Protein AF-A0AA38USA3-F1 (afdb_monomer)

Organism: NCBI:txid2804962

Solvent-accessible surface area (backbone atoms only — not comparable to full-atom values): 35906 Å² total; per-residue (Å²): 127,77,67,58,63,55,52,52,53,52,50,51,53,50,50,52,53,52,52,44,25,42,48,67,13,46,46,48,56,42,76,81,70,84,75,53,67,66,38,73,37,40,39,38,39,36,44,82,50,25,73,51,71,50,48,32,44,34,35,31,35,47,26,35,32,88,86,76,46,81,42,80,70,41,80,75,48,81,39,82,42,55,96,85,62,48,69,48,78,47,80,47,65,40,66,81,49,77,89,76,53,78,57,55,59,46,53,33,39,39,37,30,29,69,55,99,91,40,83,46,76,48,73,42,60,51,70,84,86,78,87,90,77,92,77,84,88,78,90,81,88,86,82,89,86,90,83,92,74,85,83,76,83,84,89,84,87,85,89,84,87,86,88,88,86,88,83,89,88,86,87,88,85,88,85,89,80,90,87,90,89,85,94,82,89,79,80,91,76,91,71,91,75,89,70,79,80,68,84,73,79,71,78,81,68,94,61,83,82,44,76,66,54,51,50,52,53,58,70,70,44,79,86,81,75,71,91,76,49,67,77,80,75,46,84,74,56,49,71,64,59,45,51,55,53,55,68,66,55,67,83,71,94,74,73,33,61,65,80,73,35,68,65,58,35,50,54,49,49,54,51,54,52,51,45,39,72,76,43,33,18,39,36,38,34,44,54,41,44,50,63,66,65,52,49,50,43,43,64,76,52,44,44,81,69,27,52,60,45,77,41,69,40,56,44,89,86,49,47,68,65,56,56,52,55,57,57,37,71,37,95,73,54,65,76,60,85,81,93,65,89,48,70,65,59,48,43,49,51,52,41,56,54,57,68,35,88,84,51,86,65,34,39,38,37,38,32,40,33,55,70,17,81,58,44,64,37,68,73,40,45,53,43,49,18,46,41,38,31,36,81,44,36,33,41,39,31,31,44,78,59,90,69,49,75,74,77,55,53,73,63,29,43,64,33,65,46,68,92,79,71,96,49,99,73,74,67,56,10,41,23,64,43,84,41,86,47,56,42,68,39,75,57,59,78,67,44,63,85,35,46,82,59,36,80,64,30,72,56,27,85,68,49,47,57,58,20,61,75,66,60,57,58,75,67,51,72,67,57,52,52,56,52,54,68,76,48,55,74,55,49,52,52,52,52,51,54,53,51,51,54,33,49,52,45,46,63,71,50,74,83,75,75,78,87,79,59,58,72,80,41,38,45,46,50,70,62,51,50,52,53,32,44,76,69,68,59,30,95,47,71,69,56,44,50,53,53,50,46,60,31,42,79,68,52,56,40,37,74,50,75,51,80,93,76,50,45,31,38,32,60,64,59,58,70,71,58,51,52,50,51,51,55,53,53,68,71,72,110

Secondary structure (DSSP, 8-state):
--HHHHHHHHHHHHHHHHHHHHHH-EEEEES-SSPPTT-EEEEEEE-TT-SS-EEEEEEEEEEEETTSPBPPPEEEEEEE--TT--EEEEEEE----GGG-SEEEEEEEEEEEEETTEEEEEEEE-PPP----------------------------------------------------------------------------SS---HHHHHHHHHHS-----S--HHHHSPPPPHHHHHHHHHHSPSPSS--HHHH-HHHHHHHHHHHHHHHHTT-EEEEE-SS--HHHHHHHIIIIIHHHEEEEEEETTSTT--HHHHHHHHHTSTTGGGS--S---HHHHHHHHHHHHHSTT---EEEEEEE-TTSTTTSSHHHHHHHHHHHTSTTEEEEEE---GGGGGGS-HHHHH----SS---SS------EEEEE-------TTTTTTS-TT-HHHHTHHHHHHHHHHTT-----HHHHHHHHHHS-HHHHHHHHHHHHHHHHHHHHTTTSS-TT-GGGG-EEHHHHHHHHHHTTS-SSHHHHHHHHHHHHHTTSSEEEE-TTS-EEEE--S-HHHHHHHHHHHHHH-

Nearest PDB structures (foldseek):
  7jk4-assembly1_B  TM=8.354E-01  e=7.414E-22  Drosophila melanogaster
  5zr1-assembly1_B  TM=5.193E-01  e=2.712E-22  Saccharomyces cerevisiae S288C
  9bcx-assembly1_C  TM=7.236E-01  e=1.480E-18  Saccharomyces cerevisiae
  7jpq-assembly1_B  TM=5.956E-01  e=1.655E-18  Homo sapiens
  7tjh-assembly1_B  TM=7.400E-01  e=3.654E-14  Saccharomyces cerevisiae

Foldseek 3Di:
DVVVVVVVVVVVVVVVLVVLCLAANAKAKPPQDFDDAFDKIKIKTFCPNHPFAFQKKWKWKWKADPVRDTDDIGTFDIDGGDPPDGMDIDITTHHGPPVVPDIGIWMKIWTWGDDPNDIDIDMHTHDRDDDDDDDDDDDDDDDDDDDFDDDDDDDDDDDDDDDDDDDDDDDDDDDDDDDDDDDDDDDDDDDDDPPPPPPPPDDDPPDDCDPVNVVVVVVVDDPPDDPPDVCVPDPQDAPVRVVVVVVVPDDDPDFDCCVVPPVNLVVVLVVQVVCLLVLAAEEEEAPADCPVSLVCSCPVPVSVQAAEDEAELLDLPDALLVVLVVLCPPPQNVPDDDPDSDSQVSLVSSLVSLLDPPDPGAYEYEEEACVHPRNLDPVNLQSVQLQSLRSRYYYYYYHYDPCPVVSDDPQQCCDGNDPPDPDPPRGGHRVYDYDYDHGNYHPCPSCVQFDPSDPCSVVCVVVVVVCVVQLQDADRLVLVLVLLVVDDPLLVVLLLVQLVQLLVQVVVPVPDDDQQPSQSSWDFPVRSVVVCVVVVSDDDPVRVVVSVVSCSVSSQKDWDADPPRHITIGGSYDSVSSVVSSVVSVVVD

Structure (mmCIF, N/CA/C/O backbone):
data_AF-A0AA38USA3-F1
#
_entry.id   AF-A0AA38USA3-F1
#
loop_
_atom_site.group_PDB
_atom_site.id
_atom_site.type_symbol
_atom_site.label_atom_id
_atom_site.label_alt_id
_atom_site.label_comp_id
_atom_site.label_asym_id
_atom_site.label_entity_id
_atom_site.label_seq_id
_atom_site.pdbx_PDB_ins_code
_atom_site.Cartn_x
_atom_site.Cartn_y
_atom_site.Cartn_z
_atom_site.occupancy
_atom_site.B_iso_or_equiv
_atom_site.auth_seq_id
_atom_site.auth_comp_id
_atom_site.auth_asym_id
_atom_site.auth_atom_id
_atom_site.pdbx_PDB_model_num
ATOM 1 N N . MET A 1 1 ? -36.330 -7.623 32.285 1.00 37.25 1 MET A N 1
ATOM 2 C CA . MET A 1 1 ? -35.172 -7.153 31.488 1.00 37.25 1 MET A CA 1
ATOM 3 C C . MET A 1 1 ? -35.130 -5.636 31.229 1.00 37.25 1 MET A C 1
ATOM 5 O O . MET A 1 1 ? -34.219 -5.208 30.547 1.00 37.25 1 MET A O 1
ATOM 9 N N . ARG A 1 2 ? -36.018 -4.792 31.789 1.00 26.89 2 ARG A N 1
ATOM 10 C CA . ARG A 1 2 ? -35.890 -3.315 31.686 1.00 26.89 2 ARG A CA 1
ATOM 11 C C . ARG A 1 2 ? -35.077 -2.659 32.817 1.00 26.89 2 ARG A C 1
ATOM 13 O O . ARG A 1 2 ? -34.734 -1.494 32.717 1.00 26.89 2 ARG A O 1
ATOM 20 N N . PHE A 1 3 ? -34.742 -3.418 33.863 1.00 26.33 3 PHE A N 1
ATOM 21 C CA . PHE A 1 3 ? -33.947 -2.932 34.997 1.00 26.33 3 PHE A CA 1
ATOM 22 C C . PHE A 1 3 ? -32.425 -3.023 34.781 1.00 26.33 3 PHE A C 1
ATOM 24 O O . PHE A 1 3 ? -31.695 -2.273 35.412 1.00 26.33 3 PHE A O 1
ATOM 31 N N . LEU A 1 4 ? -31.932 -3.892 33.882 1.00 30.45 4 LEU A N 1
ATOM 32 C CA . LEU A 1 4 ? -30.484 -4.035 33.653 1.00 30.45 4 LEU A CA 1
ATOM 33 C C . LEU A 1 4 ? -29.905 -2.945 32.737 1.00 30.45 4 LEU A C 1
ATOM 35 O O . LEU A 1 4 ? -28.793 -2.497 32.979 1.00 30.45 4 LEU A O 1
ATOM 39 N N . SER A 1 5 ? -30.656 -2.489 31.728 1.00 29.86 5 SER A N 1
ATOM 40 C CA . SER A 1 5 ? -30.188 -1.474 30.770 1.00 29.86 5 SER A CA 1
ATOM 41 C C . SER A 1 5 ? -30.068 -0.076 31.385 1.00 29.86 5 SER A C 1
ATOM 43 O O . SER A 1 5 ? -29.176 0.684 31.022 1.00 29.86 5 SER A O 1
ATOM 45 N N . ALA A 1 6 ? -30.935 0.255 32.349 1.00 29.64 6 ALA A N 1
ATOM 46 C CA . ALA A 1 6 ? -30.838 1.499 33.110 1.00 29.64 6 ALA A CA 1
ATOM 47 C C . ALA A 1 6 ? -29.632 1.484 34.067 1.00 29.64 6 ALA A C 1
ATOM 49 O O . ALA A 1 6 ? -28.950 2.494 34.211 1.00 29.64 6 ALA A O 1
ATOM 50 N N . LEU A 1 7 ? -29.324 0.322 34.659 1.00 30.36 7 LEU A N 1
ATOM 51 C CA . LEU A 1 7 ? -28.201 0.164 35.585 1.00 30.36 7 LEU A CA 1
ATOM 52 C C . LEU A 1 7 ? -26.843 0.307 34.877 1.00 30.36 7 LEU A C 1
ATOM 54 O O . LEU A 1 7 ? -25.927 0.911 35.426 1.00 30.36 7 LEU A O 1
ATOM 58 N N . THR A 1 8 ? -26.711 -0.208 33.649 1.00 37.59 8 THR A N 1
ATOM 59 C CA . THR A 1 8 ? -25.470 -0.109 32.863 1.00 37.59 8 THR A CA 1
ATOM 60 C C . THR A 1 8 ? -25.225 1.294 32.312 1.00 37.59 8 THR A C 1
ATOM 62 O O . THR A 1 8 ? -24.084 1.743 32.327 1.00 37.59 8 THR A O 1
ATOM 65 N N . ALA A 1 9 ? -26.276 2.005 31.884 1.00 32.53 9 ALA A N 1
ATOM 66 C CA . ALA A 1 9 ? -26.160 3.390 31.417 1.00 32.53 9 ALA A CA 1
ATOM 67 C C . ALA A 1 9 ? -25.840 4.360 32.570 1.00 32.53 9 ALA A C 1
ATOM 69 O O . ALA A 1 9 ? -24.989 5.237 32.428 1.00 32.53 9 ALA A O 1
ATOM 70 N N . ALA A 1 10 ? -26.460 4.161 33.738 1.00 32.69 10 ALA A N 1
ATOM 71 C CA . ALA A 1 10 ? -26.140 4.931 34.938 1.00 32.69 10 ALA A CA 1
ATOM 72 C C . ALA A 1 10 ? -24.701 4.665 35.418 1.00 32.69 10 ALA A C 1
ATOM 74 O O . ALA A 1 10 ? -23.983 5.602 35.757 1.00 32.69 10 ALA A O 1
ATOM 75 N N . ALA A 1 11 ? -24.242 3.407 35.375 1.00 41.47 11 ALA A N 1
ATOM 76 C CA . ALA A 1 11 ? -22.880 3.043 35.764 1.00 41.47 11 ALA A CA 1
ATOM 77 C C . ALA A 1 11 ? -21.807 3.621 34.823 1.00 41.47 11 ALA A C 1
ATOM 79 O O . ALA A 1 11 ? -20.755 4.044 35.301 1.00 41.47 11 ALA A O 1
ATOM 80 N N . SER A 1 12 ? -22.054 3.685 33.508 1.00 44.81 12 SER A N 1
ATOM 81 C CA . SER A 1 12 ? -21.110 4.294 32.559 1.00 44.81 12 SER A CA 1
ATOM 82 C C . SER A 1 12 ? -21.007 5.810 32.729 1.00 44.81 12 SER A C 1
ATOM 84 O O . SER A 1 12 ? -19.901 6.341 32.714 1.00 44.81 12 SER A O 1
ATOM 86 N N . VAL A 1 13 ? -22.129 6.504 32.959 1.00 51.72 13 VAL A N 1
ATOM 87 C CA . VAL A 1 13 ? -22.128 7.955 33.228 1.00 51.72 13 VAL A CA 1
ATOM 88 C C . VAL A 1 13 ? -21.445 8.251 34.567 1.00 51.72 13 VAL A C 1
ATOM 90 O O . VAL A 1 13 ? -20.627 9.165 34.653 1.00 51.72 13 VAL A O 1
ATOM 93 N N . ALA A 1 14 ? -21.689 7.426 35.590 1.00 56.66 14 ALA A N 1
ATOM 94 C CA . ALA A 1 14 ? -21.020 7.544 36.882 1.00 56.66 14 ALA A CA 1
ATOM 95 C C . ALA A 1 14 ? -19.500 7.327 36.773 1.00 56.66 14 ALA A C 1
ATOM 97 O O . ALA A 1 14 ? -18.738 8.095 37.353 1.00 56.66 14 ALA A O 1
ATOM 98 N N . LEU A 1 15 ? -19.040 6.341 35.992 1.00 57.53 15 LEU A N 1
ATOM 99 C CA . LEU A 1 15 ? -17.609 6.088 35.782 1.00 57.53 15 LEU A CA 1
ATOM 100 C C . LEU A 1 15 ? -16.911 7.209 35.004 1.00 57.53 15 LEU A C 1
ATOM 102 O O . LEU A 1 15 ? -15.819 7.613 35.401 1.00 57.53 15 LEU A O 1
ATOM 106 N N . VAL A 1 16 ? -17.534 7.733 33.944 1.00 60.22 16 VAL A N 1
ATOM 107 C CA . VAL A 1 16 ? -16.989 8.866 33.174 1.00 60.22 16 VAL A CA 1
ATOM 108 C C . VAL A 1 16 ? -16.919 10.115 34.053 1.00 60.22 16 VAL A C 1
ATOM 110 O O . VAL A 1 16 ? -15.860 10.727 34.154 1.00 60.22 16 VAL A O 1
ATOM 113 N N . SER A 1 17 ? -17.989 10.421 34.794 1.00 65.69 17 SER A N 1
ATOM 114 C CA . SER A 1 17 ? -17.998 11.554 35.729 1.00 65.69 17 SER A CA 1
ATOM 115 C C . SER A 1 17 ? -16.962 11.408 36.852 1.00 65.69 17 SER A C 1
ATOM 117 O O . SER A 1 17 ? -16.356 12.395 37.256 1.00 65.69 17 SER A O 1
ATOM 119 N N . ALA A 1 18 ? -16.688 10.185 37.325 1.00 66.88 18 ALA A N 1
ATOM 120 C CA . ALA A 1 18 ? -15.660 9.925 38.333 1.00 66.88 18 ALA A CA 1
ATOM 121 C C . ALA A 1 18 ? -14.235 10.074 37.775 1.00 66.88 18 ALA A C 1
ATOM 123 O O . ALA A 1 18 ? -13.351 10.565 38.478 1.00 66.88 18 ALA A O 1
ATOM 124 N N . GLN A 1 19 ? -14.003 9.676 36.520 1.00 76.06 19 GLN A N 1
ATOM 125 C CA . GLN A 1 19 ? -12.724 9.883 35.835 1.00 76.06 19 GLN A CA 1
ATOM 126 C C . GLN A 1 19 ? -12.465 11.367 35.564 1.00 76.06 19 GLN A C 1
ATOM 128 O O . GLN A 1 19 ? -11.367 11.854 35.834 1.00 76.06 19 GLN A O 1
ATOM 133 N N . GLU A 1 20 ? -13.471 12.100 35.089 1.00 76.19 20 GLU A N 1
ATOM 134 C CA . GLU A 1 20 ? -13.375 13.549 34.889 1.00 76.19 20 GLU A CA 1
ATOM 135 C C . GLU A 1 20 ? -13.194 14.280 36.223 1.00 76.19 20 GLU A C 1
ATOM 137 O O . GLU A 1 20 ? -12.353 15.173 36.316 1.00 76.19 20 GLU A O 1
ATOM 142 N N . ALA A 1 21 ? -13.872 13.838 37.287 1.00 77.12 21 ALA A N 1
ATOM 143 C CA . ALA A 1 21 ? -13.695 14.387 38.628 1.00 77.12 21 ALA A CA 1
ATOM 144 C C . ALA A 1 21 ? -12.286 14.158 39.197 1.00 77.12 21 ALA A C 1
ATOM 146 O O . ALA A 1 21 ? -11.751 15.025 39.889 1.00 77.12 21 ALA A O 1
ATOM 147 N N . ALA A 1 22 ? -11.660 13.018 38.893 1.00 79.81 22 ALA A N 1
ATOM 148 C CA . ALA A 1 22 ? -10.271 12.737 39.264 1.00 79.81 22 ALA A CA 1
ATOM 149 C C . ALA A 1 22 ? -9.253 13.532 38.426 1.00 79.81 22 ALA A C 1
ATOM 151 O O . ALA A 1 22 ? -8.108 13.713 38.832 1.00 79.81 22 ALA A O 1
ATOM 152 N N . ARG A 1 23 ? -9.643 14.014 37.243 1.00 81.94 23 ARG A N 1
ATOM 153 C CA . ARG A 1 23 ? -8.762 14.823 36.396 1.00 81.94 23 ARG A CA 1
ATOM 154 C C . ARG A 1 23 ? -8.889 16.313 36.704 1.00 81.94 23 ARG A C 1
ATOM 156 O O . ARG A 1 23 ? -7.869 16.983 36.854 1.00 81.94 23 ARG A O 1
ATOM 163 N N . PHE A 1 24 ? -10.117 16.808 36.851 1.00 85.25 24 PHE A N 1
ATOM 164 C CA . PHE A 1 24 ? -10.440 18.237 36.904 1.00 85.25 24 PHE A CA 1
ATOM 165 C C . PHE A 1 24 ? -11.158 18.683 38.186 1.00 85.25 24 PHE A C 1
ATOM 167 O O . PHE A 1 24 ? -11.487 19.854 38.296 1.00 85.25 24 PHE A O 1
ATOM 174 N N . GLY A 1 25 ? -11.396 17.810 39.170 1.00 86.94 25 GLY A N 1
ATOM 175 C CA . GLY A 1 25 ? -12.123 18.161 40.397 1.00 86.94 25 GLY A CA 1
ATOM 176 C C . GLY A 1 25 ? -13.649 18.110 40.246 1.00 86.94 25 GLY A C 1
ATOM 177 O O . GLY A 1 25 ? -14.178 17.616 39.259 1.00 86.94 25 GLY A O 1
ATOM 178 N N . ILE A 1 26 ? -14.382 18.589 41.255 1.00 87.12 26 ILE A N 1
ATOM 179 C CA . ILE A 1 26 ? -15.851 18.461 41.337 1.00 87.12 26 ILE A CA 1
ATOM 180 C C . ILE A 1 26 ? -16.506 19.842 41.403 1.00 87.12 26 ILE A C 1
ATOM 182 O O . ILE A 1 26 ? -16.080 20.691 42.188 1.00 87.12 26 ILE A O 1
ATOM 186 N N . VAL A 1 27 ? -17.585 20.042 40.641 1.00 87.44 27 VAL A N 1
ATOM 187 C CA . VAL A 1 27 ? -18.440 21.239 40.695 1.00 87.44 27 VAL A CA 1
ATOM 188 C C . VAL A 1 27 ? -19.814 20.867 41.232 1.00 87.44 27 VAL A C 1
ATOM 190 O O . VAL A 1 27 ? -20.512 20.048 40.645 1.00 87.44 27 VAL A O 1
ATOM 193 N N . ASN A 1 28 ? -20.227 21.530 42.309 1.00 86.62 28 ASN A N 1
ATOM 194 C CA . ASN A 1 28 ? -21.562 21.403 42.881 1.00 86.62 28 ASN A CA 1
ATOM 195 C C . ASN A 1 28 ? -22.303 22.738 42.789 1.00 86.62 28 ASN A C 1
ATOM 197 O O . ASN A 1 28 ? -21.722 23.792 43.055 1.00 86.62 28 ASN A O 1
ATOM 201 N N . VAL A 1 29 ? -23.596 22.680 42.475 1.00 84.50 29 VAL A N 1
ATOM 202 C CA . VAL A 1 29 ? -24.477 23.851 42.397 1.00 84.50 29 VAL A CA 1
ATOM 203 C C . VAL A 1 29 ? -25.577 23.727 43.436 1.00 84.50 29 VAL A C 1
ATOM 205 O O . VAL A 1 29 ? -26.170 22.662 43.602 1.00 84.50 29 VAL A O 1
ATOM 208 N N . THR A 1 30 ? -25.845 24.819 44.141 1.00 82.25 30 THR A N 1
ATOM 209 C CA . THR A 1 30 ? -26.977 24.934 45.062 1.00 82.25 30 THR A CA 1
ATOM 210 C C . THR A 1 30 ? -27.820 26.153 44.684 1.00 82.25 30 THR A C 1
ATOM 212 O O . THR A 1 30 ? -27.238 27.239 44.590 1.00 82.25 30 THR A O 1
ATOM 215 N N . PRO A 1 31 ? -29.150 26.021 44.510 1.00 75.88 31 PRO A N 1
ATOM 216 C CA . PRO A 1 31 ? -29.974 24.814 44.692 1.00 75.88 31 PRO A CA 1
ATOM 217 C C . PRO A 1 31 ? -29.760 23.742 43.605 1.00 75.88 31 PRO A C 1
ATOM 219 O O . PRO A 1 31 ? -29.367 24.037 42.482 1.00 75.88 31 PRO A O 1
ATOM 222 N N . THR A 1 32 ? -29.978 22.474 43.964 1.00 67.19 32 THR A N 1
ATOM 223 C CA . THR A 1 32 ? -29.825 21.322 43.061 1.00 67.19 32 THR A CA 1
ATOM 224 C C . THR A 1 32 ? -31.088 21.145 42.215 1.00 67.19 32 THR A C 1
ATOM 226 O O . THR A 1 32 ? -32.147 20.851 42.771 1.00 67.19 32 THR A O 1
ATOM 229 N N . GLY A 1 33 ? -30.995 21.297 40.894 1.00 65.06 33 GLY A N 1
ATOM 230 C CA . GLY A 1 33 ? -32.129 21.150 39.978 1.00 65.06 33 GLY A CA 1
ATOM 231 C C . GLY A 1 33 ? -31.854 21.723 38.586 1.00 65.06 33 GLY A C 1
ATOM 232 O O . GLY A 1 33 ? -30.735 22.139 38.291 1.00 65.06 33 GLY A O 1
ATOM 233 N N . LEU A 1 34 ? -32.884 21.736 37.735 1.00 64.06 34 LEU A N 1
ATOM 234 C CA . LEU A 1 34 ? -32.852 22.458 36.460 1.00 64.06 34 LEU A CA 1
ATOM 235 C C . LEU A 1 34 ? -32.747 23.960 36.742 1.00 64.06 34 LEU A C 1
ATOM 237 O O . LEU A 1 34 ? -33.585 24.510 37.454 1.00 64.06 34 LEU A O 1
ATOM 241 N N . LEU A 1 35 ? -31.720 24.600 36.185 1.00 69.88 35 LEU A N 1
ATOM 242 C CA . LEU A 1 35 ? -31.447 26.021 36.382 1.00 69.88 35 LEU A CA 1
ATOM 243 C C . LEU A 1 35 ? -32.555 26.867 35.745 1.00 69.88 35 LEU A C 1
ATOM 245 O O . LEU A 1 35 ? -32.799 26.757 34.542 1.00 69.88 35 LEU A O 1
ATOM 249 N N . SER A 1 36 ? -33.213 27.715 36.539 1.00 67.44 36 SER A N 1
ATOM 250 C CA . SER A 1 36 ? -34.241 28.637 36.050 1.00 67.44 36 SER A CA 1
ATOM 251 C C . SER A 1 36 ? -33.688 30.051 35.821 1.00 67.44 36 SER A C 1
ATOM 253 O O . SER A 1 36 ? -32.699 30.470 36.427 1.00 67.44 36 SER A O 1
ATOM 255 N N . ALA A 1 37 ? -34.296 30.797 34.894 1.00 68.88 37 ALA A N 1
ATOM 256 C CA . ALA A 1 37 ? -33.871 32.160 34.578 1.00 68.88 37 ALA A CA 1
ATOM 257 C C . ALA A 1 37 ? -34.033 33.092 35.798 1.00 68.88 37 ALA A C 1
ATOM 259 O O . ALA A 1 37 ? -35.048 33.048 36.491 1.00 68.88 37 ALA A O 1
ATOM 260 N N . ASN A 1 38 ? -33.054 33.976 36.027 1.00 73.69 38 ASN A N 1
ATOM 261 C CA . ASN A 1 38 ? -32.983 34.912 37.163 1.00 73.69 38 ASN A CA 1
ATOM 262 C C . ASN A 1 38 ? -32.858 34.263 38.557 1.00 73.69 38 ASN A C 1
ATOM 264 O O . ASN A 1 38 ? -33.040 34.941 39.571 1.00 73.69 38 ASN A O 1
ATOM 268 N N . GLU A 1 39 ? -32.514 32.978 38.634 1.00 81.75 39 GLU A N 1
ATOM 269 C CA . GLU A 1 39 ? -32.245 32.291 39.896 1.00 81.75 39 GLU A CA 1
ATOM 270 C C . GLU A 1 39 ? -30.839 32.619 40.424 1.00 81.75 39 GLU A C 1
ATOM 272 O O . GLU A 1 39 ? -29.863 32.682 39.670 1.00 81.75 39 GLU A O 1
ATOM 277 N N . SER A 1 40 ? -30.716 32.844 41.734 1.00 83.44 40 SER A N 1
ATOM 278 C CA . SER A 1 40 ? -29.418 32.996 42.395 1.00 83.44 40 SER A CA 1
ATOM 279 C C . SER A 1 40 ? -28.839 31.623 42.726 1.00 83.44 40 SER A C 1
ATOM 281 O O . SER A 1 40 ? -29.406 30.898 43.545 1.00 83.44 40 SER A O 1
ATOM 283 N N . ILE A 1 41 ? -27.695 31.298 42.132 1.00 86.62 41 ILE A N 1
ATOM 284 C CA . ILE A 1 41 ? -26.982 30.038 42.329 1.00 86.62 41 ILE A CA 1
ATOM 285 C C . ILE A 1 41 ? -25.668 30.257 43.077 1.00 86.62 41 ILE A C 1
ATOM 287 O O . ILE A 1 41 ? -24.938 31.224 42.846 1.00 86.62 41 ILE A O 1
ATOM 291 N N . THR A 1 42 ? -25.339 29.317 43.954 1.00 88.75 42 THR A N 1
ATOM 292 C CA . THR A 1 42 ? -24.011 29.204 44.558 1.00 88.75 42 THR A CA 1
ATOM 293 C C . THR A 1 42 ? -23.295 28.021 43.924 1.00 88.75 42 THR A C 1
ATOM 295 O O . THR A 1 42 ? -23.752 26.881 44.009 1.00 88.75 42 THR A O 1
ATOM 298 N N . ILE A 1 43 ? -22.165 28.306 43.285 1.00 90.25 43 ILE A N 1
ATOM 299 C CA . ILE A 1 43 ? -21.307 27.339 42.610 1.00 90.25 43 ILE A CA 1
ATOM 300 C C . ILE A 1 43 ? -20.120 27.057 43.527 1.00 90.25 43 ILE A C 1
ATOM 302 O O . ILE A 1 43 ? -19.382 27.969 43.899 1.00 90.25 43 ILE A O 1
ATOM 306 N N . LYS A 1 44 ? -19.926 25.791 43.894 1.00 90.44 44 LYS A N 1
ATOM 307 C CA . LYS A 1 44 ? -18.783 25.324 44.679 1.00 90.44 44 LYS A CA 1
ATOM 308 C C . LYS A 1 44 ? -17.935 24.387 43.833 1.00 90.44 44 LYS A C 1
ATOM 310 O O . LYS A 1 44 ? -18.353 23.271 43.542 1.00 90.44 44 LYS A O 1
ATOM 315 N N . TYR A 1 45 ? -16.725 24.820 43.511 1.00 90.81 45 TYR A N 1
ATOM 316 C CA . TYR A 1 45 ? -15.708 24.007 42.857 1.00 90.81 45 TYR A CA 1
ATOM 317 C C . TYR A 1 45 ? -14.681 23.510 43.878 1.00 90.81 45 TYR A C 1
ATOM 319 O O . TYR A 1 45 ? -14.169 24.285 44.689 1.00 90.81 45 TYR A O 1
ATOM 327 N N . ASN A 1 46 ? -14.391 22.212 43.847 1.00 89.75 46 ASN A N 1
ATOM 328 C CA . ASN A 1 46 ? -13.438 21.547 44.723 1.00 89.75 46 ASN A CA 1
ATOM 329 C C . ASN A 1 46 ? -12.359 20.836 43.893 1.00 89.75 46 ASN A C 1
ATOM 331 O O . ASN A 1 46 ? -12.658 19.868 43.195 1.00 89.75 46 ASN A O 1
ATOM 335 N N . SER A 1 47 ? -11.108 21.284 44.009 1.00 88.44 47 SER A N 1
ATOM 336 C CA . SER A 1 47 ? -9.964 20.736 43.273 1.00 88.44 47 SER A CA 1
ATOM 337 C C . SER A 1 47 ? -9.204 19.647 44.035 1.00 88.44 47 SER A C 1
ATOM 339 O O . SER A 1 47 ? -8.199 19.161 43.530 1.00 88.44 47 SER A O 1
ATOM 341 N N . THR A 1 48 ? -9.656 19.210 45.222 1.00 86.19 48 THR A N 1
ATOM 342 C CA . THR A 1 48 ? -8.909 18.233 46.048 1.00 86.19 48 THR A CA 1
ATOM 343 C C . THR A 1 48 ? -8.580 16.919 45.341 1.00 86.19 48 THR A C 1
ATOM 345 O O . THR A 1 48 ? -7.652 16.230 45.750 1.00 86.19 48 THR A O 1
ATOM 348 N N . LEU A 1 49 ? -9.370 16.543 44.333 1.00 80.69 49 LEU A N 1
ATOM 349 C CA . LEU A 1 49 ? -9.175 15.324 43.548 1.00 80.69 49 LEU A CA 1
ATOM 350 C C . LEU A 1 49 ? -8.534 15.579 42.180 1.00 80.69 49 LEU A C 1
ATOM 352 O O . LEU A 1 49 ? -8.281 14.612 41.478 1.00 80.69 49 LEU A O 1
ATOM 356 N N . ALA A 1 50 ? -8.296 16.836 41.791 1.00 84.06 50 ALA A N 1
ATOM 357 C CA . ALA A 1 50 ? -7.753 17.171 40.481 1.00 84.06 50 ALA A CA 1
ATOM 358 C C . ALA A 1 50 ? -6.277 16.756 40.372 1.00 84.06 50 ALA A C 1
ATOM 360 O O . ALA A 1 50 ? -5.489 16.954 41.296 1.00 84.06 50 ALA A O 1
ATOM 361 N N . GLN A 1 51 ? -5.894 16.211 39.217 1.00 86.94 51 GLN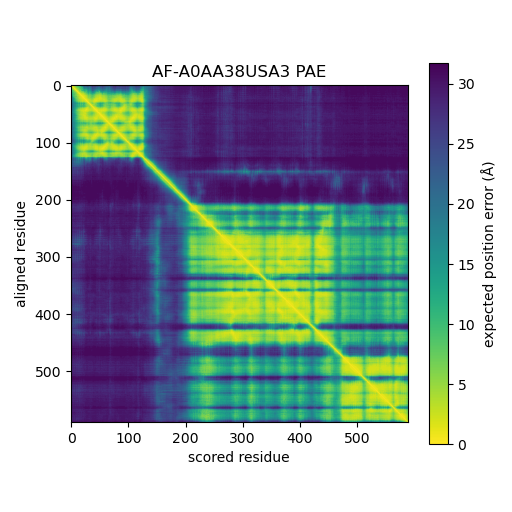 A N 1
ATOM 362 C CA . GLN A 1 51 ? -4.527 15.753 38.954 1.00 86.94 51 GLN A CA 1
ATOM 363 C C . GLN A 1 51 ? -3.523 16.915 38.859 1.00 86.94 51 GLN A C 1
ATOM 365 O O . GLN A 1 51 ? -2.358 16.763 39.228 1.00 86.94 51 GLN A O 1
ATOM 370 N N . TYR A 1 52 ? -3.978 18.068 38.366 1.00 87.31 52 TYR A N 1
ATOM 371 C CA . TYR A 1 52 ? -3.173 19.271 38.176 1.00 87.31 52 TYR A CA 1
ATOM 372 C C . TYR A 1 52 ? -3.802 20.453 38.912 1.00 87.31 52 TYR A C 1
ATOM 374 O O . TYR A 1 52 ? -5.025 20.584 38.961 1.00 87.31 52 TYR A O 1
ATOM 382 N N . GLN A 1 53 ? -2.960 21.335 39.456 1.00 87.62 53 GLN A N 1
ATOM 383 C CA . GLN A 1 53 ? -3.427 22.548 40.123 1.00 87.62 53 GLN A CA 1
ATOM 384 C C . GLN A 1 53 ? -4.021 23.524 39.085 1.00 87.62 53 GLN A C 1
ATOM 386 O O . GLN A 1 53 ? -3.320 23.894 38.136 1.00 87.62 53 GLN A O 1
ATOM 391 N N . PRO A 1 54 ? -5.278 23.973 39.257 1.00 90.69 54 PRO A N 1
ATOM 392 C CA . PRO A 1 54 ? -5.879 24.988 38.396 1.00 90.69 54 PRO A CA 1
ATOM 393 C C . PRO A 1 54 ? -5.166 26.340 38.493 1.00 90.69 54 PRO A C 1
ATOM 395 O O . PRO A 1 54 ? -4.746 26.746 39.573 1.00 90.69 54 PRO A O 1
ATOM 398 N N . LEU A 1 55 ? -5.107 27.061 37.374 1.00 90.06 55 LEU A N 1
ATOM 399 C CA . LEU A 1 55 ? -4.708 28.472 37.290 1.00 90.06 55 LEU A CA 1
ATOM 400 C C . LEU A 1 55 ? -5.929 29.388 37.154 1.00 90.06 55 LEU A C 1
ATOM 402 O O . LEU A 1 55 ? -6.015 30.433 37.800 1.00 90.06 55 LEU A O 1
ATOM 406 N N . TYR A 1 56 ? -6.882 28.977 36.315 1.00 91.50 56 TYR A N 1
ATOM 407 C CA . TYR A 1 56 ? -8.138 29.684 36.082 1.00 91.50 56 TYR A CA 1
ATOM 408 C C . TYR A 1 56 ? -9.295 28.690 36.068 1.00 91.50 56 TYR A C 1
ATOM 410 O O . TYR A 1 56 ? -9.149 27.575 35.564 1.00 91.50 56 TYR A O 1
ATOM 418 N N . VAL A 1 57 ? -10.433 29.107 36.618 1.00 91.56 57 VAL A N 1
ATOM 419 C CA . VAL A 1 57 ? -11.686 28.351 36.593 1.00 91.56 57 VAL A CA 1
ATOM 420 C C . VAL A 1 57 ? -12.794 29.267 36.084 1.00 91.56 57 VAL A C 1
ATOM 422 O O . VAL A 1 57 ? -13.244 30.177 36.788 1.00 91.56 57 VAL A O 1
ATOM 425 N N . ASP A 1 58 ? -13.229 29.022 34.854 1.00 93.00 58 ASP A N 1
ATOM 426 C CA . ASP A 1 58 ? -14.313 29.758 34.213 1.00 93.00 58 ASP A CA 1
ATOM 427 C C . ASP A 1 58 ? -15.608 28.936 34.299 1.00 93.00 58 ASP A C 1
ATOM 429 O O . ASP A 1 58 ? -15.648 27.782 33.876 1.00 93.00 58 ASP A O 1
ATOM 433 N N . PHE A 1 59 ? -16.681 29.526 34.828 1.00 90.94 59 PHE A N 1
ATOM 434 C CA . PHE A 1 59 ? -18.001 28.890 34.877 1.00 90.94 59 PHE A CA 1
ATOM 435 C C . PHE A 1 59 ? -18.842 29.328 33.674 1.00 90.94 59 PHE A C 1
ATOM 437 O O . PHE A 1 59 ? -19.048 30.529 33.476 1.00 90.94 59 PHE A O 1
ATOM 444 N N . TYR A 1 60 ? -19.354 28.366 32.904 1.00 89.44 60 TYR A N 1
ATOM 445 C CA . TYR A 1 60 ? -20.204 28.584 31.731 1.00 89.44 60 TYR A CA 1
ATOM 446 C C . TYR A 1 60 ? -21.520 27.813 31.844 1.00 89.44 60 TYR A C 1
ATOM 448 O O . TYR A 1 60 ? -21.587 26.764 32.480 1.00 89.44 60 TYR A O 1
ATOM 456 N N . LEU A 1 61 ? -22.556 28.318 31.181 1.00 86.06 61 LEU A N 1
ATOM 457 C CA . LEU A 1 61 ? -23.774 27.573 30.882 1.00 86.06 61 LEU A CA 1
ATOM 458 C C . LEU A 1 61 ? -23.701 27.096 29.437 1.00 86.06 61 LEU A C 1
ATOM 460 O O . LEU A 1 61 ? -23.599 27.919 28.526 1.00 86.06 61 LEU A O 1
ATOM 464 N N . GLU A 1 62 ? -23.777 25.788 29.239 1.00 85.06 62 GLU A N 1
ATOM 465 C CA . GLU A 1 62 ? -23.959 25.173 27.926 1.00 85.06 62 GLU A CA 1
ATOM 466 C C . GLU A 1 62 ? -25.426 24.782 27.791 1.00 85.06 62 GLU A C 1
ATOM 468 O O . GLU A 1 62 ? -25.997 24.186 28.707 1.00 85.06 62 GLU A O 1
ATOM 473 N N . GLY A 1 63 ? -26.059 25.188 26.693 1.00 79.75 63 GLY A N 1
ATOM 474 C CA . GLY A 1 63 ? -27.479 24.952 26.469 1.00 79.75 63 GLY A CA 1
ATOM 475 C C . GLY A 1 63 ? -27.732 24.084 25.250 1.00 79.75 63 GLY A C 1
ATOM 476 O O . GLY A 1 63 ? -26.987 24.139 24.275 1.00 79.75 63 GLY A O 1
ATOM 477 N N . GLU A 1 64 ? -28.828 23.338 25.272 1.00 80.31 64 GLU A N 1
ATOM 478 C CA . GLU A 1 64 ? -29.316 22.571 24.128 1.00 80.31 64 GLU A CA 1
ATOM 479 C C . GLU A 1 64 ? -30.770 22.959 23.835 1.00 80.31 64 GLU A C 1
ATOM 481 O O . GLU A 1 64 ? -31.626 23.020 24.729 1.00 80.31 64 GLU A O 1
ATOM 486 N N . PHE A 1 65 ? -31.052 23.279 22.574 1.00 79.69 65 PHE A N 1
ATOM 487 C CA . PHE A 1 65 ? -32.411 23.516 22.103 1.00 79.69 65 PHE A CA 1
ATOM 488 C C . PHE A 1 65 ? -33.195 22.197 22.078 1.00 79.69 65 PHE A C 1
ATOM 490 O O . PHE A 1 65 ? -32.642 21.127 21.844 1.00 79.69 65 PHE A O 1
ATOM 497 N N . SER A 1 66 ? -34.523 22.270 22.195 1.00 76.44 66 SER A N 1
ATOM 498 C CA . SER A 1 66 ? -35.413 21.090 22.102 1.00 76.44 66 SER A CA 1
ATOM 499 C C . SER A 1 66 ? -35.291 20.248 20.813 1.00 76.44 66 SER A C 1
ATOM 501 O O . SER A 1 66 ? -35.803 19.132 20.763 1.00 76.44 66 SER A O 1
ATOM 503 N N . ASN A 1 67 ? -34.627 20.759 19.773 1.00 75.19 67 ASN A N 1
ATOM 504 C CA . ASN A 1 67 ? -34.346 20.066 18.512 1.00 75.19 67 ASN A CA 1
ATOM 505 C C . ASN A 1 67 ? -32.966 19.372 18.474 1.00 75.19 67 ASN A C 1
ATOM 507 O O . ASN A 1 67 ? -32.593 18.859 17.420 1.00 75.19 67 ASN A O 1
ATOM 511 N N . GLY A 1 68 ? -32.220 19.366 19.583 1.00 74.44 68 GLY A N 1
ATOM 512 C CA . GLY A 1 68 ? -30.890 18.759 19.694 1.00 74.44 68 GLY A CA 1
ATOM 513 C C . GLY A 1 68 ? -29.738 19.625 19.167 1.00 74.44 68 GLY A C 1
ATOM 514 O O . GLY A 1 68 ? -28.613 19.152 19.041 1.00 74.44 68 GLY A O 1
ATOM 515 N N . ASN A 1 69 ? -30.001 20.887 18.803 1.00 80.25 69 ASN A N 1
ATOM 516 C CA . ASN A 1 69 ? -28.952 21.820 18.389 1.00 80.25 69 ASN A CA 1
ATOM 517 C C . ASN A 1 69 ? -28.341 22.530 19.605 1.00 80.25 69 ASN A C 1
ATOM 519 O O . ASN A 1 69 ? -29.055 22.903 20.537 1.00 80.25 69 ASN A O 1
ATOM 523 N N . ALA A 1 70 ? -27.034 22.796 19.555 1.00 80.00 70 ALA A N 1
ATOM 524 C CA . ALA A 1 70 ? -26.334 23.554 20.590 1.00 80.00 70 ALA A CA 1
ATOM 525 C C . ALA A 1 70 ? -26.811 25.019 20.639 1.00 80.00 70 ALA A C 1
ATOM 527 O O . ALA A 1 70 ? -26.886 25.706 19.614 1.00 80.00 70 ALA A O 1
ATOM 528 N N . ALA A 1 71 ? -27.129 25.496 21.839 1.00 80.94 71 ALA A N 1
ATOM 529 C CA . ALA A 1 71 ? -27.428 26.890 22.140 1.00 80.94 71 ALA A CA 1
ATOM 530 C C . ALA A 1 71 ? -26.126 27.663 22.437 1.00 80.94 71 ALA A C 1
ATOM 532 O O . ALA A 1 71 ? -25.088 27.051 22.692 1.00 80.94 71 ALA A O 1
ATOM 533 N N . PRO A 1 72 ? -26.123 29.009 22.390 1.00 82.06 72 PRO A N 1
ATOM 534 C CA . PRO A 1 72 ? -24.920 29.778 22.698 1.00 82.06 72 PRO A CA 1
ATOM 535 C C . PRO A 1 72 ? -24.467 29.564 24.149 1.00 82.06 72 PRO A C 1
ATOM 537 O O . PRO A 1 72 ? -25.269 29.678 25.079 1.00 82.06 72 PRO A O 1
ATOM 540 N N . ASN A 1 73 ? -23.164 29.324 24.330 1.00 84.31 73 ASN A N 1
ATOM 541 C CA . ASN A 1 73 ? -22.543 29.187 25.647 1.00 84.31 73 ASN A CA 1
ATOM 542 C C . ASN A 1 73 ? -22.479 30.545 26.355 1.00 84.31 73 ASN A C 1
ATOM 544 O O . ASN A 1 73 ? -21.981 31.525 25.794 1.00 84.31 73 ASN A O 1
ATOM 548 N N . LEU A 1 74 ? -22.952 30.605 27.599 1.00 84.75 74 LEU A N 1
ATOM 549 C CA . LEU A 1 74 ? -23.005 31.838 28.387 1.00 84.75 74 LEU A CA 1
ATOM 550 C C . LEU A 1 74 ? -21.953 31.801 29.493 1.00 84.75 74 LEU A C 1
ATOM 552 O O . LEU A 1 74 ? -22.008 30.951 30.378 1.00 84.75 74 LEU A O 1
ATOM 556 N N . LEU A 1 75 ? -21.004 32.736 29.464 1.00 87.31 75 LEU A N 1
ATOM 557 C CA . LEU A 1 75 ? -20.028 32.900 30.542 1.00 87.31 75 LEU A CA 1
ATOM 558 C C . LEU A 1 75 ? -20.710 33.504 31.773 1.00 87.31 75 LEU A C 1
ATOM 560 O O . LEU A 1 75 ? -21.268 34.597 31.693 1.00 87.31 75 LEU A O 1
ATOM 564 N N . ILE A 1 76 ? -20.608 32.828 32.915 1.00 86.44 76 ILE A N 1
ATOM 565 C CA . ILE A 1 76 ? -21.091 33.339 34.202 1.00 86.44 76 ILE A CA 1
ATOM 566 C C . ILE A 1 76 ? -20.001 34.163 34.883 1.00 86.44 76 ILE A C 1
ATOM 568 O O . ILE A 1 76 ? -20.220 35.306 35.279 1.00 86.44 76 ILE A O 1
ATOM 572 N N . SER A 1 77 ? -18.819 33.573 35.057 1.00 88.06 77 SER A N 1
ATOM 573 C CA . SER A 1 77 ? -17.721 34.215 35.780 1.00 88.06 77 SER A CA 1
ATOM 574 C C . SER A 1 77 ? -16.383 33.595 35.416 1.00 88.06 77 SER A C 1
ATOM 576 O O . SER A 1 77 ? -16.292 32.376 35.274 1.00 88.06 77 SER A O 1
ATOM 578 N N . ARG A 1 78 ? -15.350 34.433 35.361 1.00 90.19 78 ARG A N 1
ATOM 579 C CA . ARG A 1 78 ? -13.949 34.031 35.234 1.00 90.19 78 ARG A CA 1
ATOM 580 C C . ARG A 1 78 ? -13.256 34.197 36.575 1.00 90.19 78 ARG A C 1
ATOM 582 O O . ARG A 1 78 ? -13.231 35.309 37.100 1.00 90.19 78 ARG A O 1
ATOM 589 N N . ASN A 1 79 ? -12.687 33.119 37.103 1.00 90.38 79 ASN A N 1
ATOM 590 C CA . ASN A 1 79 ? -12.047 33.122 38.415 1.00 90.38 79 ASN A CA 1
ATOM 591 C C . ASN A 1 79 ? -10.568 32.752 38.297 1.00 90.38 79 ASN A C 1
ATOM 593 O O . ASN A 1 79 ? -10.202 31.801 37.608 1.00 90.38 79 ASN A O 1
ATOM 597 N N . THR A 1 80 ? -9.716 33.500 38.990 1.00 90.31 80 THR A N 1
ATOM 598 C CA . THR A 1 80 ? -8.309 33.145 39.215 1.00 90.31 80 THR A CA 1
ATOM 599 C C . THR A 1 80 ? -8.216 32.180 40.385 1.00 90.31 80 THR A C 1
ATOM 601 O O . THR A 1 80 ? -8.929 32.352 41.374 1.00 90.31 80 THR A O 1
ATOM 604 N N . TYR A 1 81 ? -7.344 31.184 40.282 1.00 88.44 81 TYR A N 1
ATOM 605 C CA . TYR A 1 81 ? -7.185 30.151 41.296 1.00 88.44 81 TYR A CA 1
ATOM 606 C C . TYR A 1 81 ? -5.790 30.231 41.916 1.00 88.44 81 TYR A C 1
ATOM 608 O O . TYR A 1 81 ? -4.785 30.144 41.208 1.00 88.44 81 TYR A O 1
ATOM 616 N N . ASP A 1 82 ? -5.717 30.434 43.233 1.00 85.06 82 ASP A N 1
ATOM 617 C CA . ASP A 1 82 ? -4.428 30.577 43.911 1.00 85.06 82 ASP A CA 1
ATOM 618 C C . ASP A 1 82 ? -3.693 29.231 44.021 1.00 85.06 82 ASP A C 1
ATOM 620 O O . ASP A 1 82 ? -4.297 28.158 44.100 1.00 85.06 82 ASP A O 1
ATOM 624 N N . ALA A 1 83 ? -2.361 29.282 44.115 1.00 78.88 83 ALA A N 1
ATOM 625 C CA . ALA A 1 83 ? -1.507 28.089 44.145 1.00 78.88 83 ALA A CA 1
ATOM 626 C C . ALA A 1 83 ? -1.798 27.122 45.313 1.00 78.88 83 ALA A C 1
ATOM 628 O O . ALA A 1 83 ? -1.534 25.930 45.191 1.00 78.88 83 ALA A O 1
ATOM 629 N N . ASN A 1 84 ? -2.356 27.622 46.423 1.00 82.56 84 ASN A N 1
ATOM 630 C CA . ASN A 1 84 ? -2.684 26.831 47.618 1.00 82.56 84 ASN A CA 1
ATOM 631 C C . ASN A 1 84 ? -4.198 26.671 47.844 1.00 82.56 84 ASN A C 1
ATOM 633 O O . ASN A 1 84 ? -4.617 26.111 48.860 1.00 82.56 84 ASN A O 1
ATOM 637 N N . GLN A 1 85 ? -5.029 27.211 46.952 1.00 84.69 85 GLN A N 1
ATOM 638 C CA . GLN A 1 85 ? -6.476 27.117 47.077 1.00 84.69 85 GLN A CA 1
ATOM 639 C C . GLN A 1 85 ? -6.938 25.720 46.651 1.00 84.69 85 GLN A C 1
ATOM 641 O O . GLN A 1 85 ? -6.411 25.144 45.705 1.00 84.69 85 GLN A O 1
ATOM 646 N N . THR A 1 86 ? -7.909 25.162 47.374 1.00 86.56 86 THR A N 1
ATOM 647 C CA . THR A 1 86 ? -8.515 23.852 47.063 1.00 86.56 86 THR A CA 1
ATOM 648 C C . THR A 1 86 ? -10.024 23.926 46.861 1.00 86.56 86 THR A C 1
ATOM 650 O O . THR A 1 86 ? -10.630 23.038 46.262 1.00 86.56 86 THR A O 1
ATOM 653 N N . ILE A 1 87 ? -10.654 25.016 47.307 1.00 89.69 87 ILE A N 1
ATOM 654 C CA . ILE A 1 87 ? -12.091 25.242 47.179 1.00 89.69 87 ILE A CA 1
ATOM 655 C C . ILE A 1 87 ? -12.327 26.665 46.670 1.00 89.69 87 ILE A C 1
ATOM 657 O O . ILE A 1 87 ? -11.801 27.627 47.229 1.00 89.69 87 ILE A O 1
ATOM 661 N N . LEU A 1 88 ? -13.153 26.796 45.634 1.00 89.06 88 LEU A N 1
ATOM 662 C CA . LEU A 1 88 ? -13.659 28.064 45.111 1.00 89.06 88 LEU A CA 1
ATOM 663 C C . LEU A 1 88 ? -15.181 28.080 45.257 1.00 89.06 88 LEU A C 1
ATOM 665 O O . LEU A 1 88 ? -15.857 27.138 44.846 1.00 89.06 88 LEU A O 1
ATOM 669 N N . ILE A 1 89 ? -15.715 29.140 45.861 1.00 91.06 89 ILE A N 1
ATOM 670 C CA . ILE A 1 89 ? -17.156 29.346 46.024 1.00 91.06 89 ILE A CA 1
ATOM 671 C C . ILE A 1 89 ? -17.508 30.662 45.345 1.00 91.06 89 ILE A C 1
ATOM 673 O O . ILE A 1 89 ? -16.953 31.697 45.705 1.00 91.06 89 ILE A O 1
ATOM 677 N N . GLN A 1 90 ? -18.438 30.614 44.396 1.00 90.19 90 GLN A N 1
ATOM 678 C CA . GLN A 1 90 ? -18.900 31.775 43.650 1.00 90.19 90 GLN A CA 1
ATOM 679 C C . GLN A 1 90 ? -20.423 31.862 43.704 1.00 90.19 90 GLN A C 1
ATOM 681 O O . GLN A 1 90 ? -21.123 30.913 43.357 1.00 90.19 90 GLN A O 1
ATOM 686 N N . ASN A 1 91 ? -20.937 33.024 44.103 1.00 88.62 91 ASN A N 1
ATOM 687 C CA . ASN A 1 91 ? -22.359 33.334 43.995 1.00 88.62 91 ASN A CA 1
ATOM 688 C C . ASN A 1 91 ? -22.604 34.047 42.664 1.00 88.62 91 ASN A C 1
ATOM 690 O O . ASN A 1 91 ? -21.920 35.024 42.348 1.00 88.62 91 ASN A O 1
ATOM 694 N N . ALA A 1 92 ? -23.566 33.559 41.890 1.00 85.00 92 ALA A N 1
ATOM 695 C CA . ALA A 1 92 ? -23.932 34.111 40.595 1.00 85.00 92 ALA A CA 1
ATOM 696 C C . ALA A 1 92 ? -25.452 34.136 40.422 1.00 85.00 92 ALA A C 1
ATOM 698 O O . ALA A 1 92 ? -26.184 33.409 41.086 1.00 85.00 92 ALA A O 1
ATOM 699 N N . THR A 1 93 ? -25.929 34.991 39.524 1.00 83.00 93 THR A N 1
ATOM 700 C CA . THR A 1 93 ? -27.335 35.005 39.105 1.00 83.00 93 THR A CA 1
ATOM 701 C C . THR A 1 93 ? -27.399 34.523 37.668 1.00 83.00 93 THR A C 1
ATOM 703 O O . THR A 1 93 ? -26.603 34.961 36.835 1.00 83.00 93 THR A O 1
ATOM 706 N N . VAL A 1 94 ? -28.293 33.577 37.388 1.00 79.69 94 VAL A N 1
ATOM 707 C CA . VAL A 1 94 ? -28.489 33.065 36.031 1.00 79.69 94 VAL A CA 1
ATOM 708 C C . VAL A 1 94 ? -29.090 34.198 35.191 1.00 79.69 94 VAL A C 1
ATOM 710 O O . VAL A 1 94 ? -30.121 34.748 35.590 1.00 79.69 94 VAL A O 1
ATOM 713 N N . PRO A 1 95 ? -28.467 34.592 34.064 1.00 76.88 95 PRO A N 1
ATOM 714 C CA . PRO A 1 95 ? -28.993 35.659 33.214 1.00 76.88 95 PRO A CA 1
ATOM 715 C C . PRO A 1 95 ? -30.390 35.304 32.689 1.00 76.88 95 PRO A C 1
ATOM 717 O O . PRO A 1 95 ? -30.783 34.142 32.691 1.00 76.88 95 PRO A O 1
ATOM 720 N N . ASN A 1 96 ? -31.164 36.290 32.234 1.00 72.69 96 ASN A N 1
ATOM 721 C CA . ASN A 1 96 ? -32.483 36.012 31.669 1.00 72.69 96 ASN A CA 1
ATOM 722 C C . ASN A 1 96 ? -32.345 35.235 30.341 1.00 72.69 96 ASN A C 1
ATOM 724 O O . ASN A 1 96 ? -31.803 35.761 29.367 1.00 72.69 96 ASN A O 1
ATOM 728 N N . LEU A 1 97 ? -32.834 33.992 30.324 1.00 68.25 97 LEU A N 1
ATOM 729 C CA . LEU A 1 97 ? -32.727 33.050 29.204 1.00 68.25 97 LEU A CA 1
ATOM 730 C C . LEU A 1 97 ? -33.959 33.067 28.277 1.00 68.25 97 LEU A C 1
ATOM 732 O O . LEU A 1 97 ? -33.920 32.457 27.210 1.00 68.25 97 LEU A O 1
ATOM 736 N N . ASP A 1 98 ? -35.022 33.806 28.624 1.00 64.25 98 ASP A N 1
ATOM 737 C CA . ASP A 1 98 ? -36.310 33.803 27.904 1.00 64.25 98 ASP A CA 1
ATOM 738 C C . ASP A 1 98 ? -36.201 34.338 26.463 1.00 64.25 98 ASP A C 1
ATOM 740 O O . ASP A 1 98 ? -37.040 34.047 25.610 1.00 64.25 98 ASP A O 1
ATOM 744 N N . LEU A 1 99 ? -35.142 35.098 26.162 1.00 62.56 99 LEU A N 1
ATOM 745 C CA . LEU A 1 99 ? -34.845 35.627 24.824 1.00 62.56 99 LEU A CA 1
ATOM 746 C C . LEU A 1 99 ? -34.428 34.543 23.817 1.00 62.56 99 LEU A C 1
ATOM 748 O O . LEU A 1 99 ? -34.499 34.783 22.612 1.00 62.56 99 LEU A O 1
ATOM 752 N N . LEU A 1 100 ? -33.983 33.374 24.289 1.00 65.19 100 LEU A N 1
ATOM 753 C CA . LEU A 1 100 ? -33.425 32.305 23.454 1.00 65.19 100 LEU A CA 1
ATOM 754 C C . LEU A 1 100 ? -34.424 31.163 23.195 1.00 65.19 100 LEU A C 1
ATOM 756 O O . LEU A 1 100 ? -34.111 30.238 22.454 1.00 65.19 100 LEU A O 1
ATOM 760 N N . GLY A 1 101 ? -35.650 31.242 23.721 1.00 68.94 101 GLY A N 1
ATOM 761 C CA . GLY A 1 101 ? -36.670 30.202 23.562 1.00 68.94 101 GLY A CA 1
ATOM 762 C C . GLY A 1 101 ? -36.497 29.032 24.539 1.00 68.94 101 GLY A C 1
ATOM 763 O O . GLY A 1 101 ? -35.861 29.163 25.579 1.00 68.94 101 GLY A O 1
ATOM 764 N N . ASN A 1 102 ? -37.103 27.881 24.233 1.00 70.00 102 ASN A N 1
ATOM 765 C CA . ASN A 1 102 ? -37.094 26.717 25.127 1.00 70.00 102 ASN A CA 1
ATOM 766 C C . ASN A 1 102 ? -35.758 25.950 25.020 1.00 70.00 102 ASN A C 1
ATOM 768 O O . ASN A 1 102 ? -35.600 25.084 24.150 1.00 70.00 102 ASN A O 1
ATOM 772 N N . VAL A 1 103 ? -34.803 26.318 25.877 1.00 72.31 103 VAL A N 1
ATOM 773 C CA . VAL A 1 103 ? -33.436 25.775 25.955 1.00 72.31 103 VAL A CA 1
ATOM 774 C C . VAL A 1 103 ? -33.196 25.198 27.347 1.00 72.31 103 VAL A C 1
ATOM 776 O O . VAL A 1 103 ? -33.533 25.828 28.348 1.00 72.31 103 VAL A O 1
ATOM 779 N N . THR A 1 104 ? -32.587 24.014 27.413 1.00 75.69 104 THR A N 1
ATOM 780 C CA . THR A 1 104 ? -32.143 23.416 28.682 1.00 75.69 104 THR A CA 1
ATOM 781 C C . THR A 1 104 ? -30.667 23.728 28.882 1.00 75.69 104 THR A C 1
ATOM 783 O O . THR A 1 104 ? -29.875 23.410 28.002 1.00 75.69 104 THR A O 1
ATOM 786 N N . TYR A 1 105 ? -30.298 24.337 30.012 1.00 76.69 105 TYR A N 1
ATOM 787 C CA . TYR A 1 105 ? -28.911 24.699 30.320 1.00 76.69 105 TYR A CA 1
ATOM 788 C C . TYR A 1 105 ? -28.305 23.815 31.415 1.00 76.69 105 TYR A C 1
ATOM 790 O O . TYR A 1 105 ? -28.935 23.574 32.446 1.00 76.69 105 TYR A O 1
ATOM 798 N N . GLY A 1 106 ? -27.059 23.388 31.206 1.00 81.62 106 GLY A N 1
ATOM 799 C CA . GLY A 1 106 ? -26.197 22.740 32.194 1.00 81.62 106 GLY A CA 1
ATOM 800 C C . GLY A 1 106 ? -25.003 23.624 32.565 1.00 81.62 106 GLY A C 1
ATOM 801 O O . GLY A 1 106 ? -24.476 24.354 31.724 1.00 81.62 106 GLY A O 1
ATOM 802 N N . LEU A 1 107 ? -24.570 23.570 33.829 1.00 86.12 107 LEU A N 1
ATOM 803 C CA . LEU A 1 107 ? -23.388 24.300 34.290 1.00 86.12 107 LEU A CA 1
ATOM 804 C C . LEU A 1 107 ? -22.113 23.489 34.039 1.00 86.12 107 LEU A C 1
ATOM 806 O O . LEU A 1 107 ? -22.000 22.338 34.462 1.00 86.12 107 LEU A O 1
ATOM 810 N N . TRP A 1 108 ? -21.122 24.151 33.453 1.00 87.00 108 TRP A N 1
ATOM 811 C CA . TRP A 1 108 ? -19.768 23.653 33.256 1.00 87.00 108 TRP A CA 1
ATOM 812 C C . TRP A 1 108 ? -18.741 24.533 33.960 1.00 87.00 108 TRP A C 1
ATOM 814 O O . TRP A 1 108 ? -18.879 25.756 34.017 1.00 87.00 108 TRP A O 1
ATOM 824 N N . ALA A 1 109 ? -17.673 23.913 34.451 1.00 89.50 109 ALA A N 1
ATOM 825 C CA . ALA A 1 109 ? -16.443 24.599 34.815 1.00 89.50 109 ALA A CA 1
ATOM 826 C C . ALA A 1 109 ? -15.333 24.213 33.841 1.00 89.50 109 ALA A C 1
ATOM 828 O O . ALA A 1 109 ? -14.983 23.037 33.733 1.00 89.50 109 ALA A O 1
ATOM 829 N N . TRP A 1 110 ? -14.761 25.207 33.167 1.00 90.69 110 TRP A N 1
ATOM 830 C CA . TRP A 1 110 ? -13.518 25.060 32.424 1.00 90.69 110 TRP A CA 1
ATOM 831 C C . TRP A 1 110 ? -12.332 25.400 33.309 1.00 90.69 110 TRP A C 1
ATOM 833 O O . TRP A 1 110 ? -12.247 26.486 33.878 1.00 90.69 110 TRP A O 1
ATOM 843 N N . VAL A 1 111 ? -11.420 24.444 33.411 1.00 90.81 111 VAL A N 1
ATOM 844 C CA . VAL A 1 111 ? -10.243 24.473 34.265 1.00 90.81 111 VAL A CA 1
ATOM 845 C C . VAL A 1 111 ? -9.020 24.606 33.372 1.00 90.81 111 VAL A C 1
ATOM 847 O O . VAL A 1 111 ? -8.696 23.697 32.609 1.00 90.81 111 VAL A O 1
ATOM 850 N N . THR A 1 112 ? -8.327 25.732 33.485 1.00 91.38 112 THR A N 1
ATOM 851 C CA . THR A 1 112 ? -7.046 25.964 32.814 1.00 91.38 112 THR A CA 1
ATOM 852 C C . THR A 1 112 ? -5.923 25.550 33.754 1.00 91.38 112 THR A C 1
ATOM 854 O O . THR A 1 112 ? -5.843 26.066 34.871 1.00 91.38 112 THR A O 1
ATOM 857 N N . TYR A 1 113 ? -5.049 24.644 33.326 1.00 90.69 113 TYR A N 1
ATOM 858 C CA . TYR A 1 113 ? -3.940 24.114 34.127 1.00 90.69 113 TYR A CA 1
ATOM 859 C C . TYR A 1 113 ? -2.680 23.953 33.266 1.00 90.69 113 TYR A C 1
ATOM 861 O O . TYR A 1 113 ? -2.744 23.968 32.039 1.00 90.69 113 TYR A O 1
ATOM 869 N N . ASN A 1 114 ? -1.517 23.816 33.905 1.00 87.81 114 ASN A N 1
ATOM 870 C CA . ASN A 1 114 ? -0.263 23.565 33.194 1.00 87.81 114 ASN A CA 1
ATOM 871 C C . ASN A 1 114 ? 0.092 22.076 33.235 1.00 87.81 114 ASN A C 1
ATOM 873 O O . ASN A 1 114 ? 0.177 21.493 34.316 1.00 87.81 114 ASN A O 1
ATOM 877 N N . GLN A 1 115 ? 0.377 21.501 32.068 1.00 85.69 115 GLN A N 1
ATOM 878 C CA . GLN A 1 115 ? 0.897 20.147 31.899 1.00 85.69 115 GLN A CA 1
ATOM 879 C C . GLN A 1 115 ? 2.155 20.203 31.023 1.00 85.69 115 GLN A C 1
ATOM 881 O O . GLN A 1 115 ? 2.132 20.758 29.930 1.00 85.69 115 GLN A O 1
ATOM 886 N N . ASP A 1 116 ? 3.277 19.682 31.530 1.00 82.31 116 ASP A N 1
ATOM 887 C CA . ASP A 1 116 ? 4.551 19.564 30.798 1.00 82.31 116 ASP A CA 1
ATOM 888 C C . ASP A 1 116 ? 5.043 20.865 30.117 1.00 82.31 116 ASP A C 1
ATOM 890 O O . ASP A 1 116 ? 5.695 20.845 29.075 1.00 82.31 116 ASP A O 1
ATOM 894 N N . GLY A 1 117 ? 4.747 22.023 30.723 1.00 79.69 117 GLY A N 1
ATOM 895 C CA . GLY A 1 117 ? 5.131 23.346 30.210 1.00 79.69 117 GLY A CA 1
ATOM 896 C C . GLY A 1 117 ? 4.160 23.961 29.192 1.00 79.69 117 GLY A C 1
ATOM 897 O O . GLY A 1 117 ? 4.420 25.065 28.713 1.00 79.69 117 GLY A O 1
ATOM 898 N N . LEU A 1 118 ? 3.042 23.293 28.893 1.00 79.88 118 LEU A N 1
ATOM 899 C CA . LEU A 1 118 ? 1.940 23.795 28.073 1.00 79.88 118 LEU A CA 1
ATOM 900 C C . LEU A 1 118 ? 0.721 24.115 28.948 1.00 79.88 118 LEU A C 1
ATOM 902 O O . LEU A 1 118 ? 0.428 23.409 29.911 1.00 79.88 118 LEU A O 1
ATOM 906 N N . THR A 1 119 ? 0.008 25.190 28.611 1.00 88.19 119 THR A N 1
ATOM 907 C CA . THR A 1 119 ? -1.255 25.554 29.264 1.00 88.19 119 THR A CA 1
ATOM 908 C C . THR A 1 119 ? -2.407 24.866 28.538 1.00 88.19 119 THR A C 1
ATOM 910 O O . THR A 1 119 ? -2.717 25.209 27.397 1.00 88.19 119 THR A O 1
ATOM 913 N N . GLU A 1 120 ? -3.025 23.892 29.199 1.00 87.38 120 GLU A N 1
ATOM 914 C CA . GLU A 1 120 ? -4.170 23.130 28.702 1.00 87.38 120 GLU A CA 1
ATOM 915 C C . GLU A 1 120 ? -5.476 23.590 29.363 1.00 87.38 120 GLU A C 1
ATOM 917 O O . GLU A 1 120 ? -5.475 24.226 30.420 1.00 87.38 120 GLU A O 1
ATOM 922 N N . ILE A 1 121 ? -6.605 23.261 28.729 1.00 87.94 121 ILE A N 1
ATOM 923 C CA . ILE A 1 121 ? -7.953 23.566 29.218 1.00 87.94 121 ILE A CA 1
ATOM 924 C C . ILE A 1 121 ? -8.757 22.265 29.241 1.00 87.94 121 ILE A C 1
ATOM 926 O O . ILE A 1 121 ? -8.852 21.572 28.229 1.00 87.94 121 ILE A O 1
ATOM 930 N N . GLY A 1 122 ? -9.336 21.945 30.395 1.00 86.38 122 GLY A N 1
ATOM 931 C CA . GLY A 1 122 ? -10.253 20.823 30.596 1.00 86.38 122 GLY A CA 1
ATOM 932 C C . GLY A 1 122 ? -11.609 21.290 31.113 1.00 86.38 122 GLY A C 1
ATOM 933 O O . GLY A 1 122 ? -11.753 22.441 31.516 1.00 86.38 122 GLY A O 1
ATOM 934 N N . GLY A 1 123 ? -12.613 20.415 31.106 1.00 82.88 123 GLY A N 1
ATOM 935 C CA . GLY A 1 123 ? -13.967 20.748 31.545 1.00 82.88 123 GLY A CA 1
ATOM 936 C C . GLY A 1 123 ? -14.582 19.683 32.438 1.00 82.88 123 GLY A C 1
ATOM 937 O O . GLY A 1 123 ? -14.313 18.500 32.262 1.00 82.88 123 GLY A O 1
ATOM 938 N N . ILE A 1 124 ? -15.417 20.119 33.378 1.00 84.88 124 ILE A N 1
ATOM 939 C CA . ILE A 1 124 ? -16.257 19.262 34.218 1.00 84.88 124 ILE A CA 1
ATOM 940 C C . ILE A 1 124 ? -17.659 19.877 34.299 1.00 84.88 124 ILE A C 1
ATOM 942 O O . ILE A 1 124 ? -17.799 21.089 34.487 1.00 84.88 124 ILE A O 1
ATOM 946 N N . SER A 1 125 ? -18.701 19.061 34.149 1.00 83.75 125 SER A N 1
ATOM 947 C CA . SER A 1 125 ? -20.093 19.496 34.321 1.00 83.75 125 SER A CA 1
ATOM 948 C C . SER A 1 125 ? -20.572 19.264 35.756 1.00 83.75 125 SER A C 1
ATOM 950 O O . SER A 1 125 ? -20.075 18.386 36.465 1.00 83.75 125 SER A O 1
ATOM 952 N N . SER A 1 126 ? -21.543 20.054 36.219 1.00 74.62 126 SER A N 1
ATOM 953 C CA . SER A 1 126 ? -22.200 19.785 37.499 1.00 74.62 126 SER A CA 1
ATOM 954 C C . SER A 1 126 ? -23.065 18.527 37.378 1.00 74.62 126 SER A C 1
ATOM 956 O O . SER A 1 126 ? -24.075 18.535 36.670 1.00 74.62 126 SER A O 1
ATOM 958 N N . SER A 1 127 ? -22.692 17.446 38.062 1.00 56.53 127 SER A N 1
ATOM 959 C CA . SER A 1 127 ? -23.479 16.214 38.072 1.00 56.53 127 SER A CA 1
ATOM 960 C C . SER A 1 127 ? -24.785 16.398 38.854 1.00 56.53 127 SER A C 1
ATOM 962 O O . SER A 1 127 ? -24.823 16.988 39.936 1.00 56.53 127 SER A O 1
ATOM 964 N N . SER A 1 128 ? -25.883 15.860 38.318 1.00 33.94 128 SER A N 1
ATOM 965 C CA . SER A 1 128 ? -27.077 15.591 39.123 1.00 33.94 128 SER A CA 1
ATOM 966 C C . SER A 1 128 ? -26.732 14.460 40.101 1.00 33.94 128 SER A C 1
ATOM 968 O O . SER A 1 128 ? -26.328 13.380 39.682 1.00 33.94 128 SER A O 1
ATOM 970 N N . ILE A 1 129 ? -26.813 14.741 41.401 1.00 26.91 129 ILE A N 1
ATOM 971 C CA . ILE A 1 129 ? -26.369 13.873 42.502 1.00 26.91 129 ILE A CA 1
ATOM 972 C C . ILE A 1 129 ? -27.161 12.550 42.542 1.00 26.91 129 ILE A C 1
ATOM 974 O O . ILE A 1 129 ? -28.373 12.578 42.725 1.00 26.91 129 ILE A O 1
ATOM 978 N N . GLU A 1 130 ? -26.462 11.409 42.545 1.00 22.67 130 GLU A N 1
ATOM 979 C CA . GLU A 1 130 ? -26.845 10.215 43.320 1.00 22.67 130 GLU A CA 1
ATOM 980 C C . GLU A 1 130 ? -25.616 9.666 44.090 1.00 22.67 130 GLU A C 1
ATOM 982 O O . GLU A 1 130 ? -24.485 9.788 43.611 1.00 22.67 130 GLU A O 1
ATOM 987 N N . PRO A 1 131 ? -25.791 9.128 45.315 1.00 27.61 131 PRO A N 1
ATOM 988 C CA . PRO A 1 131 ? -24.700 8.869 46.257 1.00 27.61 131 PRO A CA 1
ATOM 989 C C . PRO A 1 131 ? -23.906 7.575 45.985 1.00 27.61 131 PRO A C 1
ATOM 991 O O . PRO A 1 131 ? -24.450 6.533 45.631 1.00 27.61 131 PRO A O 1
ATOM 994 N N . LEU A 1 132 ? -22.597 7.661 46.243 1.00 24.33 132 LEU A N 1
ATOM 995 C CA . LEU A 1 132 ? -21.574 6.610 46.165 1.00 24.33 132 LEU A CA 1
ATOM 996 C C . LEU A 1 132 ? -21.898 5.345 46.991 1.00 24.33 132 LEU A C 1
ATOM 998 O O . LEU A 1 132 ? -22.084 5.418 48.205 1.00 24.33 132 LEU A O 1
ATOM 1002 N N . LEU A 1 133 ? -21.813 4.174 46.351 1.00 25.92 133 LEU A N 1
ATOM 1003 C CA . LEU A 1 133 ? -21.595 2.869 46.990 1.00 25.92 133 LEU A CA 1
ATOM 1004 C C . LEU A 1 133 ? -20.224 2.330 46.551 1.00 25.92 133 LEU A C 1
ATOM 1006 O O . LEU A 1 133 ? -20.019 1.975 45.391 1.00 25.92 133 LEU A O 1
ATOM 1010 N N . GLU A 1 134 ? -19.279 2.282 47.492 1.00 27.72 134 GLU A N 1
ATOM 1011 C CA . GLU A 1 134 ? -17.954 1.673 47.331 1.00 27.72 134 GLU A CA 1
ATOM 1012 C C . GLU A 1 134 ? -18.062 0.189 46.947 1.00 27.72 134 GLU A C 1
ATOM 1014 O O . GLU A 1 134 ? -18.641 -0.614 47.680 1.00 27.72 134 GLU A O 1
ATOM 1019 N N . THR A 1 135 ? -17.418 -0.220 45.849 1.00 25.39 135 THR A N 1
ATOM 1020 C CA . THR A 1 135 ? -17.124 -1.637 45.591 1.00 25.39 135 THR A CA 1
ATOM 1021 C C . THR A 1 135 ? -15.635 -1.842 45.326 1.00 25.39 135 THR A C 1
ATOM 1023 O O . THR A 1 135 ? -15.030 -1.258 44.432 1.00 25.39 135 THR A O 1
ATOM 1026 N N . LYS A 1 136 ? -15.035 -2.669 46.188 1.00 25.11 136 LYS A N 1
ATOM 1027 C CA . LYS A 1 136 ? -13.623 -3.057 46.201 1.00 25.11 136 LYS A CA 1
ATOM 1028 C C . LYS A 1 136 ? -13.244 -3.830 44.936 1.00 25.11 136 LYS A C 1
ATOM 1030 O O . LYS A 1 136 ? -13.892 -4.813 44.583 1.00 25.11 136 LYS A O 1
ATOM 1035 N N . THR A 1 137 ? -12.127 -3.442 44.334 1.00 22.50 137 THR A N 1
ATOM 1036 C CA . THR A 1 137 ? -11.436 -4.160 43.261 1.00 22.50 137 THR A CA 1
ATOM 1037 C C . THR A 1 137 ? -10.862 -5.493 43.762 1.00 22.50 137 THR A C 1
ATOM 1039 O O . THR A 1 137 ? -10.238 -5.571 44.822 1.00 22.50 137 THR A O 1
ATOM 1042 N N . LYS A 1 138 ? -11.060 -6.567 42.988 1.00 23.67 138 LYS A N 1
ATOM 1043 C CA . LYS A 1 138 ? -10.330 -7.837 43.121 1.00 23.67 138 LYS A CA 1
ATOM 1044 C C . LYS A 1 138 ? -9.609 -8.132 41.811 1.00 23.67 138 LYS A C 1
ATOM 1046 O O . LYS A 1 138 ? -10.238 -8.407 40.796 1.00 23.67 138 LYS A O 1
ATOM 1051 N N . THR A 1 139 ? -8.286 -8.092 41.872 1.00 21.58 139 THR A N 1
ATOM 1052 C CA . THR A 1 139 ? -7.362 -8.525 40.823 1.00 21.58 139 THR A CA 1
ATOM 1053 C C . THR A 1 139 ? -7.380 -10.051 40.730 1.00 21.58 139 THR A C 1
ATOM 1055 O O . THR A 1 139 ? -7.173 -10.725 41.739 1.00 21.58 139 THR A O 1
ATOM 1058 N N . ILE A 1 140 ? -7.594 -10.608 39.537 1.00 23.94 140 ILE A N 1
ATOM 1059 C CA . ILE A 1 140 ? -7.361 -12.031 39.260 1.00 23.94 140 ILE A CA 1
ATOM 1060 C C . ILE A 1 140 ? -6.257 -12.120 38.211 1.00 23.94 140 ILE A C 1
ATOM 1062 O O . ILE A 1 140 ? -6.402 -11.655 37.086 1.00 23.94 140 ILE A O 1
ATOM 1066 N N . SER A 1 141 ? -5.136 -12.697 38.634 1.00 23.62 141 SER A N 1
ATOM 1067 C CA . SER A 1 141 ? -4.025 -13.133 37.794 1.00 23.62 141 SER A CA 1
ATOM 1068 C C . SER A 1 141 ? -4.314 -14.548 37.294 1.00 23.62 141 SER A C 1
ATOM 1070 O O . SER A 1 141 ? -4.698 -15.406 38.092 1.00 23.62 141 SER A O 1
ATOM 1072 N N . CYS A 1 142 ? -4.098 -14.813 36.004 1.00 24.72 142 CYS A N 1
ATOM 1073 C CA . CYS A 1 142 ? -4.046 -16.173 35.475 1.00 24.72 142 CYS A CA 1
ATOM 1074 C C . CYS A 1 142 ? -2.808 -16.355 34.593 1.00 24.72 142 CYS A C 1
ATOM 1076 O O . CYS A 1 142 ? -2.600 -15.647 33.611 1.00 24.72 142 CYS A O 1
ATOM 1078 N N . LYS A 1 143 ? -1.998 -17.326 35.015 1.00 23.55 143 LYS A N 1
ATOM 1079 C CA . LYS A 1 143 ? -0.793 -17.860 34.388 1.00 23.55 143 LYS A CA 1
ATOM 1080 C C . LYS A 1 143 ? -1.159 -19.119 33.586 1.00 23.55 143 LYS A C 1
ATOM 1082 O O . LYS A 1 143 ? -2.029 -19.871 34.015 1.00 23.55 143 LYS A O 1
ATOM 1087 N N . ASP A 1 144 ? -0.409 -19.334 32.508 1.00 24.42 144 ASP A N 1
ATOM 1088 C CA . ASP A 1 144 ? -0.101 -20.595 31.811 1.00 24.42 144 ASP A CA 1
ATOM 1089 C C . ASP A 1 144 ? -1.219 -21.399 31.111 1.00 24.42 144 ASP A C 1
ATOM 1091 O O . ASP A 1 144 ? -2.010 -22.090 31.751 1.00 24.42 144 ASP A O 1
ATOM 1095 N N . ARG A 1 145 ? -1.136 -21.476 29.767 1.00 27.44 145 ARG A N 1
ATOM 1096 C CA . ARG A 1 145 ? -1.011 -22.755 29.027 1.00 27.44 145 ARG A CA 1
ATOM 1097 C C . ARG A 1 145 ? -0.703 -22.555 27.532 1.00 27.44 145 ARG A C 1
ATOM 1099 O O . ARG A 1 145 ? -1.475 -21.936 26.811 1.00 27.44 145 ARG A O 1
ATOM 1106 N N . LEU A 1 146 ? 0.428 -23.115 27.099 1.00 25.02 146 LEU A N 1
ATOM 1107 C CA . LEU A 1 146 ? 0.854 -23.297 25.707 1.00 25.02 146 LEU A CA 1
ATOM 1108 C C . LEU A 1 146 ? 0.097 -24.467 25.061 1.00 25.02 146 LEU A C 1
ATOM 1110 O O . LEU A 1 146 ? 0.041 -25.528 25.670 1.00 25.02 146 LEU A O 1
ATOM 1114 N N . ASP A 1 147 ? -0.377 -24.283 23.827 1.00 23.73 147 ASP A N 1
ATOM 1115 C CA . ASP A 1 147 ? -0.439 -25.319 22.785 1.00 23.73 147 ASP A CA 1
ATOM 1116 C C . ASP A 1 147 ? -0.478 -24.625 21.408 1.00 23.73 147 ASP A C 1
ATOM 1118 O O . ASP A 1 147 ? -1.409 -23.893 21.078 1.00 23.73 147 ASP A O 1
ATOM 1122 N N . ALA A 1 148 ? 0.583 -24.813 20.620 1.00 25.72 148 ALA A N 1
ATOM 1123 C CA . ALA A 1 148 ? 0.797 -24.180 19.319 1.00 25.72 148 ALA A CA 1
ATOM 1124 C C . ALA A 1 148 ? -0.003 -24.866 18.197 1.00 25.72 148 ALA A C 1
ATOM 1126 O O . ALA A 1 148 ? 0.010 -26.096 18.104 1.00 25.72 148 ALA A O 1
ATOM 1127 N N . ARG A 1 149 ? -0.619 -24.095 17.281 1.00 26.95 149 ARG A N 1
ATOM 1128 C CA . ARG A 1 149 ? -1.153 -24.617 16.006 1.00 26.95 149 ARG A CA 1
ATOM 1129 C C . ARG A 1 149 ? -0.988 -23.666 14.805 1.00 26.95 149 ARG A C 1
ATOM 1131 O O . ARG A 1 149 ? -1.368 -22.508 14.850 1.00 26.95 149 ARG A O 1
ATOM 1138 N N . ALA A 1 150 ? -0.423 -24.269 13.752 1.00 27.23 150 ALA A N 1
ATOM 1139 C CA . ALA A 1 150 ? -0.391 -23.999 12.306 1.00 27.23 150 ALA A CA 1
ATOM 1140 C C . ALA A 1 150 ? -0.624 -22.571 11.758 1.00 27.23 150 ALA A C 1
ATOM 1142 O O . ALA A 1 150 ? -1.752 -22.102 11.640 1.00 27.23 150 ALA A O 1
ATOM 1143 N N . VAL A 1 151 ? 0.458 -21.977 11.236 1.00 26.70 151 VAL A N 1
ATOM 1144 C CA . VAL A 1 151 ? 0.447 -20.858 10.279 1.00 26.70 151 VAL A CA 1
ATOM 1145 C C . VAL A 1 151 ? 0.521 -21.436 8.860 1.00 26.70 151 VAL A C 1
ATOM 1147 O O . VAL A 1 151 ? 1.506 -22.086 8.509 1.00 26.70 151 VAL A O 1
ATOM 1150 N N . HIS A 1 152 ? -0.504 -21.206 8.037 1.00 27.64 152 HIS A N 1
ATOM 1151 C CA . HIS A 1 152 ? -0.485 -21.560 6.615 1.00 27.64 152 HIS A CA 1
ATOM 1152 C C . HIS A 1 152 ? -0.059 -20.354 5.770 1.00 27.64 152 HIS A C 1
ATOM 1154 O O . HIS A 1 152 ? -0.814 -19.402 5.592 1.00 27.64 152 HIS A O 1
ATOM 1160 N N . VAL A 1 153 ? 1.151 -20.421 5.211 1.00 25.41 153 VAL A N 1
ATOM 1161 C CA . VAL A 1 153 ? 1.632 -19.534 4.143 1.00 25.41 153 VAL A CA 1
ATOM 1162 C C . VAL A 1 153 ? 1.567 -20.333 2.846 1.00 25.41 153 VAL A C 1
ATOM 1164 O O . VAL A 1 153 ? 2.139 -21.418 2.780 1.00 25.41 153 VAL A O 1
ATOM 1167 N N . THR A 1 154 ? 0.879 -19.839 1.814 1.00 28.12 154 THR A N 1
ATOM 1168 C CA . THR A 1 154 ? 0.924 -20.484 0.492 1.00 28.12 154 THR A CA 1
ATOM 1169 C C . THR A 1 154 ? 1.423 -19.518 -0.572 1.00 28.12 154 THR A C 1
ATOM 1171 O O . THR A 1 154 ? 0.842 -18.464 -0.811 1.00 28.12 154 THR A O 1
ATOM 1174 N N . SER A 1 155 ? 2.536 -19.908 -1.192 1.00 25.42 155 SER A N 1
ATOM 1175 C CA . SER A 1 155 ? 2.985 -19.486 -2.511 1.00 25.42 155 SER A CA 1
ATOM 1176 C C . SER A 1 155 ? 2.493 -20.532 -3.509 1.00 25.42 155 SER A C 1
ATOM 1178 O O . SER A 1 155 ? 2.773 -21.718 -3.346 1.00 25.42 155 SER A O 1
ATOM 1180 N N . SER A 1 156 ? 1.735 -20.141 -4.531 1.00 23.81 156 SER A N 1
ATOM 1181 C CA . SER A 1 156 ? 1.495 -21.005 -5.692 1.00 23.81 156 SER A CA 1
ATOM 1182 C C . SER A 1 156 ? 1.097 -20.183 -6.911 1.00 23.81 156 SER A C 1
ATOM 1184 O O . SER A 1 156 ? 0.242 -19.308 -6.852 1.00 23.81 156 SER A O 1
ATOM 1186 N N . PHE A 1 157 ? 1.790 -20.501 -7.995 1.00 26.02 157 PHE A N 1
ATOM 1187 C CA . PHE A 1 157 ? 1.778 -19.911 -9.323 1.00 26.02 157 PHE A CA 1
ATOM 1188 C C . PHE A 1 157 ? 0.842 -20.739 -10.213 1.00 26.02 157 PHE A C 1
ATOM 1190 O O . PHE A 1 157 ? 0.969 -21.963 -10.226 1.00 26.02 157 PHE A O 1
ATOM 1197 N N . SER A 1 158 ? -0.064 -20.117 -10.972 1.00 21.72 158 SER A N 1
ATOM 1198 C CA . SER A 1 158 ? -0.652 -20.769 -12.152 1.00 21.72 158 SER A CA 1
ATOM 1199 C C . SER A 1 158 ? -1.207 -19.765 -13.167 1.00 21.72 158 SER A C 1
ATOM 1201 O O . SER A 1 158 ? -1.883 -18.800 -12.823 1.00 21.72 158 SER A O 1
ATOM 1203 N N . THR A 1 159 ? -0.848 -20.033 -14.418 1.00 22.62 159 THR A N 1
ATOM 1204 C CA . THR A 1 159 ? -1.177 -19.369 -15.685 1.00 22.62 159 THR A CA 1
ATOM 1205 C C . THR A 1 159 ? -2.599 -19.721 -16.144 1.00 22.62 159 THR A C 1
ATOM 1207 O O . THR A 1 159 ? -3.000 -20.859 -15.916 1.00 22.62 159 THR A O 1
ATOM 1210 N N . ILE A 1 160 ? -3.313 -18.808 -16.838 1.00 22.83 160 ILE A N 1
ATOM 1211 C CA . ILE A 1 160 ? -4.058 -19.030 -18.114 1.00 22.83 160 ILE A CA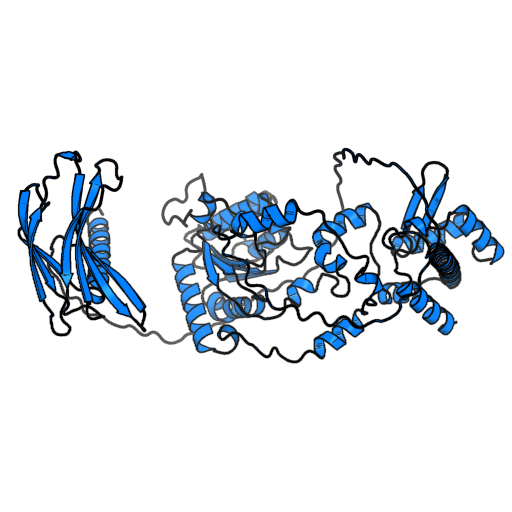 1
ATOM 1212 C C . ILE A 1 160 ? -5.048 -17.881 -18.458 1.00 22.83 160 ILE A C 1
ATOM 1214 O O . ILE A 1 160 ? -5.905 -17.522 -17.660 1.00 22.83 160 ILE A O 1
ATOM 1218 N N . MET A 1 161 ? -4.885 -17.408 -19.705 1.00 22.06 161 MET A N 1
ATOM 1219 C CA . MET A 1 161 ? -5.799 -16.879 -20.747 1.00 22.06 161 MET A CA 1
ATOM 1220 C C . MET A 1 161 ? -6.787 -15.714 -20.525 1.00 22.06 161 MET A C 1
ATOM 1222 O O . MET A 1 161 ? -7.592 -15.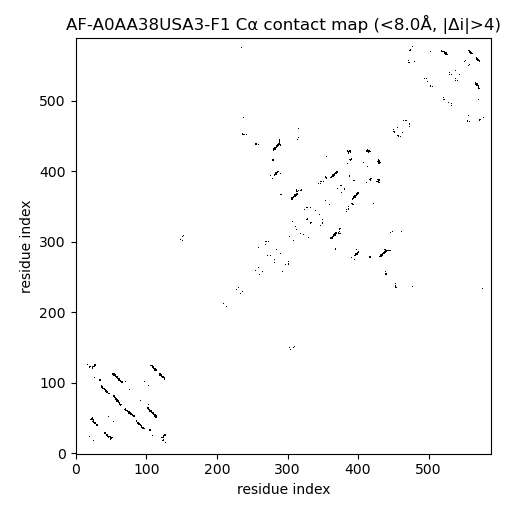658 -19.602 1.00 22.06 161 MET A O 1
ATOM 1226 N N . SER A 1 162 ? -6.690 -14.834 -21.522 1.00 22.28 162 SER A N 1
ATOM 1227 C CA . SER A 1 162 ? -7.371 -13.595 -21.890 1.00 22.28 162 SER A CA 1
ATOM 1228 C C . SER A 1 162 ? -8.872 -13.705 -22.180 1.00 22.28 162 SER A C 1
ATOM 1230 O O . SER A 1 162 ? -9.325 -14.739 -22.650 1.00 22.28 162 SER A O 1
ATOM 1232 N N . ASP A 1 163 ? -9.578 -12.577 -22.043 1.00 21.39 163 ASP A N 1
ATOM 1233 C CA . ASP A 1 163 ? -10.659 -12.171 -22.954 1.00 21.39 163 ASP A CA 1
ATOM 1234 C C . ASP A 1 163 ? -10.743 -10.633 -23.004 1.00 21.39 163 ASP A C 1
ATOM 1236 O O . ASP A 1 163 ? -10.615 -9.950 -21.983 1.00 21.39 163 ASP A O 1
ATOM 1240 N N . SER A 1 164 ? -10.883 -10.105 -24.221 1.00 24.86 164 SER A N 1
ATOM 1241 C CA . SER A 1 164 ? -10.735 -8.695 -24.595 1.00 24.86 164 SER A CA 1
ATOM 1242 C C . SER A 1 164 ? -12.088 -8.061 -24.919 1.00 24.86 164 SER A C 1
ATOM 1244 O O . SER A 1 164 ? -12.820 -8.595 -25.744 1.00 24.86 164 SER A O 1
ATOM 1246 N N . GLU A 1 165 ? -12.361 -6.865 -24.391 1.00 22.89 165 GLU A N 1
ATOM 1247 C CA . GLU A 1 165 ? -13.363 -5.946 -24.950 1.00 22.89 165 GLU A CA 1
ATOM 1248 C C . GLU A 1 165 ? -12.777 -4.529 -25.049 1.00 22.89 165 GLU A C 1
ATOM 1250 O O . GLU A 1 165 ? -12.213 -3.986 -24.099 1.00 22.89 165 GLU A O 1
ATOM 1255 N N . SER A 1 166 ? -12.873 -3.966 -26.253 1.00 23.36 166 SER A N 1
ATOM 1256 C CA . SER A 1 166 ? -12.309 -2.693 -26.704 1.00 23.36 166 SER A CA 1
ATOM 1257 C C . SER A 1 166 ? -13.326 -1.555 -26.622 1.00 23.36 166 SER A C 1
ATOM 1259 O O . SER A 1 166 ? -14.438 -1.714 -27.127 1.00 23.36 166 SER A O 1
ATOM 1261 N N . VAL A 1 167 ? -12.928 -0.377 -26.126 1.00 25.33 167 VAL A N 1
ATOM 1262 C CA . VAL A 1 167 ? -13.665 0.881 -26.350 1.00 25.33 167 VAL A CA 1
ATOM 1263 C C . VAL A 1 167 ? -12.686 2.025 -26.642 1.00 25.33 167 VAL A C 1
ATOM 1265 O O . VAL A 1 167 ? -11.598 2.091 -26.078 1.00 25.33 167 VAL A O 1
ATOM 1268 N N . ALA A 1 168 ? -13.093 2.857 -27.599 1.00 24.50 168 ALA A N 1
ATOM 1269 C CA . ALA A 1 168 ? -12.317 3.774 -28.423 1.00 24.50 168 ALA A CA 1
ATOM 1270 C C . ALA A 1 168 ? -11.775 5.044 -27.734 1.00 24.50 168 ALA A C 1
ATOM 1272 O O . ALA A 1 168 ? -12.325 5.543 -26.755 1.00 24.50 168 ALA A O 1
ATOM 1273 N N . SER A 1 169 ? -10.705 5.566 -28.338 1.00 23.34 169 SER A N 1
ATOM 1274 C CA . SER A 1 169 ? -9.987 6.817 -28.070 1.00 23.34 169 SER A CA 1
ATOM 1275 C C . SER A 1 169 ? -10.518 8.005 -28.886 1.00 23.34 169 SER A C 1
ATOM 1277 O O . SER A 1 169 ? -10.896 7.808 -30.038 1.00 23.34 169 SER A O 1
ATOM 1279 N N . ASP A 1 170 ? -10.386 9.227 -28.357 1.00 23.55 170 ASP A N 1
ATOM 1280 C CA . ASP A 1 170 ? -10.461 10.498 -29.107 1.00 23.55 170 ASP A CA 1
ATOM 1281 C C . ASP A 1 170 ? -9.348 11.429 -28.566 1.00 23.55 170 ASP A C 1
ATOM 1283 O O . ASP A 1 170 ? -9.230 11.623 -27.356 1.00 23.55 170 ASP A O 1
ATOM 1287 N N . SER A 1 171 ? -8.282 11.665 -29.338 1.00 25.92 171 SER A N 1
ATOM 1288 C CA . SER A 1 171 ? -8.030 12.789 -30.264 1.00 25.92 171 SER A CA 1
ATOM 1289 C C . SER A 1 171 ? -7.218 13.933 -29.638 1.00 25.92 171 SER A C 1
ATOM 1291 O O . SER A 1 171 ? -7.701 14.724 -28.831 1.00 25.92 171 SER A O 1
ATOM 1293 N N . THR A 1 172 ? -5.959 14.012 -30.067 1.00 24.33 172 THR A N 1
ATOM 1294 C CA . THR A 1 172 ? -5.002 15.105 -29.881 1.00 24.33 172 THR A CA 1
ATOM 1295 C C . THR A 1 172 ? -5.254 16.239 -30.879 1.00 24.33 172 THR A C 1
ATOM 1297 O O . THR A 1 172 ? -5.608 15.998 -32.031 1.00 24.33 172 THR A O 1
ATOM 1300 N N . SER A 1 173 ? -4.971 17.480 -30.478 1.00 24.75 173 SER A N 1
ATOM 1301 C CA . SER A 1 173 ? -4.824 18.615 -31.398 1.00 24.75 173 SER A CA 1
ATOM 1302 C C . SER A 1 173 ? -3.492 19.321 -31.148 1.00 24.75 173 SER A C 1
ATOM 1304 O O . SER A 1 173 ? -3.305 19.968 -30.116 1.00 24.75 173 SER A O 1
ATOM 1306 N N . GLY A 1 174 ? -2.566 19.171 -32.094 1.00 23.59 174 GLY A N 1
ATOM 1307 C CA . GLY A 1 174 ? -1.346 19.966 -32.186 1.00 23.59 174 GLY A CA 1
ATOM 1308 C C . GLY A 1 174 ? -1.584 21.289 -32.915 1.00 23.59 174 GLY A C 1
ATOM 1309 O O . GLY A 1 174 ? -2.518 21.420 -33.704 1.00 23.59 174 GLY A O 1
ATOM 1310 N N . SER A 1 175 ? -0.702 22.258 -32.684 1.00 23.95 175 SER A N 1
ATOM 1311 C CA . SER A 1 175 ? -0.577 23.438 -33.540 1.00 23.95 175 SER A CA 1
ATOM 1312 C C . SER A 1 175 ? 0.881 23.888 -33.618 1.00 23.95 175 SER A C 1
ATOM 1314 O O . SER A 1 175 ? 1.489 24.256 -32.614 1.00 23.95 175 SER A O 1
ATOM 1316 N N . SER A 1 176 ? 1.411 23.834 -34.833 1.00 22.88 176 SER A N 1
ATOM 1317 C CA . SER A 1 176 ? 2.695 24.345 -35.319 1.00 22.88 176 SER A CA 1
ATOM 1318 C C . SER A 1 176 ? 2.569 25.785 -35.835 1.00 22.88 176 SER A C 1
ATOM 1320 O O . SER A 1 176 ? 1.480 26.148 -36.273 1.00 22.88 176 SER A O 1
ATOM 1322 N N . SER A 1 177 ? 3.673 26.553 -35.826 1.00 24.44 177 SER A N 1
ATOM 1323 C CA . SER A 1 177 ? 4.131 27.591 -36.804 1.00 24.44 177 SER A CA 1
ATOM 1324 C C . SER A 1 177 ? 5.296 28.388 -36.162 1.00 24.44 177 SER A C 1
ATOM 1326 O O . SER A 1 177 ? 5.122 28.875 -35.049 1.00 24.44 177 SER A O 1
ATOM 1328 N N . GLU A 1 178 ? 6.553 28.295 -36.637 1.00 24.30 178 GLU A N 1
ATOM 1329 C CA . GLU A 1 178 ? 7.249 29.156 -37.644 1.00 24.30 178 GLU A CA 1
ATOM 1330 C C . GLU A 1 178 ? 7.404 30.634 -37.204 1.00 24.30 178 GLU A C 1
ATOM 1332 O O . GLU A 1 178 ? 6.448 31.204 -36.702 1.00 24.30 178 GLU A O 1
ATOM 1337 N N . ASN A 1 179 ? 8.503 31.389 -37.352 1.00 23.94 179 ASN A N 1
ATOM 1338 C CA . ASN A 1 179 ? 9.840 31.283 -37.956 1.00 23.94 179 ASN A CA 1
ATOM 1339 C C . ASN A 1 179 ? 10.670 32.483 -37.411 1.00 23.94 179 ASN A C 1
ATOM 1341 O O . ASN A 1 179 ? 10.075 33.500 -37.071 1.00 23.94 179 ASN A O 1
ATOM 1345 N N . GLU A 1 180 ? 12.006 32.389 -37.349 1.00 27.89 180 GLU A N 1
ATOM 1346 C CA . GLU A 1 180 ? 12.970 33.375 -37.904 1.00 27.89 180 GLU A CA 1
ATOM 1347 C C . GLU A 1 180 ? 14.396 33.224 -37.336 1.00 27.89 180 GLU A C 1
ATOM 1349 O O . GLU A 1 180 ? 14.646 33.014 -36.151 1.00 27.89 180 GLU A O 1
ATOM 1354 N N . THR A 1 181 ? 15.341 33.305 -38.267 1.00 26.39 181 THR A N 1
ATOM 1355 C CA . THR A 1 181 ? 16.765 32.977 -38.182 1.00 26.39 181 THR A CA 1
ATOM 1356 C C . THR A 1 181 ? 17.646 34.178 -37.837 1.00 26.39 181 THR A C 1
ATOM 1358 O O . THR A 1 181 ? 17.512 35.229 -38.458 1.00 26.39 181 THR A O 1
ATOM 1361 N N . SER A 1 182 ? 18.682 33.977 -37.013 1.00 26.88 182 SER A N 1
ATOM 1362 C CA . SER A 1 182 ? 19.919 34.771 -37.101 1.00 26.88 182 SER A CA 1
ATOM 1363 C C . SER A 1 182 ? 21.146 33.971 -36.641 1.00 26.88 182 SER A C 1
ATOM 1365 O O . SER A 1 182 ? 21.191 33.473 -35.517 1.00 26.88 182 SER A O 1
ATOM 1367 N N . ASN A 1 183 ? 22.131 33.865 -37.536 1.00 26.62 183 ASN A N 1
ATOM 1368 C CA . ASN A 1 183 ? 23.409 33.163 -37.396 1.00 26.62 183 ASN A CA 1
ATOM 1369 C C . ASN A 1 183 ? 24.412 33.894 -36.482 1.00 26.62 183 ASN A C 1
ATOM 1371 O O . ASN A 1 183 ? 24.676 35.071 -36.714 1.00 26.62 183 ASN A O 1
ATOM 1375 N N . ALA A 1 184 ? 25.042 33.163 -35.548 1.00 28.94 184 ALA A N 1
ATOM 1376 C CA . ALA A 1 184 ? 26.500 33.078 -35.290 1.00 28.94 184 ALA A CA 1
ATOM 1377 C C . ALA A 1 184 ? 26.801 32.660 -33.824 1.00 28.94 184 ALA A C 1
ATOM 1379 O O . ALA A 1 184 ? 26.071 33.057 -32.916 1.00 28.94 184 ALA A O 1
ATOM 1380 N N . PRO A 1 185 ? 27.864 31.868 -33.561 1.00 39.00 185 PRO A N 1
ATOM 1381 C CA . PRO A 1 185 ? 28.073 31.205 -32.272 1.00 39.00 185 PRO A CA 1
ATOM 1382 C C . PRO A 1 185 ? 28.937 32.037 -31.308 1.00 39.00 185 PRO A C 1
ATOM 1384 O O . PRO A 1 185 ? 29.882 32.694 -31.748 1.00 39.00 185 PRO A O 1
ATOM 1387 N N . PRO A 1 186 ? 28.722 31.921 -29.984 1.00 32.69 186 PRO A N 1
ATOM 1388 C CA . PRO A 1 186 ? 29.816 32.117 -29.044 1.00 32.69 186 PRO A CA 1
ATOM 1389 C C . PRO A 1 186 ? 29.999 30.913 -28.111 1.00 32.69 186 PRO A C 1
ATOM 1391 O O . PRO A 1 186 ? 29.100 30.467 -27.401 1.00 32.69 186 PRO A O 1
ATOM 1394 N N . THR A 1 187 ? 31.229 30.415 -28.119 1.00 31.16 187 THR A N 1
ATOM 1395 C CA . THR A 1 187 ? 31.841 29.519 -27.136 1.00 31.16 187 THR A CA 1
ATOM 1396 C C . THR A 1 187 ? 31.696 30.044 -25.695 1.00 31.16 187 THR A C 1
ATOM 1398 O O . THR A 1 187 ? 31.687 31.259 -25.473 1.00 31.16 187 THR A O 1
ATOM 1401 N N . PRO A 1 188 ? 31.618 29.163 -24.676 1.00 33.69 188 PRO A N 1
ATOM 1402 C CA . PRO A 1 188 ? 31.395 29.585 -23.299 1.00 33.69 188 PRO A CA 1
ATOM 1403 C C . PRO A 1 188 ? 32.706 30.091 -22.685 1.00 33.69 188 PRO A C 1
ATOM 1405 O O . PRO A 1 188 ? 33.614 29.311 -22.401 1.00 33.69 188 PRO A O 1
ATOM 1408 N N . SER A 1 189 ? 32.818 31.401 -22.449 1.00 30.92 189 SER A N 1
ATOM 1409 C CA . SER A 1 189 ? 33.880 31.941 -21.598 1.00 30.92 189 SER A CA 1
ATOM 1410 C C . SER A 1 189 ? 33.407 32.002 -20.147 1.00 30.92 189 SER A C 1
ATOM 1412 O O . SER A 1 189 ? 32.441 32.675 -19.784 1.00 30.92 189 SER A O 1
ATOM 1414 N N . ALA A 1 190 ? 34.114 31.255 -19.303 1.00 40.22 190 ALA A N 1
ATOM 1415 C CA . ALA A 1 190 ? 34.016 31.337 -17.861 1.00 40.22 190 ALA A CA 1
ATOM 1416 C C . ALA A 1 190 ? 34.398 32.752 -17.400 1.00 40.22 190 ALA A C 1
ATOM 1418 O O . ALA A 1 190 ? 35.555 33.158 -17.498 1.00 40.22 190 ALA A O 1
ATOM 1419 N N . SER A 1 191 ? 33.440 33.495 -16.847 1.00 31.28 191 SER A N 1
ATOM 1420 C CA . SER A 1 191 ? 33.734 34.704 -16.085 1.00 31.28 191 SER A CA 1
ATOM 1421 C C . SER A 1 191 ? 32.880 34.776 -14.829 1.00 31.28 191 SER A C 1
ATOM 1423 O O . SER A 1 191 ? 31.649 34.773 -14.844 1.00 31.28 191 SER A O 1
ATOM 1425 N N . LYS A 1 192 ? 33.599 34.823 -13.711 1.00 41.50 192 LYS A N 1
ATOM 1426 C CA . LYS A 1 192 ? 33.125 35.026 -12.349 1.00 41.50 192 LYS A CA 1
ATOM 1427 C C . LYS A 1 192 ? 32.183 36.233 -12.268 1.00 41.50 192 LYS A C 1
ATOM 1429 O O . LYS A 1 192 ? 32.631 37.374 -12.289 1.00 41.50 192 LYS A O 1
ATOM 1434 N N . ARG A 1 193 ? 30.909 35.994 -11.956 1.00 33.41 193 ARG A N 1
ATOM 1435 C CA . ARG A 1 193 ? 30.135 36.900 -11.091 1.00 33.41 193 ARG A CA 1
ATOM 1436 C C . ARG A 1 193 ? 29.567 36.108 -9.929 1.00 33.41 193 ARG A C 1
ATOM 1438 O O . ARG A 1 193 ? 28.427 35.663 -9.929 1.00 33.41 193 ARG A O 1
ATOM 1445 N N . ARG A 1 194 ? 30.401 35.995 -8.896 1.00 38.03 194 ARG A N 1
ATOM 1446 C CA . ARG A 1 194 ? 29.998 35.741 -7.514 1.00 38.03 194 ARG A CA 1
ATOM 1447 C C . ARG A 1 194 ? 29.128 36.919 -7.060 1.00 38.03 194 ARG A C 1
ATOM 1449 O O . ARG A 1 194 ? 29.597 37.833 -6.392 1.00 38.03 194 ARG A O 1
ATOM 1456 N N . ARG A 1 195 ? 27.863 36.930 -7.482 1.00 33.81 195 ARG A N 1
ATOM 1457 C CA . ARG A 1 195 ? 26.826 37.764 -6.882 1.00 33.81 195 ARG A CA 1
ATOM 1458 C C . ARG A 1 195 ? 26.347 36.977 -5.674 1.00 33.81 195 ARG A C 1
ATOM 1460 O O . ARG A 1 195 ? 25.634 35.994 -5.817 1.00 33.81 195 ARG A O 1
ATOM 1467 N N . GLN A 1 196 ? 26.829 37.367 -4.497 1.00 34.16 196 GLN A N 1
ATOM 1468 C CA . GLN A 1 196 ? 26.229 36.955 -3.235 1.00 34.16 196 GLN A CA 1
ATOM 1469 C C . GLN A 1 196 ? 24.722 37.215 -3.348 1.00 34.16 196 GLN A C 1
ATOM 1471 O O . GLN A 1 196 ? 24.294 38.371 -3.362 1.00 34.16 196 GLN A O 1
ATOM 1476 N N . GLN A 1 197 ? 23.924 36.154 -3.469 1.00 38.06 197 GLN A N 1
ATOM 1477 C CA . GLN A 1 197 ? 22.517 36.208 -3.104 1.00 38.06 197 GLN A CA 1
ATOM 1478 C C . GLN A 1 197 ? 22.500 36.454 -1.597 1.00 38.06 197 GLN A C 1
ATOM 1480 O O . GLN A 1 197 ? 22.516 35.535 -0.785 1.00 38.06 197 GLN A O 1
ATOM 1485 N N . ARG A 1 198 ? 22.532 37.735 -1.216 1.00 32.94 198 ARG A N 1
ATOM 1486 C CA . ARG A 1 198 ? 21.868 38.148 0.012 1.00 32.94 198 ARG A CA 1
ATOM 1487 C C . ARG A 1 198 ? 20.437 37.647 -0.122 1.00 32.94 198 ARG A C 1
ATOM 1489 O O . ARG A 1 198 ? 19.780 37.971 -1.111 1.00 32.94 198 ARG A O 1
ATOM 1496 N N . VAL A 1 199 ? 20.001 36.843 0.841 1.00 39.47 199 VAL A N 1
ATOM 1497 C CA . VAL A 1 199 ? 18.588 36.568 1.089 1.00 39.47 199 VAL A CA 1
ATOM 1498 C C . VAL A 1 199 ? 17.926 37.934 1.232 1.00 39.47 199 VAL A C 1
ATOM 1500 O O . VAL A 1 199 ? 18.062 38.600 2.255 1.00 39.47 199 VAL A O 1
ATOM 1503 N N . ALA A 1 200 ? 17.322 38.413 0.148 1.00 37.19 200 ALA A N 1
ATOM 1504 C CA . ALA A 1 200 ? 16.444 39.558 0.202 1.00 37.19 200 ALA A CA 1
ATOM 1505 C C . ALA A 1 200 ? 15.225 39.072 0.981 1.00 37.19 200 ALA A C 1
ATOM 1507 O O . ALA A 1 200 ? 14.444 38.273 0.469 1.00 37.19 200 ALA A O 1
ATOM 1508 N N . GLN A 1 201 ? 15.122 39.491 2.243 1.00 38.28 201 GLN A N 1
ATOM 1509 C CA . GLN A 1 201 ? 13.863 39.441 2.970 1.00 38.28 201 GLN A CA 1
ATOM 1510 C C . GLN A 1 201 ? 12.845 40.171 2.095 1.00 38.28 201 GLN A C 1
ATOM 1512 O O . GLN A 1 201 ? 12.979 41.372 1.850 1.00 38.28 201 GLN A O 1
ATOM 1517 N N . GLN A 1 202 ? 11.906 39.416 1.528 1.00 46.91 202 GLN A N 1
ATOM 1518 C CA . GLN A 1 202 ? 10.812 40.004 0.776 1.00 46.91 202 GLN A CA 1
ATOM 1519 C C . GLN A 1 202 ? 10.001 40.877 1.748 1.00 46.91 202 GLN A C 1
ATOM 1521 O O . GLN A 1 202 ? 9.771 40.452 2.885 1.00 46.91 202 GLN A O 1
ATOM 1526 N N . PRO A 1 203 ? 9.620 42.105 1.354 1.00 41.06 203 PRO A N 1
ATOM 1527 C CA . PRO A 1 203 ? 8.748 42.939 2.171 1.00 41.06 203 PRO A CA 1
ATOM 1528 C C . PRO A 1 203 ? 7.435 42.179 2.373 1.00 41.06 203 PRO A C 1
ATOM 1530 O O . PRO A 1 203 ? 6.922 41.611 1.414 1.00 41.06 203 PRO A O 1
ATOM 1533 N N . GLY A 1 204 ? 6.953 42.118 3.618 1.00 49.97 204 GLY A N 1
ATOM 1534 C CA . GLY A 1 204 ? 5.878 41.222 4.046 1.00 49.97 204 GLY A CA 1
ATOM 1535 C C . GLY A 1 204 ? 4.731 41.104 3.042 1.00 49.97 204 GLY A C 1
ATOM 1536 O O . GLY A 1 204 ? 3.935 42.031 2.891 1.00 49.97 204 GLY A O 1
ATOM 1537 N N . GLU A 1 205 ? 4.633 39.946 2.381 1.00 46.88 205 GLU A N 1
ATOM 1538 C CA . GLU A 1 205 ? 3.391 39.537 1.736 1.00 46.88 205 GLU A CA 1
ATOM 1539 C C . GLU A 1 205 ? 2.355 39.388 2.854 1.00 46.88 205 GLU A C 1
ATOM 1541 O O . GLU A 1 205 ? 2.438 38.501 3.698 1.00 46.88 205 GLU A O 1
ATOM 1546 N N . MET A 1 206 ? 1.368 40.280 2.862 1.00 57.00 206 MET A N 1
ATOM 1547 C CA . MET A 1 206 ? 0.204 40.264 3.759 1.00 57.00 206 MET A CA 1
ATOM 1548 C C . MET A 1 206 ? -0.691 39.020 3.552 1.00 57.00 206 MET A C 1
ATOM 1550 O O . MET A 1 206 ? -1.726 38.880 4.195 1.00 57.00 206 MET A O 1
ATOM 1554 N N . ILE A 1 207 ? -0.305 38.128 2.635 1.00 62.47 207 ILE A N 1
ATOM 1555 C CA . ILE A 1 207 ? -1.007 36.910 2.252 1.00 62.47 207 ILE A CA 1
ATOM 1556 C C . ILE A 1 207 ? -0.085 35.743 2.603 1.00 62.47 207 ILE A C 1
ATOM 1558 O O . ILE A 1 207 ? 0.931 35.519 1.947 1.00 62.47 207 ILE A O 1
ATOM 1562 N N . VAL A 1 208 ? -0.442 34.997 3.648 1.00 69.38 208 VAL A N 1
ATOM 1563 C CA . VAL A 1 208 ? 0.177 33.700 3.936 1.00 69.38 208 VAL A CA 1
ATOM 1564 C C . VAL A 1 208 ? -0.120 32.800 2.743 1.00 69.38 208 VAL A C 1
ATOM 1566 O O . VAL A 1 208 ? -1.278 32.468 2.504 1.00 69.38 208 VAL A O 1
ATOM 1569 N N . GLN A 1 209 ? 0.906 32.438 1.970 1.00 69.69 209 GLN A N 1
ATOM 1570 C CA . GLN A 1 209 ? 0.725 31.522 0.848 1.00 69.69 209 GLN A CA 1
ATOM 1571 C C . GLN A 1 209 ? 0.233 30.181 1.390 1.00 69.69 209 GLN A C 1
ATOM 1573 O O . GLN A 1 209 ? 0.952 29.483 2.106 1.00 69.69 209 GLN A O 1
ATOM 1578 N N . THR A 1 210 ? -1.008 29.837 1.076 1.00 85.44 210 THR A N 1
ATOM 1579 C CA . THR A 1 210 ? -1.582 28.555 1.475 1.00 85.44 210 THR A CA 1
ATOM 1580 C C . THR A 1 210 ? -1.070 27.434 0.560 1.00 85.44 210 THR A C 1
ATOM 1582 O O . THR A 1 210 ? -0.563 27.676 -0.539 1.00 85.44 210 THR A O 1
ATOM 1585 N N . ALA A 1 211 ? -1.239 26.175 0.975 1.00 83.25 211 ALA A N 1
ATOM 1586 C CA . ALA A 1 211 ? -0.905 25.027 0.127 1.00 83.25 211 ALA A CA 1
ATOM 1587 C C . ALA A 1 211 ? -1.704 25.014 -1.195 1.00 83.25 211 ALA A C 1
ATOM 1589 O O . ALA A 1 211 ? -1.191 24.559 -2.219 1.00 83.25 211 ALA A O 1
ATOM 1590 N N . PHE A 1 212 ? -2.933 25.552 -1.195 1.00 86.06 212 PHE A N 1
ATOM 1591 C CA . PHE A 1 212 ? -3.752 25.656 -2.405 1.00 86.06 212 PHE A CA 1
ATOM 1592 C C . PHE A 1 212 ? -3.192 26.724 -3.363 1.00 86.06 212 PHE A C 1
ATOM 1594 O O . PHE A 1 212 ? -3.106 26.479 -4.567 1.00 86.06 212 PHE A O 1
ATOM 1601 N N . ASP A 1 213 ? -2.732 27.868 -2.839 1.00 87.06 213 ASP A N 1
ATOM 1602 C CA . ASP A 1 213 ? -2.094 28.916 -3.645 1.00 87.06 213 ASP A CA 1
ATOM 1603 C C . ASP A 1 213 ? -0.815 28.403 -4.302 1.00 87.06 213 ASP A C 1
ATOM 1605 O O . ASP A 1 213 ? -0.569 28.675 -5.476 1.00 87.06 213 ASP A O 1
ATOM 1609 N N . ALA A 1 214 ? -0.005 27.638 -3.563 1.00 86.94 214 ALA A N 1
ATOM 1610 C CA . ALA A 1 214 ? 1.186 26.997 -4.108 1.00 86.94 214 ALA A CA 1
ATOM 1611 C C . ALA A 1 214 ? 0.821 26.048 -5.259 1.00 86.94 214 ALA A C 1
ATOM 1613 O O . ALA A 1 214 ? 1.426 26.134 -6.328 1.00 86.94 214 ALA A O 1
ATOM 1614 N N . TYR A 1 215 ? -0.206 25.205 -5.091 1.00 88.75 215 TYR A N 1
ATOM 1615 C CA . TYR A 1 215 ? -0.681 24.312 -6.151 1.00 88.75 215 TYR A CA 1
ATOM 1616 C C . TYR A 1 215 ? -1.077 25.081 -7.421 1.00 88.75 215 TYR A C 1
ATOM 1618 O O . TYR A 1 215 ? -0.561 24.777 -8.498 1.00 88.75 215 TYR A O 1
ATOM 1626 N N . PHE A 1 216 ? -1.921 26.115 -7.317 1.00 88.50 216 PHE A N 1
ATOM 1627 C CA . PHE A 1 216 ? -2.335 26.890 -8.493 1.00 88.50 216 PHE A CA 1
ATOM 1628 C C . PHE A 1 216 ? -1.200 27.715 -9.095 1.00 88.50 216 PHE A C 1
ATOM 1630 O O . PHE A 1 216 ? -1.131 27.825 -10.315 1.00 88.50 216 PHE A O 1
ATOM 1637 N N . LYS A 1 217 ? -0.272 28.243 -8.290 1.00 87.75 217 LYS A N 1
ATOM 1638 C CA . LYS A 1 217 ? 0.934 28.917 -8.797 1.00 87.75 217 LYS A CA 1
ATOM 1639 C C . LYS A 1 217 ? 1.815 27.955 -9.593 1.00 87.75 217 LYS A C 1
ATOM 1641 O O . LYS A 1 217 ? 2.270 28.313 -10.677 1.00 87.75 217 LYS A O 1
ATOM 1646 N N . HIS A 1 218 ? 2.017 26.734 -9.096 1.00 85.19 218 HIS A N 1
ATOM 1647 C CA . HIS A 1 218 ? 2.779 25.703 -9.799 1.00 85.19 218 HIS A CA 1
ATOM 1648 C C . HIS A 1 218 ? 2.077 25.237 -11.079 1.00 85.19 218 HIS A C 1
ATOM 1650 O O . HIS A 1 218 ? 2.736 25.119 -12.108 1.00 85.19 218 HIS A O 1
ATOM 1656 N N . MET A 1 219 ? 0.757 25.038 -11.051 1.00 85.00 219 MET A N 1
ATOM 1657 C CA . MET A 1 219 ? -0.022 24.642 -12.232 1.00 85.00 219 MET A CA 1
ATOM 1658 C C . MET A 1 219 ? -0.146 25.760 -13.280 1.00 85.00 219 MET A C 1
ATOM 1660 O O . MET A 1 219 ? -0.147 25.479 -14.474 1.00 85.00 219 MET A O 1
ATOM 1664 N N . ALA A 1 220 ? -0.235 27.026 -12.859 1.00 86.12 220 ALA A N 1
ATOM 1665 C CA . ALA A 1 220 ? -0.307 28.175 -13.763 1.00 86.12 220 ALA A CA 1
ATOM 1666 C C . ALA A 1 220 ? 1.059 28.535 -14.371 1.00 86.12 220 ALA A C 1
ATOM 1668 O O . ALA A 1 220 ? 1.126 29.164 -15.430 1.00 86.12 220 ALA A O 1
ATOM 1669 N N . SER A 1 221 ? 2.158 28.159 -13.710 1.00 81.88 221 SER A N 1
ATOM 1670 C CA . SER A 1 221 ? 3.502 28.374 -14.239 1.00 81.88 221 SER A CA 1
ATOM 1671 C C . SER A 1 221 ? 3.766 27.467 -15.444 1.00 81.88 221 SER A C 1
ATOM 1673 O O . SER A 1 221 ? 3.521 26.263 -15.405 1.00 81.88 221 SER A O 1
ATOM 1675 N N . ARG A 1 222 ? 4.291 28.033 -16.539 1.00 77.56 222 ARG A N 1
ATOM 1676 C CA . ARG A 1 222 ? 4.752 27.219 -17.672 1.00 77.56 222 ARG A CA 1
ATOM 1677 C C . ARG A 1 222 ? 5.910 26.342 -17.203 1.00 77.56 222 ARG A C 1
ATOM 1679 O O . ARG A 1 222 ? 6.897 26.866 -16.688 1.00 77.56 222 ARG A O 1
ATOM 1686 N N . ALA A 1 223 ? 5.806 25.033 -17.423 1.00 74.06 223 ALA A N 1
ATOM 1687 C CA . ALA A 1 223 ? 6.869 24.086 -17.116 1.00 74.06 223 ALA A CA 1
ATOM 1688 C C . ALA A 1 223 ? 8.112 24.391 -17.970 1.00 74.06 223 ALA A C 1
ATOM 1690 O O . ALA A 1 223 ? 8.219 23.973 -19.120 1.00 74.06 223 ALA A O 1
ATOM 1691 N N . GLN A 1 224 ? 9.056 25.152 -17.417 1.00 73.69 224 GLN A N 1
ATOM 1692 C CA . GLN A 1 224 ? 10.384 25.317 -17.997 1.00 73.69 224 GLN A CA 1
ATOM 1693 C C . GLN A 1 224 ? 11.247 24.138 -17.556 1.00 73.69 224 GLN A C 1
ATOM 1695 O O . GLN A 1 224 ? 11.901 24.175 -16.516 1.00 73.69 224 GLN A O 1
ATOM 1700 N N . THR A 1 225 ? 11.223 23.059 -18.331 1.00 74.31 225 THR A N 1
ATOM 1701 C CA . THR A 1 225 ? 12.118 21.925 -18.106 1.00 74.31 225 THR A CA 1
ATOM 1702 C C . THR A 1 225 ? 13.491 22.243 -18.686 1.00 74.31 225 THR A C 1
ATOM 1704 O O . THR A 1 225 ? 13.609 22.595 -19.859 1.00 74.31 225 THR A O 1
ATOM 1707 N N . SER A 1 226 ? 14.546 22.110 -17.884 1.00 79.69 226 SER A N 1
ATOM 1708 C CA . SER A 1 226 ? 15.913 22.117 -18.411 1.00 79.69 226 SER A CA 1
ATOM 1709 C C . SER A 1 226 ? 16.120 20.939 -19.367 1.00 79.69 226 SER A C 1
ATOM 1711 O O . SER A 1 226 ? 15.555 19.872 -19.146 1.00 79.69 226 SER A O 1
ATOM 1713 N N . THR A 1 227 ? 17.011 21.076 -20.348 1.00 77.44 227 THR A N 1
ATOM 1714 C CA . THR A 1 227 ? 17.421 19.987 -21.259 1.00 77.44 227 THR A CA 1
ATOM 1715 C C . THR A 1 227 ? 18.243 18.881 -20.577 1.00 77.44 227 THR A C 1
ATOM 1717 O O . THR A 1 227 ? 18.729 17.974 -21.245 1.00 77.44 227 THR A O 1
ATOM 1720 N N . ASN A 1 228 ? 18.419 18.944 -19.253 1.00 78.44 228 ASN A N 1
ATOM 1721 C CA . ASN A 1 228 ? 19.093 17.924 -18.456 1.00 78.44 228 ASN A CA 1
ATOM 1722 C C . ASN A 1 228 ? 18.167 16.720 -18.266 1.00 78.44 228 ASN A C 1
ATOM 1724 O O . ASN A 1 228 ? 17.426 16.634 -17.286 1.00 78.44 228 ASN A O 1
ATOM 1728 N N . ILE A 1 229 ? 18.203 15.793 -19.218 1.00 76.12 229 ILE A N 1
ATOM 1729 C CA . ILE A 1 229 ? 17.460 14.540 -19.129 1.00 76.12 229 ILE A CA 1
ATOM 1730 C C . ILE A 1 229 ? 18.236 13.594 -18.201 1.00 76.12 229 ILE A C 1
ATOM 1732 O O . ILE A 1 229 ? 19.422 13.339 -18.399 1.00 76.12 229 ILE A O 1
ATOM 1736 N N . TYR A 1 230 ? 17.574 13.052 -17.176 1.00 73.31 230 TYR A N 1
ATOM 1737 C CA . TYR A 1 230 ? 18.205 12.133 -16.217 1.00 73.31 230 TYR A CA 1
ATOM 1738 C C . TYR A 1 230 ? 18.866 10.928 -16.912 1.00 73.31 230 TYR A C 1
ATOM 1740 O O . TYR A 1 230 ? 19.978 10.543 -16.560 1.00 73.31 230 TYR A O 1
ATOM 1748 N N . SER A 1 231 ? 18.224 10.393 -17.956 1.00 69.31 231 SER A N 1
ATOM 1749 C CA . SER A 1 231 ? 18.728 9.258 -18.737 1.00 69.31 231 SER A CA 1
ATOM 1750 C C . SER A 1 231 ? 19.973 9.559 -19.573 1.00 69.31 231 SER A C 1
ATOM 1752 O O . SER A 1 231 ? 20.664 8.616 -19.936 1.00 69.31 231 SER A O 1
ATOM 1754 N N . SER A 1 232 ? 20.272 10.828 -19.884 1.00 71.56 232 SER A N 1
ATOM 1755 C CA . SER A 1 232 ? 21.508 11.205 -20.586 1.00 71.56 232 SER A CA 1
ATOM 1756 C C . SER A 1 232 ? 22.667 11.506 -19.638 1.00 71.56 232 SER A C 1
ATOM 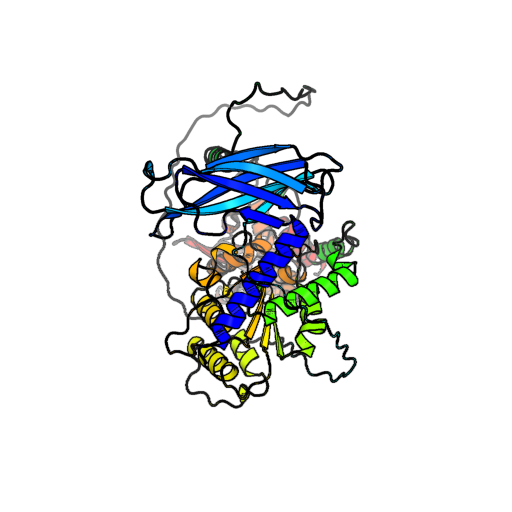1758 O O . SER A 1 232 ? 23.813 11.554 -20.068 1.00 71.56 232 SER A O 1
ATOM 1760 N N . LEU A 1 233 ? 22.371 11.785 -18.366 1.00 77.69 233 LEU A N 1
ATOM 1761 C CA . LEU A 1 233 ? 23.378 12.168 -17.376 1.00 77.69 233 LEU A CA 1
ATOM 1762 C C . LEU A 1 233 ? 23.943 10.970 -16.617 1.00 77.69 233 LEU A C 1
ATOM 1764 O O . LEU A 1 233 ? 25.102 11.008 -16.209 1.00 77.69 233 LEU A O 1
ATOM 1768 N N . ILE A 1 234 ? 23.121 9.947 -16.380 1.00 75.88 234 ILE A N 1
ATOM 1769 C CA . ILE A 1 234 ? 23.485 8.811 -15.537 1.00 75.88 234 ILE A CA 1
ATOM 1770 C C . ILE A 1 234 ? 23.178 7.513 -16.290 1.00 75.88 234 ILE A C 1
ATOM 1772 O O . ILE A 1 234 ? 22.013 7.284 -16.638 1.00 75.88 234 ILE A O 1
ATOM 1776 N N . PRO A 1 235 ? 24.187 6.649 -16.519 1.00 70.81 235 PRO A N 1
ATOM 1777 C CA . PRO A 1 235 ? 23.954 5.344 -17.113 1.00 70.81 235 PRO A CA 1
ATOM 1778 C C . PRO A 1 235 ? 23.107 4.487 -16.157 1.00 70.81 235 PRO A C 1
ATOM 1780 O O . PRO A 1 235 ? 23.317 4.528 -14.941 1.00 70.81 235 PRO A O 1
ATOM 1783 N N . PRO A 1 236 ? 22.139 3.706 -16.665 1.00 69.50 236 PRO A N 1
ATOM 1784 C CA . PRO A 1 236 ? 21.346 2.824 -15.819 1.00 69.50 236 PRO A CA 1
ATOM 1785 C C . PRO A 1 236 ? 22.232 1.728 -15.220 1.00 69.50 236 PRO A C 1
ATOM 1787 O O . PRO A 1 236 ? 22.953 1.043 -15.951 1.00 69.50 236 PRO A O 1
ATOM 1790 N N . LEU A 1 237 ? 22.132 1.545 -13.904 1.00 74.62 237 LEU A N 1
ATOM 1791 C CA . LEU A 1 237 ? 22.783 0.439 -13.204 1.00 74.62 237 LEU A CA 1
ATOM 1792 C C . LEU A 1 237 ? 22.214 -0.897 -13.685 1.00 74.62 237 LEU A C 1
ATOM 1794 O O . LEU A 1 237 ? 21.019 -1.013 -13.970 1.00 74.62 237 LEU A O 1
ATOM 1798 N N . SER A 1 238 ? 23.063 -1.917 -13.762 1.00 74.56 238 SER A N 1
ATOM 1799 C CA . SER A 1 238 ? 22.585 -3.288 -13.931 1.00 74.56 238 SER A CA 1
ATOM 1800 C C . SER A 1 238 ? 21.878 -3.779 -12.658 1.00 74.56 238 SER A C 1
ATOM 1802 O O . SER A 1 238 ? 22.041 -3.211 -11.578 1.00 74.56 238 SER A O 1
ATOM 1804 N N . ALA A 1 239 ? 21.080 -4.843 -12.769 1.00 74.62 239 ALA A N 1
ATOM 1805 C CA . ALA A 1 239 ? 20.413 -5.428 -11.604 1.00 74.62 239 ALA A CA 1
ATOM 1806 C C . ALA A 1 239 ? 21.418 -5.949 -10.556 1.00 74.62 239 ALA A C 1
ATOM 1808 O O . ALA A 1 239 ? 21.162 -5.840 -9.360 1.00 74.62 239 ALA A O 1
ATOM 1809 N N . GLU A 1 240 ? 22.565 -6.464 -11.008 1.00 79.38 240 GLU A N 1
ATOM 1810 C CA . GLU A 1 240 ? 23.653 -6.952 -10.152 1.00 79.38 240 GLU A CA 1
ATOM 1811 C C . GLU A 1 240 ? 24.364 -5.790 -9.455 1.00 79.38 240 GLU A C 1
ATOM 1813 O O . GLU A 1 240 ? 24.441 -5.766 -8.232 1.00 79.38 240 GLU A O 1
ATOM 1818 N N . GLU A 1 241 ? 24.759 -4.759 -10.210 1.00 82.56 241 GLU A N 1
ATOM 1819 C CA . GLU A 1 241 ? 25.366 -3.540 -9.654 1.00 82.56 241 GLU A CA 1
ATOM 1820 C C . GLU A 1 241 ? 24.435 -2.862 -8.643 1.00 82.56 241 GLU A C 1
ATOM 1822 O O . GLU A 1 241 ? 24.882 -2.360 -7.613 1.00 82.56 241 GLU A O 1
ATOM 1827 N N . TYR A 1 242 ? 23.127 -2.857 -8.916 1.00 81.38 242 TYR A N 1
ATOM 1828 C CA . TYR A 1 242 ? 22.130 -2.330 -7.995 1.00 81.38 242 TYR A CA 1
ATOM 1829 C C . TYR A 1 242 ? 22.021 -3.176 -6.719 1.00 81.38 242 TYR A C 1
ATOM 1831 O O . TYR A 1 242 ? 21.914 -2.610 -5.631 1.00 81.38 242 TYR A O 1
ATOM 1839 N N . ALA A 1 243 ? 22.049 -4.507 -6.820 1.00 81.75 243 ALA A N 1
ATOM 1840 C CA . ALA A 1 243 ? 22.007 -5.402 -5.662 1.00 81.75 243 ALA A CA 1
ATOM 1841 C C . ALA A 1 243 ? 23.275 -5.276 -4.799 1.00 81.75 243 ALA A C 1
ATOM 1843 O O . ALA A 1 243 ? 23.181 -5.161 -3.573 1.00 81.75 243 ALA A O 1
ATOM 1844 N N . ASP A 1 244 ? 24.444 -5.198 -5.430 1.00 85.44 244 ASP A N 1
ATOM 1845 C CA . ASP A 1 244 ? 25.731 -4.986 -4.764 1.00 85.44 244 ASP A CA 1
ATOM 1846 C C . ASP A 1 244 ? 25.781 -3.612 -4.084 1.00 85.44 244 ASP A C 1
ATOM 1848 O O . ASP A 1 244 ? 26.158 -3.495 -2.916 1.00 85.44 244 ASP A O 1
ATOM 1852 N N . ALA A 1 245 ? 25.316 -2.563 -4.768 1.00 83.69 245 ALA A N 1
ATOM 1853 C CA . ALA A 1 245 ? 25.209 -1.231 -4.183 1.00 83.69 245 ALA A CA 1
ATOM 1854 C C . ALA A 1 245 ? 24.223 -1.211 -3.006 1.00 83.69 245 ALA A C 1
ATOM 1856 O O . ALA A 1 245 ? 24.535 -0.646 -1.960 1.00 83.69 245 ALA A O 1
ATOM 1857 N N . SER A 1 246 ? 23.063 -1.858 -3.146 1.00 81.19 246 SER A N 1
ATOM 1858 C CA . SER A 1 246 ? 22.032 -1.924 -2.102 1.00 81.19 246 SER A CA 1
ATOM 1859 C C . SER A 1 246 ? 22.517 -2.679 -0.866 1.00 81.19 246 SER A C 1
ATOM 1861 O O . SER A 1 246 ? 22.267 -2.235 0.249 1.00 81.19 246 SER A O 1
ATOM 1863 N N . SER A 1 247 ? 23.254 -3.779 -1.042 1.00 81.00 247 SER A N 1
ATOM 1864 C CA . SER A 1 247 ? 23.850 -4.526 0.075 1.00 81.00 247 SER A CA 1
ATOM 1865 C C . SER A 1 247 ? 25.012 -3.780 0.742 1.00 81.00 247 SER A C 1
ATOM 1867 O O . SER A 1 247 ? 25.244 -3.943 1.939 1.00 81.00 247 SER A O 1
ATOM 1869 N N . SER A 1 248 ? 25.703 -2.912 -0.005 1.00 81.94 248 SER A N 1
ATOM 1870 C CA . SER A 1 248 ? 26.756 -2.033 0.519 1.00 81.94 248 SER A CA 1
ATOM 1871 C C . SER A 1 248 ? 26.210 -0.892 1.388 1.00 81.94 248 SER A C 1
ATOM 1873 O O . SER A 1 248 ? 26.949 -0.334 2.206 1.00 81.94 248 SER A O 1
ATOM 1875 N N . PHE A 1 249 ? 24.928 -0.530 1.248 1.00 76.56 249 PHE A N 1
ATOM 1876 C CA . PHE A 1 249 ? 24.272 0.389 2.176 1.00 76.56 249 PHE A CA 1
ATOM 1877 C C . PHE A 1 249 ? 24.068 -0.316 3.523 1.00 76.56 249 PHE A C 1
ATOM 1879 O O . PHE A 1 249 ? 23.197 -1.165 3.686 1.00 76.56 249 PHE A O 1
ATOM 1886 N N . GLY A 1 250 ? 24.902 0.049 4.503 1.00 66.69 250 GLY A N 1
ATOM 1887 C CA . GLY A 1 250 ? 24.806 -0.460 5.871 1.00 66.69 250 GLY A CA 1
ATOM 1888 C C . GLY A 1 250 ? 23.458 -0.156 6.548 1.00 66.69 250 GLY A C 1
ATOM 1889 O O . GLY A 1 250 ? 22.659 0.630 6.028 1.00 66.69 250 GLY A O 1
ATOM 1890 N N . PRO A 1 251 ? 23.203 -0.747 7.733 1.00 67.19 251 PRO A N 1
ATOM 1891 C CA . PRO A 1 251 ? 21.944 -0.569 8.449 1.00 67.19 251 PRO A CA 1
ATOM 1892 C C . PRO A 1 251 ? 21.643 0.918 8.664 1.00 67.19 251 PRO A C 1
ATOM 1894 O O . PRO A 1 251 ? 22.540 1.720 8.941 1.00 67.19 251 PRO A O 1
ATOM 1897 N N . GLN A 1 252 ? 20.370 1.286 8.512 1.00 68.12 252 GLN A N 1
ATOM 1898 C CA . GLN A 1 252 ? 19.936 2.675 8.619 1.00 68.12 252 GLN A CA 1
ATOM 1899 C C . GLN A 1 252 ? 20.375 3.291 9.952 1.00 68.12 252 GLN A C 1
ATOM 1901 O O . GLN A 1 252 ? 20.204 2.696 11.016 1.00 68.12 252 GLN A O 1
ATOM 1906 N N . LYS A 1 253 ? 20.919 4.514 9.886 1.00 71.44 253 LYS A N 1
ATOM 1907 C CA . LYS A 1 253 ? 21.398 5.263 11.061 1.00 71.44 253 LYS A CA 1
ATOM 1908 C C . LYS A 1 253 ? 20.276 5.664 12.019 1.00 71.44 253 LYS A C 1
ATOM 1910 O O . LYS A 1 253 ? 20.546 5.924 13.185 1.00 71.44 253 LYS A O 1
ATOM 1915 N N . ILE A 1 254 ? 19.049 5.760 11.516 1.00 79.56 254 ILE A N 1
ATOM 1916 C CA . ILE A 1 254 ? 17.860 6.112 12.286 1.00 79.56 254 ILE A CA 1
ATOM 1917 C C . ILE A 1 254 ? 16.956 4.888 12.256 1.00 79.56 254 ILE A C 1
ATOM 1919 O O . ILE A 1 254 ? 16.568 4.442 11.180 1.00 79.56 254 ILE A O 1
ATOM 1923 N N . GLN A 1 255 ? 16.651 4.347 13.429 1.00 77.56 255 GLN A N 1
ATOM 1924 C CA . GLN A 1 255 ? 15.735 3.225 13.591 1.00 77.56 255 GLN A CA 1
ATOM 1925 C C . GLN A 1 255 ? 14.570 3.671 14.464 1.00 77.56 255 GLN A C 1
ATOM 1927 O O . GLN A 1 255 ? 14.749 4.452 15.399 1.00 77.56 255 GLN A O 1
ATOM 1932 N N . SER A 1 256 ? 13.374 3.196 14.136 1.00 81.56 256 SER A N 1
ATOM 1933 C CA . SER A 1 256 ? 12.179 3.487 14.919 1.00 81.56 256 SER A CA 1
ATOM 1934 C C . SER A 1 256 ? 12.197 2.721 16.243 1.00 81.56 256 SER A C 1
ATOM 1936 O O . SER A 1 256 ? 12.582 1.551 16.310 1.00 81.56 256 SER A O 1
ATOM 1938 N N . GLU A 1 257 ? 11.734 3.372 17.310 1.00 81.88 257 GLU A N 1
ATOM 1939 C CA . GLU A 1 257 ? 11.622 2.754 18.635 1.00 81.88 257 GLU A CA 1
ATOM 1940 C C . GLU A 1 257 ? 10.709 1.518 18.618 1.00 81.88 257 GLU A C 1
ATOM 1942 O O . GLU A 1 257 ? 10.952 0.569 19.357 1.00 81.88 257 GLU A O 1
ATOM 1947 N N . LEU A 1 258 ? 9.713 1.493 17.725 1.00 79.62 258 LEU A N 1
ATOM 1948 C CA . LEU A 1 258 ? 8.776 0.379 17.543 1.00 79.62 258 LEU A CA 1
ATOM 1949 C C . LEU A 1 258 ? 9.452 -0.936 17.130 1.00 79.62 258 LEU A C 1
ATOM 1951 O O . LEU A 1 258 ? 8.917 -2.010 17.394 1.00 79.62 258 LEU A O 1
ATOM 1955 N N . LEU A 1 259 ? 10.610 -0.859 16.473 1.00 80.19 259 LEU A N 1
ATOM 1956 C CA . LEU A 1 259 ? 11.381 -2.032 16.060 1.00 80.19 259 LEU A CA 1
ATOM 1957 C C . LEU A 1 259 ? 12.474 -2.391 17.067 1.00 80.19 259 LEU A C 1
ATOM 1959 O O . LEU A 1 259 ? 12.820 -3.560 17.207 1.00 80.19 259 LEU A O 1
ATOM 1963 N N . VAL A 1 260 ? 13.038 -1.387 17.744 1.00 83.25 260 VAL A N 1
ATOM 1964 C CA . VAL A 1 260 ? 14.185 -1.559 18.647 1.00 83.25 260 VAL A CA 1
ATOM 1965 C C . VAL A 1 260 ? 13.742 -1.964 20.054 1.00 83.25 260 VAL A C 1
ATOM 1967 O O . VAL A 1 260 ? 14.380 -2.802 20.690 1.00 83.25 260 VAL A O 1
ATOM 1970 N N . SER A 1 261 ? 12.658 -1.376 20.563 1.00 87.25 261 SER A N 1
ATOM 1971 C CA . SER A 1 261 ? 12.179 -1.598 21.925 1.00 87.25 261 SER A CA 1
ATOM 1972 C C . SER A 1 261 ? 11.103 -2.681 21.953 1.00 87.25 261 SER A C 1
ATOM 1974 O O . SER A 1 261 ? 9.971 -2.501 21.510 1.00 87.25 261 SER A O 1
ATOM 1976 N N . GLN A 1 262 ? 11.443 -3.828 22.539 1.00 86.12 262 GLN A N 1
ATOM 1977 C CA . GLN A 1 262 ? 10.499 -4.931 22.721 1.00 86.12 262 GLN A CA 1
ATOM 1978 C C . GLN A 1 262 ? 9.294 -4.529 23.588 1.00 86.12 262 GLN A C 1
ATOM 1980 O O . GLN A 1 262 ? 8.182 -5.009 23.377 1.00 86.12 262 GLN A O 1
ATOM 1985 N N . THR A 1 263 ? 9.508 -3.645 24.564 1.00 88.38 263 THR A N 1
ATOM 1986 C CA . THR A 1 263 ? 8.470 -3.211 25.505 1.00 88.38 263 THR A CA 1
ATOM 1987 C C . THR A 1 263 ? 7.413 -2.347 24.823 1.00 88.38 263 THR A C 1
ATOM 1989 O O . THR A 1 263 ? 6.224 -2.559 25.051 1.00 88.38 263 THR A O 1
ATOM 1992 N N . SER A 1 264 ? 7.826 -1.400 23.970 1.00 86.88 264 SER A N 1
ATOM 1993 C CA . SER A 1 264 ? 6.891 -0.555 23.211 1.00 86.88 264 SER A CA 1
ATOM 1994 C C . SER A 1 264 ? 6.127 -1.373 22.169 1.00 86.88 264 SER A C 1
ATOM 1996 O O . SER A 1 264 ? 4.929 -1.183 21.976 1.00 86.88 264 SER A O 1
ATOM 1998 N N . ARG A 1 265 ? 6.794 -2.354 21.550 1.00 89.94 265 ARG A N 1
ATOM 1999 C CA . ARG A 1 265 ? 6.166 -3.296 20.622 1.00 89.94 265 ARG A CA 1
ATOM 2000 C C . ARG A 1 265 ? 5.093 -4.144 21.305 1.00 89.94 265 ARG A C 1
ATOM 2002 O O . ARG A 1 265 ? 3.980 -4.249 20.798 1.00 89.94 265 ARG A O 1
ATOM 2009 N N . ALA A 1 266 ? 5.394 -4.692 22.482 1.00 90.06 266 ALA A N 1
ATOM 2010 C CA . ALA A 1 266 ? 4.444 -5.490 23.252 1.00 90.06 266 ALA A CA 1
ATOM 2011 C C . ALA A 1 266 ? 3.231 -4.670 23.726 1.00 90.06 266 ALA A C 1
ATOM 2013 O O . ALA A 1 266 ? 2.100 -5.150 23.642 1.00 90.06 266 ALA A O 1
ATOM 2014 N N . SER A 1 267 ? 3.441 -3.430 24.185 1.00 91.38 267 SER A N 1
ATOM 2015 C CA . SER A 1 267 ? 2.337 -2.561 24.613 1.00 91.38 267 SER A CA 1
ATOM 2016 C C . SER A 1 267 ? 1.433 -2.168 23.442 1.00 91.38 267 SER A C 1
ATOM 2018 O O . SER A 1 267 ? 0.207 -2.193 23.575 1.00 91.38 267 SER A O 1
ATOM 2020 N N . LEU A 1 268 ? 2.018 -1.886 22.274 1.00 91.44 268 LEU A N 1
ATOM 2021 C CA . LEU A 1 268 ? 1.276 -1.626 21.045 1.00 91.44 268 LEU A CA 1
ATOM 2022 C C . LEU A 1 268 ? 0.470 -2.860 20.626 1.00 91.44 268 LEU A C 1
ATOM 2024 O O . LEU A 1 268 ? -0.727 -2.742 20.394 1.00 91.44 268 LEU A O 1
ATOM 2028 N N . PHE A 1 269 ? 1.067 -4.052 20.609 1.00 93.56 269 PHE A N 1
ATOM 2029 C CA . PHE A 1 269 ? 0.359 -5.288 20.255 1.00 93.56 269 PHE A CA 1
ATOM 2030 C C . PHE A 1 269 ? -0.812 -5.587 21.193 1.00 93.56 269 PHE A C 1
ATOM 2032 O O . PHE A 1 269 ? -1.896 -5.943 20.730 1.00 93.56 269 PHE A O 1
ATOM 2039 N N . GLN A 1 270 ? -0.634 -5.377 22.499 1.00 93.44 270 GLN A N 1
ATOM 2040 C CA . GLN A 1 270 ? -1.716 -5.523 23.469 1.00 93.44 270 GLN A CA 1
ATOM 2041 C C . GLN A 1 270 ? -2.856 -4.538 23.189 1.00 93.44 270 GLN A C 1
ATOM 2043 O O . GLN A 1 270 ? -4.025 -4.923 23.227 1.00 93.44 270 GLN A O 1
ATOM 2048 N N . ARG A 1 271 ? -2.526 -3.282 22.869 1.00 94.06 271 ARG A N 1
ATOM 2049 C CA . ARG A 1 271 ? -3.515 -2.266 22.501 1.00 94.06 271 ARG A CA 1
ATOM 2050 C C . ARG A 1 271 ? -4.292 -2.659 21.244 1.00 94.06 271 ARG A C 1
ATOM 2052 O O . ARG A 1 271 ? -5.518 -2.642 21.281 1.00 94.06 271 ARG A O 1
ATOM 2059 N N . LEU A 1 272 ? -3.604 -3.063 20.173 1.00 94.00 272 LEU A N 1
ATOM 2060 C CA . LEU A 1 272 ? -4.261 -3.494 18.934 1.00 94.00 272 LEU A CA 1
ATOM 2061 C C . LEU A 1 272 ? -5.194 -4.682 19.192 1.00 94.00 272 LEU A C 1
ATOM 2063 O O . LEU A 1 272 ? -6.304 -4.722 18.674 1.00 94.00 272 LEU A O 1
ATOM 2067 N N . LEU A 1 273 ? -4.774 -5.648 20.014 1.00 92.88 273 LEU A N 1
ATOM 2068 C CA . LEU A 1 273 ? -5.596 -6.816 20.314 1.00 92.88 273 LEU A CA 1
ATOM 2069 C C . LEU A 1 273 ? -6.897 -6.439 21.038 1.00 92.88 273 LEU A C 1
ATOM 2071 O O . LEU A 1 273 ? -7.953 -6.958 20.680 1.00 92.88 273 LEU A O 1
ATOM 2075 N N . LEU A 1 274 ? -6.828 -5.528 22.014 1.00 93.31 274 LEU A N 1
ATOM 2076 C CA . LEU A 1 274 ? -8.006 -5.024 22.727 1.00 93.31 274 LEU A CA 1
ATOM 2077 C C . LEU A 1 274 ? -8.962 -4.299 21.775 1.00 93.31 274 LEU A C 1
ATOM 2079 O O . LEU A 1 274 ? -10.158 -4.565 21.772 1.00 93.31 274 LEU A O 1
ATOM 2083 N N . GLU A 1 275 ? -8.438 -3.437 20.908 1.00 94.00 275 GLU A N 1
ATOM 2084 C CA . GLU A 1 275 ? -9.252 -2.717 19.927 1.00 94.00 275 GLU A CA 1
ATOM 2085 C C . GLU A 1 275 ? -9.935 -3.666 18.926 1.00 94.00 275 GLU A C 1
ATOM 2087 O O . GLU A 1 275 ? -11.106 -3.478 18.588 1.00 94.00 275 GLU A O 1
ATOM 2092 N N . LEU A 1 276 ? -9.251 -4.736 18.501 1.00 91.94 276 LEU A N 1
ATOM 2093 C CA . LEU A 1 276 ? -9.858 -5.773 17.661 1.00 91.94 276 LEU A CA 1
ATOM 2094 C C . LEU A 1 276 ? -10.971 -6.521 18.407 1.00 91.94 276 LEU A C 1
ATOM 2096 O O . LEU A 1 276 ? -12.001 -6.816 17.799 1.00 91.94 276 LEU A O 1
ATOM 2100 N N . GLN A 1 277 ? -10.789 -6.821 19.699 1.00 89.31 277 GLN A N 1
ATOM 2101 C CA . GLN A 1 277 ? -11.796 -7.489 20.536 1.00 89.31 277 GLN A CA 1
ATOM 2102 C C . GLN A 1 277 ? -13.059 -6.641 20.724 1.00 89.31 277 GLN A C 1
ATOM 2104 O O . GLN A 1 277 ? -14.160 -7.183 20.658 1.00 89.31 277 GLN A O 1
ATOM 2109 N N . GLU A 1 278 ? -12.912 -5.320 20.838 1.00 89.06 278 GLU A N 1
ATOM 2110 C CA . GLU A 1 278 ? -14.026 -4.357 20.865 1.00 89.06 278 GLU A CA 1
ATOM 2111 C C . GLU A 1 278 ? -14.734 -4.200 19.502 1.00 89.06 278 GLU A C 1
ATOM 2113 O O . GLU A 1 278 ? -15.677 -3.423 19.351 1.00 89.06 278 GLU A O 1
ATOM 2118 N N . GLY A 1 279 ? -14.301 -4.950 18.484 1.00 87.88 279 GLY A N 1
ATOM 2119 C CA . GLY A 1 279 ? -14.960 -5.021 17.186 1.00 87.88 279 GLY A CA 1
ATOM 2120 C C . GLY A 1 279 ? -14.511 -3.956 16.190 1.00 87.88 279 GLY A C 1
ATOM 2121 O O . GLY A 1 279 ? -15.115 -3.849 15.124 1.00 87.88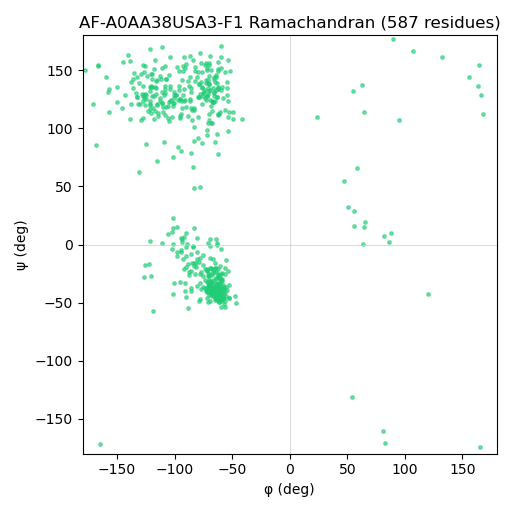 279 GLY A O 1
ATOM 2122 N N . PHE A 1 280 ? -13.448 -3.205 16.477 1.00 92.38 280 PHE A N 1
ATOM 2123 C CA . PHE A 1 280 ? -12.835 -2.337 15.478 1.00 92.38 280 PHE A CA 1
ATOM 2124 C C . PHE A 1 280 ? -11.981 -3.140 14.497 1.00 92.38 280 PHE A C 1
ATOM 2126 O O . PHE A 1 280 ? -11.508 -4.237 14.800 1.00 92.38 280 PHE A O 1
ATOM 2133 N N . ASN A 1 281 ? -11.779 -2.580 13.308 1.00 94.44 281 ASN A N 1
ATOM 2134 C CA . ASN A 1 281 ? -10.738 -3.035 12.396 1.00 94.44 281 ASN A CA 1
ATOM 2135 C C . ASN A 1 281 ? -9.636 -1.974 12.357 1.00 94.44 281 ASN A C 1
ATOM 2137 O O . ASN A 1 281 ? -9.885 -0.798 12.613 1.00 94.44 281 ASN A O 1
ATOM 2141 N N . ILE A 1 282 ? -8.409 -2.375 12.052 1.00 95.62 282 ILE A N 1
ATOM 2142 C CA . ILE A 1 282 ? -7.226 -1.529 12.238 1.00 95.62 282 ILE A CA 1
ATOM 2143 C C . ILE A 1 282 ? -6.580 -1.224 10.890 1.00 95.62 282 ILE A C 1
ATOM 2145 O O . ILE A 1 282 ? -6.369 -2.129 10.083 1.00 95.62 282 ILE A O 1
ATOM 2149 N N . ILE A 1 283 ? -6.227 0.043 10.674 1.00 95.50 283 ILE A N 1
ATOM 2150 C CA . ILE A 1 283 ? -5.367 0.497 9.582 1.00 95.50 283 ILE A CA 1
ATOM 2151 C C . ILE A 1 283 ? -4.058 1.014 10.154 1.00 95.50 283 ILE A C 1
ATOM 2153 O O . ILE A 1 283 ? -4.026 1.943 10.958 1.00 95.50 283 ILE A O 1
ATOM 2157 N N . CYS A 1 284 ? -2.972 0.456 9.647 1.00 95.62 284 CYS A N 1
ATOM 2158 C CA . CYS A 1 284 ? -1.611 0.828 9.969 1.00 95.62 284 CYS A CA 1
ATOM 2159 C C . CYS A 1 284 ? -1.063 1.680 8.824 1.00 95.62 284 CYS A C 1
ATOM 2161 O O . CYS A 1 284 ? -0.822 1.176 7.718 1.00 95.62 284 CYS A O 1
ATOM 2163 N N . TYR A 1 285 ? -0.872 2.967 9.085 1.00 95.19 285 TYR A N 1
ATOM 2164 C CA . TYR A 1 285 ? -0.256 3.909 8.153 1.00 95.19 285 TYR A CA 1
ATOM 2165 C C . TYR A 1 285 ? 1.115 4.331 8.679 1.00 95.19 285 TYR A C 1
ATOM 2167 O O . TYR A 1 285 ? 1.479 4.011 9.803 1.00 95.19 285 TYR A O 1
ATOM 2175 N N . GLY A 1 286 ? 1.899 5.017 7.857 1.00 92.56 286 GLY A N 1
ATOM 2176 C CA . GLY A 1 286 ? 3.225 5.488 8.249 1.00 92.56 286 GLY A CA 1
ATOM 2177 C C . GLY A 1 286 ? 4.279 5.166 7.203 1.00 92.56 286 GLY A C 1
ATOM 2178 O O . GLY A 1 286 ? 4.083 4.313 6.332 1.00 92.56 286 GLY A O 1
ATOM 2179 N N . TYR A 1 287 ? 5.394 5.887 7.293 1.00 91.50 287 TYR A N 1
ATOM 2180 C CA . TYR A 1 287 ? 6.514 5.763 6.370 1.00 91.50 287 TYR A CA 1
ATOM 2181 C C . TYR A 1 287 ? 7.368 4.529 6.684 1.00 91.50 287 TYR A C 1
ATOM 2183 O O . TYR A 1 287 ? 7.838 4.350 7.812 1.00 91.50 287 TYR A O 1
ATOM 2191 N N . GLY A 1 288 ? 7.621 3.726 5.654 1.00 91.06 288 GLY A N 1
ATOM 2192 C CA . GLY A 1 288 ? 8.437 2.519 5.708 1.00 91.06 288 GLY A CA 1
ATOM 2193 C C . GLY A 1 288 ? 7.621 1.228 5.629 1.00 91.06 288 GLY A C 1
ATOM 2194 O O . GLY A 1 288 ? 6.390 1.211 5.773 1.00 91.06 288 GLY A O 1
ATOM 2195 N N . SER A 1 289 ? 8.328 0.121 5.386 1.00 92.81 289 SER A N 1
ATOM 2196 C CA . SER A 1 289 ? 7.710 -1.205 5.336 1.00 92.81 289 SER A CA 1
ATOM 2197 C C . SER A 1 289 ? 7.184 -1.600 6.717 1.00 92.81 289 SER A C 1
ATOM 2199 O O . SER A 1 289 ? 7.922 -1.654 7.704 1.00 92.81 289 SER A O 1
ATOM 2201 N N . LYS A 1 290 ? 5.883 -1.891 6.776 1.00 93.62 290 LYS A N 1
ATOM 2202 C CA . LYS A 1 290 ? 5.167 -2.351 7.982 1.00 93.62 290 LYS A CA 1
ATOM 2203 C C . LYS A 1 290 ? 5.073 -3.874 8.057 1.00 93.62 290 LYS A C 1
ATOM 2205 O O . LYS A 1 290 ? 4.555 -4.424 9.027 1.00 93.62 290 LYS A O 1
ATOM 2210 N N . ARG A 1 291 ? 5.546 -4.563 7.017 1.00 93.12 291 ARG A N 1
ATOM 2211 C CA . ARG A 1 291 ? 5.339 -5.997 6.828 1.00 93.12 291 ARG A CA 1
ATOM 2212 C C . ARG A 1 291 ? 5.919 -6.819 7.974 1.00 93.12 291 ARG A C 1
ATOM 2214 O O . ARG A 1 291 ? 5.254 -7.731 8.452 1.00 93.12 291 ARG A O 1
ATOM 2221 N N . THR A 1 292 ? 7.149 -6.520 8.387 1.00 92.00 292 THR A N 1
ATOM 2222 C CA . THR A 1 292 ? 7.831 -7.226 9.483 1.00 92.00 292 THR A CA 1
ATOM 2223 C C . THR A 1 292 ? 7.042 -7.093 10.780 1.00 92.00 292 THR A C 1
ATOM 2225 O O . THR A 1 292 ? 6.606 -8.100 11.323 1.00 92.00 292 THR A O 1
ATOM 2228 N N . LEU A 1 293 ? 6.722 -5.859 11.177 1.00 92.69 293 LEU A N 1
ATOM 2229 C CA . LEU A 1 293 ? 5.970 -5.558 12.395 1.00 92.69 293 LEU A CA 1
ATOM 2230 C C . LEU A 1 293 ? 4.596 -6.250 12.438 1.00 92.69 293 LEU A C 1
ATOM 2232 O O . LEU A 1 293 ? 4.209 -6.804 13.465 1.00 92.69 293 LEU A O 1
ATOM 2236 N N . LEU A 1 294 ? 3.860 -6.253 11.324 1.00 94.19 294 LEU A N 1
ATOM 2237 C CA . LEU A 1 294 ? 2.549 -6.902 11.249 1.00 94.19 294 LEU A CA 1
ATOM 2238 C C . LEU A 1 294 ? 2.627 -8.431 11.201 1.00 94.19 294 LEU A C 1
ATOM 2240 O O . LEU A 1 294 ? 1.726 -9.097 11.707 1.00 94.19 294 LEU A O 1
ATOM 2244 N N . ASN A 1 295 ? 3.690 -9.000 10.631 1.00 94.25 295 ASN A N 1
ATOM 2245 C CA . ASN A 1 295 ? 3.927 -10.441 10.706 1.00 94.25 295 ASN A CA 1
ATOM 2246 C C . ASN A 1 295 ? 4.311 -10.865 12.129 1.00 94.25 295 ASN A C 1
ATOM 2248 O O . ASN A 1 295 ? 3.839 -11.897 12.599 1.00 94.25 295 ASN A O 1
ATOM 2252 N N . ASP A 1 296 ? 5.097 -10.054 12.834 1.00 93.12 296 ASP A N 1
ATOM 2253 C CA . ASP A 1 296 ? 5.422 -10.300 14.239 1.00 93.12 296 ASP A CA 1
ATOM 2254 C C . ASP A 1 296 ? 4.153 -10.231 15.098 1.00 93.12 296 ASP A C 1
ATOM 2256 O O . ASP A 1 296 ? 3.913 -11.117 15.914 1.00 93.12 296 ASP A O 1
ATOM 2260 N N . PHE A 1 297 ? 3.266 -9.262 14.844 1.00 93.69 297 PHE A N 1
ATOM 2261 C CA . PHE A 1 297 ? 1.946 -9.193 15.483 1.00 93.69 297 PHE A CA 1
ATOM 2262 C C . PHE A 1 297 ? 1.087 -10.439 15.201 1.00 93.69 297 PHE A C 1
ATOM 2264 O O . PHE A 1 297 ? 0.468 -11.000 16.112 1.00 93.69 297 PHE A O 1
ATOM 2271 N N . ALA A 1 298 ? 1.088 -10.913 13.949 1.00 93.12 298 ALA A N 1
ATOM 2272 C CA . ALA A 1 298 ? 0.386 -12.125 13.530 1.00 93.12 298 ALA A CA 1
ATOM 2273 C C . ALA A 1 298 ? 0.807 -13.348 14.355 1.00 93.12 298 ALA A C 1
ATOM 2275 O O . ALA A 1 298 ? -0.035 -14.114 14.833 1.00 93.12 298 ALA A O 1
ATOM 2276 N N . ILE A 1 299 ? 2.121 -13.526 14.499 1.00 92.00 299 ILE A N 1
ATOM 2277 C CA . ILE A 1 299 ? 2.736 -14.693 15.128 1.00 92.00 299 ILE A CA 1
ATOM 2278 C C . ILE A 1 299 ? 2.640 -14.592 16.650 1.00 92.00 299 ILE A C 1
ATOM 2280 O O . ILE A 1 299 ? 2.243 -15.559 17.293 1.00 92.00 299 ILE A O 1
ATOM 2284 N N . GLU A 1 300 ? 2.975 -13.444 17.233 1.00 90.19 300 GLU A N 1
ATOM 2285 C CA . GLU A 1 300 ? 3.093 -13.285 18.684 1.00 90.19 300 GLU A CA 1
ATOM 2286 C C . GLU A 1 300 ? 1.759 -13.033 19.394 1.00 90.19 300 GLU A C 1
ATOM 2288 O O . GLU A 1 300 ? 1.654 -13.325 20.580 1.00 90.19 300 GLU A O 1
ATOM 2293 N N . SER A 1 301 ? 0.750 -12.475 18.719 1.00 87.94 301 SER A N 1
ATOM 2294 C CA . SER A 1 301 ? -0.529 -12.116 19.355 1.00 87.94 301 SER A CA 1
ATOM 2295 C C . SER A 1 301 ? -1.709 -12.870 18.750 1.00 87.94 301 SER A C 1
ATOM 2297 O O . SER A 1 301 ? -2.417 -13.585 19.460 1.00 87.94 301 SER A O 1
ATOM 2299 N N . CYS A 1 302 ? -1.924 -12.755 17.436 1.00 86.75 302 CYS A N 1
ATOM 2300 C CA . CYS A 1 302 ? -3.140 -13.280 16.805 1.00 86.75 302 CYS A CA 1
ATOM 2301 C C . CYS A 1 302 ? -3.206 -14.815 16.786 1.00 86.75 302 CYS A C 1
ATOM 2303 O O . CYS A 1 302 ? -4.290 -15.374 16.957 1.00 86.75 302 CYS A O 1
ATOM 2305 N N . SER A 1 303 ? -2.064 -15.492 16.616 1.00 86.25 303 SER A N 1
ATOM 2306 C CA . SER A 1 303 ? -1.996 -16.960 16.518 1.00 86.25 303 SER A CA 1
ATOM 2307 C C . SER A 1 303 ? -2.476 -17.688 17.782 1.00 86.25 303 SER A C 1
ATOM 2309 O O . SER A 1 303 ? -2.979 -18.807 17.698 1.00 86.25 303 SER A O 1
ATOM 2311 N N . TYR A 1 304 ? -2.372 -17.044 18.950 1.00 84.88 304 TYR A N 1
ATOM 2312 C CA . TYR A 1 304 ? -2.822 -17.607 20.225 1.00 84.88 304 TYR A CA 1
ATOM 2313 C C . TYR A 1 304 ? -4.340 -17.528 20.415 1.00 84.88 304 TYR A C 1
ATOM 2315 O O . TYR A 1 304 ? -4.905 -18.317 21.171 1.00 84.88 304 TYR A O 1
ATOM 2323 N N . VAL A 1 305 ? -5.007 -16.576 19.755 1.00 83.31 305 VAL A N 1
ATOM 2324 C CA . VAL A 1 305 ? -6.433 -16.278 19.977 1.00 83.31 305 VAL A CA 1
ATOM 2325 C C . VAL A 1 305 ? -7.323 -16.904 18.903 1.00 83.31 305 VAL A C 1
ATOM 2327 O O . VAL A 1 305 ? -8.455 -17.301 19.188 1.00 83.31 305 VAL A O 1
ATOM 2330 N N . GLY A 1 306 ? -6.841 -17.013 17.663 1.00 84.75 306 GLY A N 1
ATOM 2331 C CA . GLY A 1 306 ? -7.657 -17.490 16.552 1.00 84.75 306 GLY A CA 1
ATOM 2332 C C . GLY A 1 306 ? -6.865 -17.890 15.313 1.00 84.75 306 GLY A C 1
ATOM 2333 O O . GLY A 1 306 ? -5.640 -17.964 15.316 1.00 84.75 306 GLY A O 1
ATOM 2334 N N . ASN A 1 307 ? -7.598 -18.155 14.233 1.00 89.31 307 ASN A N 1
ATOM 2335 C CA . ASN A 1 307 ? -7.005 -18.477 12.941 1.00 89.31 307 ASN A CA 1
ATOM 2336 C C . ASN A 1 307 ? -6.490 -17.193 12.293 1.00 89.31 307 ASN A C 1
ATOM 2338 O O . ASN A 1 307 ? -7.207 -16.193 12.260 1.00 89.31 307 ASN A O 1
ATOM 2342 N N . VAL A 1 308 ? -5.275 -17.225 11.749 1.00 92.25 308 VAL A N 1
ATOM 2343 C CA . VAL A 1 308 ? -4.643 -16.055 11.133 1.00 92.25 308 VAL A CA 1
ATOM 2344 C C . VAL A 1 308 ? -4.420 -16.304 9.651 1.00 92.25 308 VAL A C 1
ATOM 2346 O O . VAL A 1 308 ? -3.837 -17.316 9.265 1.00 92.25 308 VAL A O 1
ATOM 2349 N N . VAL A 1 309 ? -4.852 -15.358 8.822 1.00 92.75 309 VAL A N 1
ATOM 2350 C CA . VAL A 1 309 ? -4.588 -15.344 7.383 1.00 92.75 309 VAL A CA 1
ATOM 2351 C C . VAL A 1 309 ? -3.799 -14.085 7.060 1.00 92.75 309 VAL A C 1
ATOM 2353 O O . VAL A 1 309 ? -4.281 -12.971 7.255 1.00 92.75 309 VAL A O 1
ATOM 2356 N N . VAL A 1 310 ? -2.578 -14.271 6.562 1.00 94.06 310 VAL A N 1
ATOM 2357 C CA . VAL A 1 310 ? -1.713 -13.177 6.110 1.00 94.06 310 VAL A CA 1
ATOM 2358 C C . VAL A 1 310 ? -1.811 -13.061 4.595 1.00 94.06 310 VAL A C 1
ATOM 2360 O O . VAL A 1 310 ? -1.634 -14.040 3.870 1.00 94.06 310 VAL A O 1
ATOM 2363 N N . VAL A 1 311 ? -2.083 -11.853 4.118 1.00 92.94 311 VAL A N 1
ATOM 2364 C CA . VAL A 1 311 ? -2.377 -11.553 2.720 1.00 92.94 311 VAL A CA 1
ATOM 2365 C C . VAL A 1 311 ? -1.373 -10.535 2.209 1.00 92.94 311 VAL A C 1
ATOM 2367 O O . VAL A 1 311 ? -1.292 -9.420 2.716 1.00 92.94 311 VAL A O 1
ATOM 2370 N N . ASN A 1 312 ? -0.626 -10.903 1.172 1.00 92.75 312 ASN A N 1
ATOM 2371 C CA . ASN A 1 312 ? 0.332 -10.016 0.517 1.00 92.75 312 ASN A CA 1
ATOM 2372 C C . ASN A 1 312 ? -0.312 -9.387 -0.720 1.00 92.75 312 ASN A C 1
ATOM 2374 O O . ASN A 1 312 ? -0.143 -9.890 -1.830 1.00 92.75 312 ASN A O 1
ATOM 2378 N N . ALA A 1 313 ? -1.065 -8.302 -0.541 1.00 90.38 313 ALA A N 1
ATOM 2379 C CA . ALA A 1 313 ? -1.848 -7.743 -1.639 1.00 90.38 313 ALA A CA 1
ATOM 2380 C C . ALA A 1 313 ? -1.015 -6.905 -2.627 1.00 90.38 313 ALA A C 1
ATOM 2382 O O . ALA A 1 313 ? -1.446 -6.682 -3.753 1.00 90.38 313 ALA A O 1
ATOM 2383 N N . PHE A 1 314 ? 0.208 -6.500 -2.265 1.00 87.44 314 PHE A N 1
ATOM 2384 C CA . PHE A 1 314 ? 1.138 -5.817 -3.178 1.00 87.44 314 PHE A CA 1
ATOM 2385 C C . PHE A 1 314 ? 1.633 -6.706 -4.338 1.00 87.44 314 PHE A C 1
ATOM 2387 O O . PHE A 1 314 ? 2.224 -6.193 -5.289 1.00 87.44 314 PHE A O 1
ATOM 2394 N N . GLN A 1 315 ? 1.416 -8.027 -4.292 1.00 87.06 315 GLN A N 1
ATOM 2395 C CA . GLN A 1 315 ? 1.811 -8.916 -5.384 1.00 87.06 315 GLN A CA 1
ATOM 2396 C C . GLN A 1 315 ? 0.941 -8.673 -6.629 1.00 87.06 315 GLN A C 1
ATOM 2398 O O . GLN A 1 315 ? -0.285 -8.655 -6.530 1.00 87.06 315 GLN A O 1
ATOM 2403 N N . PRO A 1 316 ? 1.526 -8.554 -7.834 1.00 80.62 316 PRO A N 1
ATOM 2404 C CA . PRO A 1 316 ? 0.771 -8.206 -9.041 1.00 80.62 316 PRO A CA 1
ATOM 2405 C C . PRO A 1 316 ? -0.210 -9.297 -9.493 1.00 80.62 316 PRO A C 1
ATOM 2407 O O . PRO A 1 316 ? -1.181 -8.996 -10.182 1.00 80.62 316 PRO A O 1
ATOM 2410 N N . HIS A 1 317 ? 0.040 -10.555 -9.120 1.00 81.94 317 HIS A N 1
ATOM 2411 C CA . HIS A 1 317 ? -0.811 -11.699 -9.461 1.00 81.94 317 HIS A CA 1
ATOM 2412 C C . HIS A 1 317 ? -1.908 -11.977 -8.430 1.00 81.94 317 HIS A C 1
ATOM 2414 O O . HIS A 1 317 ? -2.695 -12.894 -8.629 1.00 81.94 317 HIS A O 1
ATOM 2420 N N . PHE A 1 318 ? -1.965 -11.211 -7.340 1.00 87.06 318 PHE A N 1
ATOM 2421 C CA . PHE A 1 318 ? -2.938 -11.434 -6.283 1.00 87.06 318 PHE A CA 1
ATOM 2422 C C . PHE A 1 318 ? -4.345 -11.001 -6.717 1.00 87.06 318 PHE A C 1
ATOM 2424 O O . PHE A 1 318 ? -4.561 -9.854 -7.115 1.00 87.06 318 PHE A O 1
ATOM 2431 N N . GLY A 1 319 ? -5.317 -11.908 -6.603 1.00 87.25 319 GLY A N 1
ATOM 2432 C CA . GLY A 1 319 ? -6.734 -11.625 -6.804 1.00 87.25 319 GLY A CA 1
ATOM 2433 C C . GLY A 1 319 ? -7.577 -11.850 -5.546 1.00 87.25 319 GLY A C 1
ATOM 2434 O O . GLY A 1 319 ? -7.238 -12.633 -4.663 1.00 87.25 319 GLY A O 1
ATOM 2435 N N . LEU A 1 320 ? -8.761 -11.225 -5.490 1.00 88.44 320 LEU A N 1
ATOM 2436 C CA . LEU A 1 320 ? -9.712 -11.453 -4.389 1.00 88.44 320 LEU A CA 1
ATOM 2437 C C . LEU A 1 320 ? -10.165 -12.924 -4.293 1.00 88.44 320 LEU A C 1
ATOM 2439 O O . LEU A 1 320 ? -10.468 -13.413 -3.210 1.00 88.44 320 LEU A O 1
ATOM 2443 N N . LYS A 1 321 ? -10.199 -13.645 -5.419 1.00 88.19 321 LYS A N 1
ATOM 2444 C CA . LYS A 1 321 ? -10.526 -15.078 -5.434 1.00 88.19 321 LYS A CA 1
ATOM 2445 C C . LYS A 1 321 ? -9.525 -15.899 -4.622 1.00 88.19 321 LYS A C 1
ATOM 2447 O O . LYS A 1 321 ? -9.942 -16.812 -3.914 1.00 88.19 321 LYS A O 1
ATOM 2452 N N . ASP A 1 322 ? -8.243 -15.551 -4.685 1.00 87.88 322 ASP A N 1
ATOM 2453 C CA . ASP A 1 322 ? -7.184 -16.257 -3.960 1.00 87.88 322 ASP A CA 1
ATOM 2454 C C . ASP A 1 322 ? -7.345 -16.049 -2.456 1.00 87.88 322 ASP A C 1
ATOM 2456 O O . ASP A 1 322 ? -7.252 -16.998 -1.683 1.00 87.88 322 ASP A O 1
ATOM 2460 N N . LEU A 1 323 ? -7.691 -14.821 -2.050 1.00 89.94 323 LEU A N 1
ATOM 2461 C CA . LEU A 1 323 ? -8.017 -14.497 -0.664 1.00 89.94 323 LEU A CA 1
ATOM 2462 C C . LEU A 1 323 ? -9.150 -15.373 -0.123 1.00 89.94 323 LEU A C 1
ATOM 2464 O O . LEU A 1 323 ? -9.001 -16.004 0.921 1.00 89.94 323 LEU A O 1
ATOM 2468 N N . LEU A 1 324 ? -10.279 -15.414 -0.832 1.00 89.06 324 LEU A N 1
ATOM 2469 C CA . LEU A 1 324 ? -11.445 -16.184 -0.398 1.00 89.06 324 LEU A CA 1
ATOM 2470 C C . LEU A 1 324 ? -11.149 -17.687 -0.398 1.00 89.06 324 LEU A C 1
ATOM 2472 O O . LEU A 1 324 ? -11.492 -18.365 0.563 1.00 89.06 324 LEU A O 1
ATOM 2476 N N . SER A 1 325 ? -10.428 -18.183 -1.406 1.00 87.25 325 SER A N 1
ATOM 2477 C CA . SER A 1 325 ? -10.009 -19.589 -1.480 1.00 87.25 325 SER A CA 1
ATOM 2478 C C . SER A 1 325 ? -9.073 -19.974 -0.326 1.00 87.25 325 SER A C 1
ATOM 2480 O O . SER A 1 325 ? -9.118 -21.099 0.161 1.00 87.25 325 SER A O 1
ATOM 2482 N N . CYS A 1 326 ? -8.224 -19.055 0.144 1.00 86.25 326 CYS A N 1
ATOM 2483 C CA . CYS A 1 326 ? -7.387 -19.271 1.328 1.00 86.25 326 CYS A CA 1
ATOM 2484 C C . CYS A 1 326 ? -8.202 -19.305 2.626 1.00 86.25 326 CYS A C 1
ATOM 2486 O O . CYS A 1 326 ? -7.878 -20.086 3.517 1.00 86.25 326 CYS A O 1
ATOM 2488 N N . ILE A 1 327 ? -9.255 -18.491 2.734 1.00 87.31 327 ILE A N 1
ATOM 2489 C CA . ILE A 1 327 ? -10.164 -18.510 3.889 1.00 87.31 327 ILE A CA 1
ATOM 2490 C C . ILE A 1 327 ? -11.016 -19.789 3.890 1.00 87.31 327 ILE A C 1
ATOM 2492 O O . ILE A 1 327 ? -11.311 -20.325 4.956 1.00 87.31 327 ILE A O 1
ATOM 2496 N N . GLU A 1 328 ? -11.385 -20.305 2.714 1.00 84.44 328 GLU A N 1
ATOM 2497 C CA . GLU A 1 328 ? -12.134 -21.561 2.585 1.00 84.44 328 GLU A CA 1
ATOM 2498 C C . GLU A 1 328 ? -11.342 -22.763 3.125 1.00 84.44 328 GLU A C 1
ATOM 2500 O O . GLU A 1 328 ? -11.922 -23.549 3.867 1.00 84.44 328 GLU A O 1
ATOM 2505 N N . LYS A 1 329 ? -10.018 -22.806 2.893 1.00 82.69 329 LYS A N 1
ATOM 2506 C CA . LYS A 1 329 ? -9.078 -23.838 3.396 1.00 82.69 329 LYS A CA 1
ATOM 2507 C C . LYS A 1 329 ? -8.927 -23.904 4.923 1.00 82.69 329 LYS A C 1
ATOM 2509 O O . LYS A 1 329 ? -8.105 -24.665 5.439 1.00 82.69 329 LYS A O 1
ATOM 2514 N N . ILE A 1 330 ? -9.618 -23.044 5.669 1.00 81.56 330 ILE A N 1
ATOM 2515 C CA . ILE A 1 330 ? -9.563 -23.058 7.128 1.00 81.56 330 ILE A CA 1
ATOM 2516 C C . ILE A 1 330 ? -10.380 -24.257 7.630 1.00 81.56 330 ILE A C 1
ATOM 2518 O O . ILE A 1 330 ? -11.550 -24.408 7.252 1.00 81.56 330 ILE A O 1
ATOM 2522 N N . PRO A 1 331 ? -9.821 -25.078 8.541 1.00 66.38 331 PRO A N 1
ATOM 2523 C CA . PRO A 1 331 ? -10.506 -26.253 9.062 1.00 66.38 331 PRO A CA 1
ATOM 2524 C C . PRO A 1 331 ? -11.862 -25.871 9.671 1.00 66.38 331 PRO A C 1
ATOM 2526 O O . PRO A 1 331 ? -11.944 -25.135 10.653 1.00 66.38 331 PRO A O 1
ATOM 2529 N N . GLY A 1 332 ? -12.935 -26.380 9.065 1.00 70.25 332 GLY A N 1
ATOM 2530 C CA . GLY A 1 332 ? -14.326 -26.084 9.419 1.00 70.25 332 GLY A CA 1
ATOM 2531 C C . GLY A 1 332 ? -15.116 -25.454 8.271 1.00 70.25 332 GLY A C 1
ATOM 2532 O O . GLY A 1 332 ? -16.241 -25.890 8.016 1.00 70.25 332 GLY A O 1
ATOM 2533 N N . VAL A 1 333 ? -14.525 -24.506 7.535 1.00 68.69 333 VAL A N 1
ATOM 2534 C CA . VAL A 1 333 ? -15.157 -23.858 6.367 1.00 68.69 333 VAL A CA 1
ATOM 2535 C C . VAL A 1 333 ? -15.157 -24.800 5.158 1.00 68.69 333 VAL A C 1
ATOM 2537 O O . VAL A 1 333 ? -16.173 -24.898 4.473 1.00 68.69 333 VAL A O 1
ATOM 2540 N N . ASP A 1 334 ? -14.091 -25.591 4.999 1.00 63.09 334 ASP A N 1
ATOM 2541 C CA . ASP A 1 334 ? -13.926 -26.634 3.968 1.00 63.09 334 ASP A CA 1
ATOM 2542 C C . ASP A 1 334 ? -15.064 -27.670 3.906 1.00 63.09 334 ASP A C 1
ATOM 2544 O O . ASP A 1 334 ? -15.265 -28.333 2.891 1.00 63.09 334 ASP A O 1
ATOM 2548 N N . SER A 1 335 ? -15.816 -27.845 4.998 1.00 60.84 335 SER A N 1
ATOM 2549 C CA . SER A 1 335 ? -16.880 -28.855 5.095 1.00 60.84 335 SER A CA 1
ATOM 2550 C C . SER A 1 335 ? -18.207 -28.445 4.438 1.00 60.84 335 SER A C 1
ATOM 2552 O O . SER A 1 335 ? -19.136 -29.254 4.370 1.00 60.84 335 SER A O 1
ATOM 2554 N N . LEU A 1 336 ? -18.330 -27.200 3.965 1.00 64.50 336 LEU A N 1
ATOM 2555 C CA . LEU A 1 336 ? -19.552 -26.682 3.349 1.00 64.50 336 LEU A CA 1
ATOM 2556 C C . LEU A 1 336 ? -19.595 -26.996 1.848 1.00 64.50 336 LEU A C 1
ATOM 2558 O O . LEU A 1 336 ? -18.698 -26.635 1.092 1.00 64.50 336 LEU A O 1
ATOM 2562 N N . THR A 1 337 ? -20.673 -27.638 1.394 1.00 54.88 337 THR A N 1
ATOM 2563 C CA . THR A 1 337 ? -20.889 -27.951 -0.025 1.00 54.88 337 THR A CA 1
ATOM 2564 C C . THR A 1 337 ? -21.195 -26.688 -0.844 1.00 54.88 337 THR A C 1
ATOM 2566 O O . THR A 1 337 ? -21.882 -25.774 -0.386 1.00 54.88 337 THR A O 1
ATOM 2569 N N . LEU A 1 338 ? -20.665 -26.625 -2.072 1.00 56.44 338 LEU A N 1
ATOM 2570 C CA . LEU A 1 338 ? -20.650 -25.441 -2.945 1.00 56.44 338 LEU A CA 1
ATOM 2571 C C . LEU A 1 338 ? -21.837 -25.425 -3.935 1.00 56.44 338 LEU A C 1
ATOM 2573 O O . LEU A 1 338 ? -21.817 -26.204 -4.886 1.00 56.44 338 LEU A O 1
ATOM 2577 N N . PRO A 1 339 ? -22.821 -24.506 -3.824 1.00 53.22 339 PRO A N 1
ATOM 2578 C CA . PRO A 1 339 ? -23.808 -24.301 -4.894 1.00 53.22 339 PRO A CA 1
ATOM 2579 C C . PRO A 1 339 ? -23.457 -23.183 -5.904 1.00 53.22 339 PRO A C 1
ATOM 2581 O O . PRO A 1 339 ? -24.252 -22.912 -6.794 1.00 53.22 339 PRO A O 1
ATOM 2584 N N . SER A 1 340 ? -22.305 -22.499 -5.809 1.00 56.75 340 SER A N 1
ATOM 2585 C CA . SER A 1 340 ? -21.805 -21.552 -6.846 1.00 56.75 340 SER A CA 1
ATOM 2586 C C . SER A 1 340 ? -20.431 -20.956 -6.498 1.00 56.75 340 SER A C 1
ATOM 2588 O O . SER A 1 340 ? -20.139 -20.761 -5.321 1.00 56.75 340 SER A O 1
ATOM 2590 N N . SER A 1 341 ? -19.613 -20.617 -7.499 1.00 69.38 341 SER A N 1
ATOM 2591 C CA . SER A 1 341 ? -18.238 -20.088 -7.369 1.00 69.38 341 SER A CA 1
ATOM 2592 C C . SER A 1 341 ? -18.122 -18.557 -7.482 1.00 69.38 341 SER A C 1
ATOM 2594 O O . SER A 1 341 ? -17.033 -18.026 -7.700 1.00 69.38 341 SER A O 1
ATOM 2596 N N . SER A 1 342 ? -19.233 -17.816 -7.384 1.00 83.94 342 SER A N 1
ATOM 2597 C CA . SER A 1 342 ? -19.162 -16.353 -7.441 1.00 83.94 342 SER A CA 1
ATOM 2598 C C . SER A 1 342 ? -18.557 -15.786 -6.151 1.00 83.94 342 SER A C 1
ATOM 2600 O O . SER A 1 342 ? -18.874 -16.221 -5.045 1.00 83.94 342 SER A O 1
ATOM 2602 N N . VAL A 1 343 ? -17.704 -14.776 -6.306 1.00 84.00 343 VAL A N 1
ATOM 2603 C CA . VAL A 1 343 ? -16.927 -14.129 -5.231 1.00 84.00 343 VAL A CA 1
ATOM 2604 C C . VAL A 1 343 ? -17.824 -13.570 -4.111 1.00 84.00 343 VAL A C 1
ATOM 2606 O O . VAL A 1 343 ? -17.505 -13.662 -2.926 1.00 84.00 343 VAL A O 1
ATOM 2609 N N . GLU A 1 344 ? -18.991 -13.034 -4.471 1.00 84.38 344 GLU A N 1
ATOM 2610 C CA . GLU A 1 344 ? -19.965 -12.516 -3.503 1.00 84.38 344 GLU A CA 1
ATOM 2611 C C . GLU A 1 344 ? -20.662 -13.643 -2.723 1.00 84.38 344 GLU A C 1
ATOM 2613 O O . GLU A 1 344 ? -20.849 -13.546 -1.512 1.00 84.38 344 GLU A O 1
ATOM 2618 N N . ASN A 1 345 ? -20.989 -14.761 -3.381 1.00 83.44 345 ASN A N 1
ATOM 2619 C CA . ASN A 1 345 ? -21.581 -15.906 -2.690 1.00 83.44 345 ASN A CA 1
ATOM 2620 C C . ASN A 1 345 ? -20.562 -16.601 -1.779 1.00 83.44 345 ASN A C 1
ATOM 2622 O O . ASN A 1 345 ? -20.936 -17.064 -0.705 1.00 83.44 345 ASN A O 1
ATOM 2626 N N . GLN A 1 346 ? -19.285 -16.655 -2.172 1.00 85.06 346 GLN A N 1
ATOM 2627 C CA . GLN A 1 346 ? -18.202 -17.158 -1.319 1.00 85.06 346 GLN A CA 1
ATOM 2628 C C . GLN A 1 346 ? -18.050 -16.314 -0.050 1.00 85.06 346 GLN A C 1
ATOM 2630 O O . GLN A 1 346 ? -18.062 -16.845 1.057 1.00 85.06 346 GLN A O 1
ATOM 2635 N N . SER A 1 347 ? -17.988 -14.990 -0.192 1.00 86.56 347 SER A N 1
ATOM 2636 C CA . SER A 1 347 ? -17.869 -14.087 0.957 1.00 86.56 347 SER A CA 1
ATOM 2637 C C . SER A 1 347 ? -19.092 -14.150 1.884 1.00 86.56 347 SER A C 1
ATOM 2639 O O . SER A 1 347 ? -18.913 -14.186 3.100 1.00 86.56 347 SER A O 1
ATOM 2641 N N . ARG A 1 348 ? -20.320 -14.279 1.352 1.00 85.44 348 ARG A N 1
ATOM 2642 C CA . ARG A 1 348 ? -21.526 -14.492 2.181 1.00 85.44 348 ARG A CA 1
ATOM 2643 C C . ARG A 1 348 ? -21.452 -15.787 2.986 1.00 85.44 348 ARG A C 1
ATOM 2645 O O . ARG A 1 348 ? -21.701 -15.768 4.183 1.00 85.44 348 ARG A O 1
ATOM 2652 N N . ARG A 1 349 ? -21.027 -16.895 2.370 1.00 82.19 349 ARG A N 1
ATOM 2653 C CA . ARG A 1 349 ? -20.870 -18.188 3.067 1.00 82.19 349 ARG A CA 1
ATOM 2654 C C . ARG A 1 349 ? -19.858 -18.123 4.199 1.00 82.19 349 ARG A C 1
ATOM 2656 O O . ARG A 1 349 ? -20.087 -18.710 5.254 1.00 82.19 349 ARG A O 1
ATOM 2663 N N . ILE A 1 350 ? -18.743 -17.432 3.968 1.00 85.56 350 ILE A N 1
ATOM 2664 C CA . ILE A 1 350 ? -17.731 -17.195 4.996 1.00 85.56 350 ILE A CA 1
ATOM 2665 C C . ILE A 1 350 ? -18.380 -16.430 6.156 1.00 85.56 350 ILE A C 1
ATOM 2667 O O . ILE A 1 350 ? -18.300 -16.881 7.299 1.00 85.56 350 ILE A O 1
ATOM 2671 N N . CYS A 1 351 ? -19.112 -15.348 5.874 1.00 85.06 351 CYS A N 1
ATOM 2672 C CA . CYS A 1 351 ? -19.848 -14.618 6.905 1.00 85.06 351 CYS A CA 1
ATOM 2673 C C . CYS A 1 351 ? -20.847 -15.511 7.657 1.00 85.06 351 CYS A C 1
ATOM 2675 O O . CYS A 1 351 ? -20.828 -15.518 8.886 1.00 85.06 351 CYS A O 1
ATOM 2677 N N . ASP A 1 352 ? -21.644 -16.322 6.960 1.00 83.62 352 ASP A N 1
ATOM 2678 C CA . ASP A 1 352 ? -22.627 -17.234 7.562 1.00 83.62 352 ASP A CA 1
ATOM 2679 C C . ASP A 1 352 ? -21.967 -18.324 8.427 1.00 83.62 352 ASP A C 1
ATOM 2681 O O . ASP A 1 352 ? -22.507 -18.753 9.452 1.00 83.62 352 ASP A O 1
ATOM 2685 N N . PHE A 1 353 ? -20.777 -18.797 8.047 1.00 83.62 353 PHE A N 1
ATOM 2686 C CA . PHE A 1 353 ? -19.999 -19.738 8.853 1.00 83.62 353 PHE A CA 1
ATOM 2687 C C . PHE A 1 353 ? -19.543 -19.118 10.174 1.00 83.62 353 PHE A C 1
ATOM 2689 O O . PHE A 1 353 ? -19.731 -19.712 11.240 1.00 83.62 353 PHE A O 1
ATOM 2696 N N . PHE A 1 354 ? -18.987 -17.910 10.126 1.00 82.62 354 PHE A N 1
ATOM 2697 C CA . PHE A 1 354 ? -18.516 -17.223 11.326 1.00 82.62 354 PHE A CA 1
ATOM 2698 C C . PHE A 1 354 ? -19.672 -16.656 12.170 1.00 82.62 354 PHE A C 1
ATOM 2700 O O . PHE A 1 354 ? -19.572 -16.623 13.396 1.00 82.62 354 PHE A O 1
ATOM 2707 N N . ALA A 1 355 ? -20.814 -16.327 11.562 1.00 81.31 355 ALA A N 1
ATOM 2708 C CA . ALA A 1 355 ? -22.019 -15.895 12.273 1.00 81.31 355 ALA A CA 1
ATOM 2709 C C . ALA A 1 355 ? -22.662 -17.019 13.108 1.00 81.31 355 ALA A C 1
ATOM 2711 O O . ALA A 1 355 ? -23.309 -16.745 14.119 1.00 81.31 355 ALA A O 1
ATOM 2712 N N . ARG A 1 356 ? -22.463 -18.297 12.746 1.00 81.38 356 ARG A N 1
ATOM 2713 C CA . ARG A 1 356 ? -23.015 -19.423 13.515 1.00 81.38 356 ARG A CA 1
ATOM 2714 C C . ARG A 1 356 ? -22.511 -19.419 14.967 1.00 81.38 356 ARG A C 1
ATOM 2716 O O . ARG A 1 356 ? -21.305 -19.335 15.195 1.00 81.38 356 ARG A O 1
ATOM 2723 N N . PRO A 1 357 ? -23.378 -19.634 15.972 1.00 69.56 357 PRO A N 1
ATOM 2724 C CA . PRO A 1 357 ? -22.968 -19.667 17.381 1.00 69.56 357 PRO A CA 1
ATOM 2725 C C . PRO A 1 357 ? -22.029 -20.842 17.718 1.00 69.56 357 PRO A C 1
ATOM 2727 O O . PRO A 1 357 ? -21.347 -20.814 18.737 1.00 69.56 357 PRO A O 1
ATOM 2730 N N . SER A 1 358 ? -21.950 -21.860 16.852 1.00 65.88 358 SER A N 1
ATOM 2731 C CA . SER A 1 358 ? -21.057 -23.014 17.017 1.00 65.88 358 SER A CA 1
ATOM 2732 C C . SER A 1 358 ? -19.572 -22.693 16.797 1.00 65.88 358 SER A C 1
ATOM 2734 O O . SER A 1 358 ? -18.723 -23.443 17.279 1.00 65.88 358 SER A O 1
ATOM 2736 N N . SER A 1 359 ? -19.231 -21.629 16.062 1.00 68.62 359 SER A N 1
ATOM 2737 C CA . SER A 1 359 ? -17.834 -21.255 15.821 1.00 68.62 359 SER A CA 1
ATOM 2738 C C . SER A 1 359 ? -17.321 -20.400 16.982 1.00 68.62 359 SER A C 1
ATOM 2740 O O . SER A 1 359 ? -17.702 -19.244 17.136 1.00 68.62 359 SER A O 1
ATOM 2742 N N . LYS A 1 360 ? -16.466 -20.968 17.837 1.00 70.50 360 LYS A N 1
ATOM 2743 C CA . LYS A 1 360 ? -15.802 -20.216 18.923 1.00 70.50 360 LYS A CA 1
ATOM 2744 C C . LYS A 1 360 ? -14.514 -19.517 18.479 1.00 70.50 360 LYS A C 1
ATOM 2746 O O . LYS A 1 360 ? -13.925 -18.788 19.261 1.00 70.50 360 LYS A O 1
ATOM 2751 N N . GLN A 1 361 ? -14.050 -19.789 17.262 1.00 80.00 361 GLN A N 1
ATOM 2752 C CA . GLN A 1 361 ? -12.768 -19.300 16.767 1.00 80.00 361 GLN A CA 1
ATOM 2753 C C . GLN A 1 361 ? -12.939 -17.967 16.040 1.00 80.00 361 GLN A C 1
ATOM 2755 O O . GLN A 1 361 ? -13.821 -17.830 15.190 1.00 80.00 361 GLN A O 1
ATOM 2760 N N . HIS A 1 362 ? -12.063 -17.021 16.366 1.00 88.31 362 HIS A N 1
ATOM 2761 C CA . HIS A 1 362 ? -11.921 -15.754 15.660 1.00 88.31 362 HIS A CA 1
ATOM 2762 C C . HIS A 1 362 ? -11.042 -15.937 14.417 1.00 88.31 362 HIS A C 1
ATOM 2764 O O . HIS A 1 362 ? -10.149 -16.790 14.398 1.00 88.31 362 HIS A O 1
ATOM 2770 N N . LEU A 1 363 ? -11.299 -15.140 13.382 1.00 90.44 363 LEU A N 1
ATOM 2771 C CA . LEU A 1 363 ? -10.480 -15.043 12.178 1.00 90.44 363 LEU A CA 1
ATOM 2772 C C . LEU A 1 363 ? -9.787 -13.680 12.162 1.00 90.44 363 LEU A C 1
ATOM 2774 O O . LEU A 1 363 ? -10.452 -12.650 12.098 1.00 90.44 363 LEU A O 1
ATOM 2778 N N . TYR A 1 364 ? -8.459 -13.683 12.180 1.00 93.62 364 TYR A N 1
ATOM 2779 C CA . TYR A 1 364 ? -7.633 -12.493 12.025 1.00 93.62 364 TYR A CA 1
ATOM 2780 C C . TYR A 1 364 ? -7.102 -12.427 10.601 1.00 93.62 364 TYR A C 1
ATOM 2782 O O . TYR A 1 364 ? -6.385 -13.319 10.146 1.00 93.62 364 TYR A O 1
ATOM 2790 N N . LEU A 1 365 ? -7.457 -11.359 9.900 1.00 94.50 365 LEU A N 1
ATOM 2791 C CA . LEU A 1 365 ? -7.041 -11.115 8.535 1.00 94.50 365 LEU A CA 1
ATOM 2792 C C . LEU A 1 365 ? -6.027 -9.977 8.501 1.00 94.50 365 LEU A C 1
ATOM 2794 O O . LEU A 1 365 ? -6.378 -8.828 8.758 1.00 94.50 365 LEU A O 1
ATOM 2798 N N . ILE A 1 366 ? -4.779 -10.297 8.169 1.00 95.94 366 ILE A N 1
ATOM 2799 C CA . ILE A 1 366 ? -3.682 -9.330 8.108 1.00 95.94 366 ILE A CA 1
ATOM 2800 C C . ILE A 1 366 ? -3.382 -9.044 6.643 1.00 95.94 366 ILE A C 1
ATOM 2802 O O . ILE A 1 366 ? -2.831 -9.890 5.942 1.00 95.94 366 ILE A O 1
ATOM 2806 N N . ILE A 1 367 ? -3.781 -7.866 6.168 1.00 95.81 367 ILE A N 1
ATOM 2807 C CA . ILE A 1 367 ? -3.672 -7.459 4.766 1.00 95.81 367 ILE A CA 1
ATOM 2808 C C . ILE A 1 367 ? -2.537 -6.456 4.613 1.00 95.81 367 ILE A C 1
ATOM 2810 O O . ILE A 1 367 ? -2.663 -5.297 5.000 1.00 95.81 367 ILE A O 1
ATOM 2814 N N . HIS A 1 368 ? -1.446 -6.875 3.982 1.00 95.00 368 HIS A N 1
ATOM 2815 C CA . HIS A 1 368 ? -0.385 -5.960 3.573 1.00 95.00 368 HIS A CA 1
ATOM 2816 C C . HIS A 1 368 ? -0.797 -5.236 2.287 1.00 95.00 368 HIS A C 1
ATOM 2818 O O . HIS A 1 368 ? -1.134 -5.903 1.307 1.00 95.00 368 HIS A O 1
ATOM 2824 N N . ASN A 1 369 ? -0.745 -3.901 2.279 1.00 92.88 369 ASN A N 1
ATOM 2825 C CA . ASN A 1 369 ? -1.087 -3.026 1.149 1.00 92.88 369 ASN A CA 1
ATOM 2826 C C . ASN A 1 369 ? -2.529 -3.197 0.648 1.00 92.88 369 ASN A C 1
ATOM 2828 O O . ASN A 1 369 ? -2.785 -3.618 -0.486 1.00 92.88 369 ASN A O 1
ATOM 2832 N N . ILE A 1 370 ? -3.506 -2.835 1.487 1.00 92.69 370 ILE A N 1
ATOM 2833 C CA . ILE A 1 370 ? -4.937 -2.851 1.113 1.00 92.69 370 ILE A CA 1
ATOM 2834 C C . ILE A 1 370 ? -5.265 -1.922 -0.072 1.00 92.69 370 ILE A C 1
ATOM 2836 O O . ILE A 1 370 ? -6.274 -2.090 -0.752 1.00 92.69 370 ILE A O 1
ATOM 2840 N N . ASP A 1 371 ? -4.374 -0.978 -0.355 1.00 90.19 371 ASP A N 1
ATOM 2841 C CA . ASP A 1 371 ? -4.363 -0.045 -1.482 1.00 90.19 371 ASP A CA 1
ATOM 2842 C C . ASP A 1 371 ? -3.817 -0.641 -2.796 1.00 90.19 371 ASP A C 1
ATOM 2844 O O . ASP A 1 371 ? -3.682 0.060 -3.809 1.00 90.19 371 ASP A O 1
ATOM 2848 N N . SER A 1 372 ? -3.527 -1.941 -2.827 1.00 88.12 372 SER A N 1
ATOM 2849 C CA . SER A 1 372 ? -3.120 -2.644 -4.044 1.00 88.12 372 SER A CA 1
ATOM 2850 C C . SER A 1 372 ? -4.144 -2.506 -5.187 1.00 88.12 372 SER A C 1
ATOM 2852 O O . SER A 1 372 ? -5.354 -2.434 -4.949 1.00 88.12 372 SER A O 1
ATOM 2854 N N . PRO A 1 373 ? -3.705 -2.503 -6.464 1.00 85.06 373 PRO A N 1
ATOM 2855 C CA . PRO A 1 373 ? -4.610 -2.387 -7.612 1.00 85.06 373 PRO A CA 1
ATOM 2856 C C . PRO A 1 373 ? -5.758 -3.411 -7.617 1.00 85.06 373 PRO A C 1
ATOM 2858 O O . PRO A 1 373 ? -6.864 -3.084 -8.041 1.00 85.06 373 PRO A O 1
ATOM 2861 N N . ALA A 1 374 ? -5.512 -4.633 -7.132 1.00 87.25 374 ALA A N 1
ATOM 2862 C CA . ALA A 1 374 ? -6.510 -5.699 -7.078 1.00 87.25 374 ALA A CA 1
ATOM 2863 C C . ALA A 1 374 ? -7.613 -5.435 -6.039 1.00 87.25 374 ALA A C 1
ATOM 2865 O O . ALA A 1 374 ? -8.782 -5.734 -6.289 1.00 87.25 374 ALA A O 1
ATOM 2866 N N . LEU A 1 375 ? -7.258 -4.848 -4.891 1.00 88.38 375 LEU A N 1
ATOM 2867 C CA . LEU A 1 375 ? -8.199 -4.560 -3.808 1.00 88.38 375 LEU A CA 1
ATOM 2868 C C . LEU A 1 375 ? -8.889 -3.199 -3.948 1.00 88.38 375 LEU A C 1
ATOM 2870 O O . LEU A 1 375 ? -9.949 -3.001 -3.362 1.00 88.38 375 LEU A O 1
ATOM 2874 N N . ARG A 1 376 ? -8.370 -2.285 -4.778 1.00 88.69 376 ARG A N 1
ATOM 2875 C CA . ARG A 1 376 ? -9.024 -0.998 -5.095 1.00 88.69 376 ARG A CA 1
ATOM 2876 C C . ARG A 1 376 ? -10.355 -1.129 -5.837 1.00 88.69 376 ARG A C 1
ATOM 2878 O O . ARG A 1 376 ? -11.142 -0.188 -5.859 1.00 88.69 376 ARG A O 1
ATOM 2885 N N . LEU A 1 377 ? -10.610 -2.268 -6.475 1.00 90.19 377 LEU A N 1
ATOM 2886 C CA . LEU A 1 377 ? -11.842 -2.494 -7.226 1.00 90.19 377 LEU A CA 1
ATOM 2887 C C . LEU A 1 377 ? -13.062 -2.435 -6.290 1.00 90.19 377 LEU A C 1
ATOM 2889 O O . LEU A 1 377 ? -13.077 -3.079 -5.244 1.00 90.19 377 LEU A O 1
ATOM 2893 N N . SER A 1 378 ? -14.132 -1.748 -6.704 1.00 88.31 378 SER A N 1
ATOM 2894 C CA . SER A 1 378 ? -15.372 -1.626 -5.910 1.00 88.31 378 SER A CA 1
ATOM 2895 C C . SER A 1 378 ? -15.965 -2.989 -5.508 1.00 88.31 378 SER A C 1
ATOM 2897 O O . SER A 1 378 ? -16.428 -3.168 -4.379 1.00 88.31 378 SER A O 1
ATOM 2899 N N . LYS A 1 379 ? -15.866 -3.997 -6.392 1.00 89.38 379 LYS A N 1
ATOM 2900 C CA . LYS A 1 379 ? -16.256 -5.386 -6.086 1.00 89.38 379 LYS A CA 1
ATOM 2901 C C . LYS A 1 379 ? -15.439 -5.974 -4.931 1.00 89.38 379 LYS A C 1
ATOM 2903 O O . LYS A 1 379 ? -15.994 -6.695 -4.105 1.00 89.38 379 LYS A O 1
ATOM 2908 N N . ALA A 1 380 ? -14.143 -5.666 -4.867 1.00 90.06 380 ALA A N 1
ATOM 2909 C CA . ALA A 1 380 ? -13.268 -6.167 -3.820 1.00 90.06 380 ALA A CA 1
ATOM 2910 C C . ALA A 1 380 ? -13.554 -5.506 -2.470 1.00 90.06 380 ALA A C 1
ATOM 2912 O O . ALA A 1 380 ? -13.747 -6.210 -1.480 1.00 90.06 380 ALA A O 1
ATOM 2913 N N . GLN A 1 381 ? -13.697 -4.179 -2.458 1.00 90.31 381 GLN A N 1
ATOM 2914 C CA . GLN A 1 381 ? -14.083 -3.423 -1.263 1.00 90.31 381 GLN A CA 1
ATOM 2915 C C . GLN A 1 381 ? -15.451 -3.854 -0.725 1.00 90.31 381 GLN A C 1
ATOM 2917 O O . GLN A 1 381 ? -15.602 -4.023 0.477 1.00 90.31 381 GLN A O 1
ATOM 2922 N N . THR A 1 382 ? -16.417 -4.136 -1.605 1.00 89.06 382 THR A N 1
ATOM 2923 C CA . THR A 1 382 ? -17.736 -4.662 -1.216 1.00 89.06 382 THR A CA 1
ATOM 2924 C C . THR A 1 382 ? -17.644 -6.011 -0.497 1.00 89.06 382 THR A C 1
ATOM 2926 O O . THR A 1 382 ? -18.333 -6.241 0.493 1.00 89.06 382 THR A O 1
ATOM 2929 N N . CYS A 1 383 ? -16.807 -6.928 -0.986 1.00 89.44 383 CYS A N 1
ATOM 2930 C CA . CYS A 1 383 ? -16.650 -8.234 -0.342 1.00 89.44 383 CYS A CA 1
ATOM 2931 C C . CYS A 1 383 ? -15.903 -8.103 0.991 1.00 89.44 383 CYS A C 1
ATOM 2933 O O . CYS A 1 383 ? -16.280 -8.739 1.972 1.00 89.44 383 CYS A O 1
ATOM 2935 N N . LEU A 1 384 ? -14.868 -7.259 1.039 1.00 91.06 384 LEU A N 1
ATOM 2936 C CA . LEU A 1 384 ? -14.116 -6.990 2.262 1.00 91.06 384 LEU A CA 1
ATOM 2937 C C . LEU A 1 384 ? -14.975 -6.301 3.327 1.00 91.06 384 LEU A C 1
ATOM 2939 O O . LEU A 1 384 ? -14.890 -6.693 4.483 1.00 91.06 384 LEU A O 1
ATOM 2943 N N . SER A 1 385 ? -15.827 -5.342 2.958 1.00 90.44 385 SER A N 1
ATOM 2944 C CA . SER A 1 385 ? -16.707 -4.643 3.902 1.00 90.44 385 SER A CA 1
ATOM 2945 C C . SER A 1 385 ? -17.774 -5.563 4.494 1.00 90.44 385 SER A C 1
ATOM 2947 O O . SER A 1 385 ? -18.154 -5.411 5.649 1.00 90.44 385 SER A O 1
ATOM 2949 N N . MET A 1 386 ? -18.215 -6.570 3.740 1.00 88.00 386 MET A N 1
ATOM 2950 C CA . MET A 1 386 ? -19.107 -7.605 4.257 1.00 88.00 386 MET A CA 1
ATOM 2951 C C . MET A 1 386 ? -18.395 -8.553 5.235 1.00 88.00 386 MET A C 1
ATOM 2953 O O . MET A 1 386 ? -18.970 -8.917 6.259 1.00 88.00 386 MET A O 1
ATOM 2957 N N . LEU A 1 387 ? -17.143 -8.937 4.951 1.00 89.25 387 LEU A N 1
ATOM 2958 C CA . LEU A 1 387 ? -16.325 -9.741 5.872 1.00 89.25 387 LEU A CA 1
ATOM 2959 C C . LEU A 1 387 ? -15.993 -8.960 7.151 1.00 89.25 387 LEU A C 1
ATOM 2961 O O . LEU A 1 387 ? -16.063 -9.508 8.248 1.00 89.25 387 LEU A O 1
ATOM 2965 N N . ALA A 1 388 ? -15.668 -7.677 7.005 1.00 90.38 388 ALA A N 1
ATOM 2966 C CA . ALA A 1 388 ? -15.277 -6.772 8.077 1.00 90.38 388 ALA A CA 1
ATOM 2967 C C . ALA A 1 388 ? -16.396 -6.486 9.083 1.00 90.38 388 ALA A C 1
ATOM 2969 O O . ALA A 1 388 ? -16.093 -6.086 10.203 1.00 90.38 388 ALA A O 1
ATOM 2970 N N . LEU A 1 389 ? -17.662 -6.686 8.710 1.00 88.12 389 LEU A N 1
ATOM 2971 C CA . LEU A 1 389 ? -18.806 -6.457 9.591 1.00 88.12 389 LEU A CA 1
ATOM 2972 C C . LEU A 1 389 ? -19.061 -7.623 10.559 1.00 88.12 389 LEU A C 1
ATOM 2974 O O . LEU A 1 389 ? -19.781 -7.473 11.544 1.00 88.12 389 LEU A O 1
ATOM 2978 N N . ASN A 1 390 ? -18.480 -8.796 10.296 1.00 87.12 390 ASN A N 1
ATOM 2979 C CA . ASN A 1 390 ? -18.693 -9.968 11.133 1.00 87.12 390 ASN A CA 1
ATOM 2980 C C . ASN A 1 390 ? -17.967 -9.813 12.487 1.00 87.12 390 ASN A C 1
ATOM 2982 O O . ASN A 1 390 ? -16.753 -9.595 12.493 1.00 87.12 390 ASN A O 1
ATOM 2986 N N . PRO A 1 391 ? -18.647 -9.996 13.639 1.00 86.38 391 PRO A N 1
ATOM 2987 C CA . PRO A 1 391 ? -18.042 -9.837 14.966 1.00 86.38 391 PRO A CA 1
ATOM 2988 C C . PRO A 1 391 ? -16.840 -10.754 15.223 1.00 86.38 391 PRO A C 1
ATOM 2990 O O . PRO A 1 391 ? -15.992 -10.414 16.042 1.00 86.38 391 PRO A O 1
ATOM 2993 N N . LYS A 1 392 ? -16.735 -11.894 14.528 1.00 88.44 392 LYS A N 1
ATOM 2994 C CA . LYS A 1 392 ? -15.628 -12.851 14.701 1.00 88.44 392 LYS A CA 1
ATOM 2995 C C . LYS A 1 392 ? -14.513 -12.714 13.670 1.00 88.44 392 LYS A C 1
ATOM 2997 O O . LYS A 1 392 ? -13.510 -13.415 13.787 1.00 88.44 392 LYS A O 1
ATOM 3002 N N . ILE A 1 393 ? -14.684 -11.865 12.658 1.00 91.00 393 ILE A N 1
ATOM 3003 C CA . ILE A 1 393 ? -13.655 -11.585 11.655 1.00 91.00 393 ILE A CA 1
ATOM 3004 C C . ILE A 1 393 ? -13.067 -10.216 11.979 1.00 91.00 393 ILE A C 1
ATOM 3006 O O . ILE A 1 393 ? -13.785 -9.223 12.058 1.00 91.00 393 ILE A O 1
ATOM 3010 N N . HIS A 1 394 ? -11.758 -10.154 12.179 1.00 92.62 394 HIS A N 1
ATOM 3011 C CA . HIS A 1 394 ? -11.040 -8.935 12.527 1.00 92.62 394 HIS A CA 1
ATOM 3012 C C . HIS A 1 394 ? -10.006 -8.651 11.446 1.00 92.62 394 HIS A C 1
ATOM 3014 O O . HIS A 1 394 ? -9.217 -9.532 11.104 1.00 92.62 394 HIS A O 1
ATOM 3020 N N . ILE A 1 395 ? -10.015 -7.438 10.899 1.00 94.94 395 ILE A N 1
ATOM 3021 C CA . ILE A 1 395 ? -9.106 -7.046 9.822 1.00 94.94 395 ILE A CA 1
ATOM 3022 C C . ILE A 1 395 ? -8.068 -6.066 10.359 1.00 94.94 395 ILE A C 1
ATOM 3024 O O . ILE A 1 395 ? -8.407 -5.066 10.989 1.00 94.94 395 ILE A O 1
ATOM 3028 N N . VAL A 1 396 ? -6.804 -6.350 10.064 1.00 96.50 396 VAL A N 1
ATOM 3029 C CA . VAL A 1 396 ? -5.664 -5.461 10.276 1.00 96.50 396 VAL A CA 1
ATOM 3030 C C . VAL A 1 396 ? -5.022 -5.237 8.920 1.00 96.50 396 VAL A C 1
ATOM 3032 O O . VAL A 1 396 ? -4.560 -6.180 8.284 1.00 96.50 396 VAL A O 1
ATOM 3035 N N . ALA A 1 397 ? -5.022 -4.003 8.443 1.00 95.62 397 ALA A N 1
ATOM 3036 C CA . ALA A 1 397 ? -4.549 -3.663 7.113 1.00 95.62 397 ALA A CA 1
ATOM 3037 C C . ALA A 1 397 ? -3.398 -2.661 7.175 1.00 95.62 397 ALA A C 1
ATOM 3039 O O . ALA A 1 397 ? -3.381 -1.783 8.031 1.00 95.62 397 ALA A O 1
ATOM 3040 N N . SER A 1 398 ? -2.453 -2.756 6.242 1.00 95.94 398 SER A N 1
ATOM 3041 C CA . SER A 1 398 ? -1.421 -1.743 6.039 1.00 95.94 398 SER A CA 1
ATOM 3042 C C . SER A 1 398 ? -1.711 -0.897 4.801 1.00 95.94 398 SER A C 1
ATOM 3044 O O . SER A 1 398 ? -2.265 -1.384 3.810 1.00 95.94 398 SER A O 1
ATOM 3046 N N . VAL A 1 399 ? -1.345 0.381 4.876 1.00 95.00 399 VAL A N 1
ATOM 3047 C CA . VAL A 1 399 ? -1.552 1.385 3.827 1.00 95.00 399 VAL A CA 1
ATOM 3048 C C . VAL A 1 399 ? -0.250 2.141 3.570 1.00 95.00 399 VAL A C 1
ATOM 3050 O O . VAL A 1 399 ? 0.441 2.512 4.521 1.00 95.00 399 VAL A O 1
ATOM 3053 N N . ASP A 1 400 ? 0.054 2.407 2.297 1.00 91.38 400 ASP A N 1
ATOM 3054 C CA . ASP A 1 400 ? 1.225 3.192 1.877 1.00 91.38 400 ASP A CA 1
ATOM 3055 C C . ASP A 1 400 ? 0.871 4.366 0.957 1.00 91.38 400 ASP A C 1
ATOM 3057 O O . ASP A 1 400 ? 1.553 5.390 0.936 1.00 91.38 400 ASP A O 1
ATOM 3061 N N . HIS A 1 401 ? -0.210 4.249 0.195 1.00 90.44 401 HIS A N 1
ATOM 3062 C CA . HIS A 1 401 ? -0.634 5.254 -0.758 1.00 90.44 401 HIS A CA 1
ATOM 3063 C C . HIS A 1 401 ? -1.268 6.455 -0.047 1.00 90.44 401 HIS A C 1
ATOM 3065 O O . HIS A 1 401 ? -2.205 6.314 0.736 1.00 90.44 401 HIS A O 1
ATOM 3071 N N . ILE A 1 402 ? -0.827 7.665 -0.401 1.00 91.38 402 ILE A N 1
ATOM 3072 C CA . ILE A 1 402 ? -1.293 8.930 0.201 1.00 91.38 402 ILE A CA 1
ATOM 3073 C C . ILE A 1 402 ? -2.822 9.073 0.088 1.00 91.38 402 ILE A C 1
ATOM 3075 O O . ILE A 1 402 ? -3.499 9.459 1.034 1.00 91.38 402 ILE A O 1
ATOM 3079 N N . ASN A 1 403 ? -3.379 8.688 -1.063 1.00 90.56 403 ASN A N 1
ATOM 3080 C CA . ASN A 1 403 ? -4.819 8.770 -1.339 1.00 90.56 403 ASN A CA 1
ATOM 3081 C C . ASN A 1 403 ? -5.646 7.583 -0.806 1.00 90.56 403 ASN A C 1
ATOM 3083 O O . ASN A 1 403 ? -6.779 7.395 -1.241 1.00 90.56 403 ASN A O 1
ATOM 3087 N N . ALA A 1 404 ? -5.108 6.738 0.074 1.00 89.62 404 ALA A N 1
ATOM 3088 C CA . ALA A 1 404 ? -5.813 5.534 0.518 1.00 89.62 404 ALA A CA 1
ATOM 3089 C C . ALA A 1 404 ? -7.109 5.817 1.292 1.00 89.62 404 ALA A C 1
ATOM 3091 O O . ALA A 1 404 ? -8.051 5.036 1.204 1.00 89.62 404 ALA A O 1
ATOM 3092 N N . SER A 1 405 ? -7.208 6.952 1.989 1.00 88.12 405 SER A N 1
ATOM 3093 C CA . SER A 1 405 ? -8.444 7.366 2.668 1.00 88.12 405 SER A CA 1
ATOM 3094 C C . SER A 1 405 ? -9.621 7.590 1.708 1.00 88.12 405 SER A C 1
ATOM 3096 O O . SER A 1 405 ? -10.770 7.499 2.134 1.00 88.12 405 SER A O 1
ATOM 3098 N N . LEU A 1 406 ? -9.359 7.816 0.412 1.00 90.56 406 LEU A N 1
ATOM 3099 C CA . LEU A 1 406 ? -10.392 7.960 -0.622 1.00 90.56 406 LEU A CA 1
ATOM 3100 C C . LEU A 1 406 ? -11.043 6.628 -1.027 1.00 90.56 406 LEU A C 1
ATOM 3102 O O . LEU A 1 406 ? -12.015 6.638 -1.778 1.00 90.56 406 LEU A O 1
ATOM 3106 N N . LEU A 1 407 ? -10.514 5.485 -0.576 1.00 89.19 407 LEU A N 1
ATOM 3107 C CA . LEU A 1 407 ? -11.038 4.166 -0.949 1.00 89.19 407 LEU A CA 1
ATOM 3108 C C . LEU A 1 407 ? -12.395 3.855 -0.315 1.00 89.19 407 LEU A C 1
ATOM 3110 O O . LEU A 1 407 ? -13.137 3.040 -0.860 1.00 89.19 407 LEU A O 1
ATOM 3114 N N . TRP A 1 408 ? -12.714 4.486 0.815 1.00 90.00 408 TRP A N 1
ATOM 3115 C CA . TRP A 1 408 ? -13.900 4.168 1.606 1.00 90.00 408 TRP A CA 1
ATOM 3116 C C . TRP A 1 408 ? -14.816 5.373 1.742 1.00 90.00 408 TRP A C 1
ATOM 3118 O O . TRP A 1 408 ? -14.365 6.475 2.057 1.00 90.00 408 TRP A O 1
ATOM 3128 N N . SER A 1 409 ? -16.117 5.143 1.590 1.00 88.50 409 SER A N 1
ATOM 3129 C CA . SER A 1 409 ? -17.132 6.153 1.892 1.00 88.50 409 SER A CA 1
ATOM 3130 C C . SER A 1 409 ? -17.238 6.416 3.400 1.00 88.50 409 SER A C 1
ATOM 3132 O O . SER A 1 409 ? -16.936 5.551 4.222 1.00 88.50 409 SER A O 1
ATOM 3134 N N . SER A 1 410 ? -17.725 7.598 3.787 1.00 86.25 410 SER A N 1
ATOM 3135 C CA . SER A 1 410 ? -17.931 7.946 5.205 1.00 86.25 410 SER A CA 1
ATOM 3136 C C . SER A 1 410 ? -18.871 6.963 5.928 1.00 86.25 410 SER A C 1
ATOM 3138 O O . SER A 1 410 ? -18.635 6.610 7.086 1.00 86.25 410 SER A O 1
ATOM 3140 N N . SER A 1 411 ? -19.885 6.441 5.227 1.00 85.12 411 SER A N 1
ATOM 3141 C CA . SER A 1 411 ? -20.775 5.396 5.744 1.00 85.12 411 SER A CA 1
ATOM 3142 C C . SER A 1 411 ? -20.043 4.080 6.007 1.00 85.12 411 SER A C 1
ATOM 3144 O O . SER A 1 411 ? -20.222 3.475 7.061 1.00 85.12 411 SER A O 1
ATOM 3146 N N . GLU A 1 412 ? -19.173 3.642 5.094 1.00 84.38 412 GLU A N 1
ATOM 3147 C CA . GLU A 1 412 ? -18.414 2.398 5.279 1.00 84.38 412 GLU A CA 1
ATOM 3148 C C . GLU A 1 412 ? -17.373 2.533 6.397 1.00 84.38 412 GLU A C 1
ATOM 3150 O O . GLU A 1 412 ? -17.124 1.576 7.125 1.00 84.38 412 GLU A O 1
ATOM 3155 N N . GLN A 1 413 ? -16.782 3.714 6.579 1.00 85.50 413 GLN A N 1
ATOM 3156 C CA . GLN A 1 413 ? -15.804 3.945 7.645 1.00 85.50 413 GLN A CA 1
ATOM 3157 C C . GLN A 1 413 ? -16.437 3.945 9.043 1.00 85.50 413 GLN A C 1
ATOM 3159 O O . GLN A 1 413 ? -15.803 3.478 9.985 1.00 85.50 413 GLN A O 1
ATOM 3164 N N . SER A 1 414 ? -17.668 4.449 9.182 1.00 82.50 414 SER A N 1
ATOM 3165 C CA . SER A 1 414 ? -18.343 4.634 10.478 1.00 82.50 414 SER A CA 1
ATOM 3166 C C . SER A 1 414 ? -19.200 3.445 10.927 1.00 82.50 414 SER A C 1
ATOM 3168 O O . SER A 1 414 ? -19.461 3.298 12.122 1.00 82.50 414 SER A O 1
ATOM 3170 N N . THR A 1 415 ? -19.621 2.581 10.001 1.00 85.19 415 THR A N 1
ATOM 3171 C CA . THR A 1 415 ? -20.494 1.440 10.314 1.00 85.19 415 THR A CA 1
ATOM 3172 C C . THR A 1 415 ? -19.772 0.415 11.195 1.00 85.19 415 THR A C 1
ATOM 3174 O O . THR A 1 415 ? -18.730 -0.119 10.809 1.00 85.19 415 THR A O 1
ATOM 3177 N N . ARG A 1 416 ? -20.349 0.130 12.370 1.00 82.06 416 ARG A N 1
ATOM 3178 C CA . ARG A 1 416 ? -19.822 -0.809 13.373 1.00 82.06 416 ARG A CA 1
ATOM 3179 C C . ARG A 1 416 ? -20.364 -2.225 13.205 1.00 82.06 416 ARG A C 1
ATOM 3181 O O . ARG A 1 416 ? -21.403 -2.434 12.587 1.00 82.06 416 ARG A O 1
ATOM 3188 N N . LYS A 1 417 ? -19.659 -3.189 13.804 1.00 81.56 417 LYS A N 1
ATOM 3189 C CA . LYS A 1 417 ? -20.129 -4.571 13.953 1.00 81.56 417 LYS A CA 1
ATOM 3190 C C . LYS A 1 417 ? -21.313 -4.564 14.919 1.00 81.56 417 LYS A C 1
ATOM 3192 O O . LYS A 1 417 ? -21.120 -4.372 16.118 1.00 81.56 417 LYS A O 1
ATOM 3197 N N . ASP A 1 418 ? -22.527 -4.702 14.401 1.00 66.50 418 ASP A N 1
ATOM 3198 C CA . ASP A 1 418 ? -23.715 -4.742 15.248 1.00 66.50 418 ASP A CA 1
ATOM 3199 C C . ASP A 1 418 ? -23.812 -6.110 15.941 1.00 66.50 418 ASP A C 1
ATOM 3201 O O . ASP A 1 418 ? -23.707 -7.160 15.303 1.00 66.50 418 ASP A O 1
ATOM 3205 N N . ALA A 1 419 ? -23.961 -6.110 17.265 1.00 53.28 419 ALA A N 1
ATOM 3206 C CA . ALA A 1 419 ? -23.931 -7.329 18.071 1.00 53.28 419 ALA A CA 1
ATOM 3207 C C . ALA A 1 419 ? -25.272 -8.088 18.062 1.00 53.28 419 ALA A C 1
ATOM 3209 O O . ALA A 1 419 ? -25.316 -9.229 18.530 1.00 53.28 419 ALA A O 1
ATOM 3210 N N . GLN A 1 420 ? -26.364 -7.476 17.572 1.00 47.53 420 GLN A N 1
ATOM 3211 C CA . GLN A 1 420 ? -27.723 -8.021 17.721 1.00 47.53 420 GLN A CA 1
ATOM 3212 C C . GLN A 1 420 ? -28.544 -8.200 16.431 1.00 47.53 420 GLN A C 1
ATOM 3214 O O . GLN A 1 420 ? -29.478 -9.001 16.456 1.00 47.53 420 GLN A O 1
ATOM 3219 N N . GLU A 1 421 ? -28.204 -7.578 15.297 1.00 45.34 421 GLU A N 1
ATOM 3220 C CA . GLU A 1 421 ? -28.977 -7.732 14.050 1.00 45.34 421 GLU A CA 1
ATOM 3221 C C . GLU A 1 421 ? -28.243 -8.553 12.979 1.00 45.34 421 GLU A C 1
ATOM 3223 O O . GLU A 1 421 ? -27.582 -8.040 12.081 1.00 45.34 421 GLU A O 1
ATOM 3228 N N . VAL A 1 422 ? -28.433 -9.875 13.020 1.00 47.34 422 VAL A N 1
ATOM 3229 C CA . VAL A 1 422 ? -28.137 -10.775 11.889 1.00 47.34 422 VAL 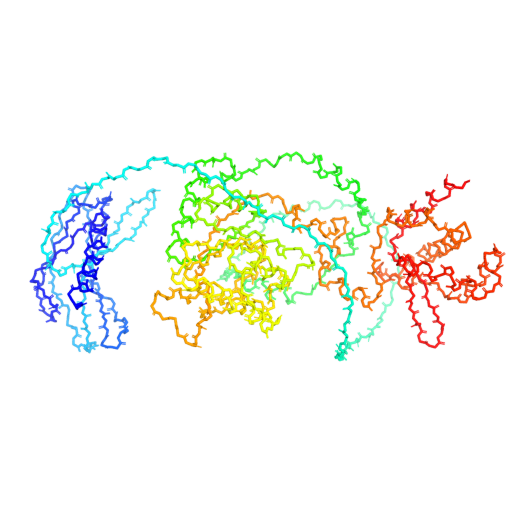A CA 1
ATOM 3230 C C . VAL A 1 422 ? -29.356 -10.774 10.950 1.00 47.34 422 VAL A C 1
ATOM 3232 O O . VAL A 1 422 ? -30.111 -11.741 10.874 1.00 47.34 422 VAL A O 1
ATOM 3235 N N . GLY A 1 423 ? -29.617 -9.627 10.317 1.00 40.72 423 GLY A N 1
ATOM 3236 C CA . GLY A 1 423 ? -30.757 -9.384 9.424 1.00 40.72 423 GLY A CA 1
ATOM 3237 C C . GLY A 1 423 ? -30.354 -9.219 7.952 1.00 40.72 423 GLY A C 1
ATOM 3238 O O . GLY A 1 423 ? -29.260 -8.772 7.637 1.00 40.72 423 GLY A O 1
ATOM 3239 N N . VAL A 1 424 ? -31.272 -9.568 7.044 1.00 40.47 424 VAL A N 1
ATOM 3240 C CA . VAL A 1 424 ? -31.123 -9.838 5.589 1.00 40.47 424 VAL A CA 1
ATOM 3241 C C . VAL A 1 424 ? -30.583 -8.672 4.724 1.00 40.47 424 VAL A C 1
ATOM 3243 O O . VAL A 1 424 ? -30.303 -8.856 3.541 1.00 40.47 424 VAL A O 1
ATOM 3246 N N . LEU A 1 425 ? -30.353 -7.492 5.300 1.00 45.47 425 LEU A N 1
ATOM 3247 C CA . LEU A 1 425 ? -29.649 -6.375 4.663 1.00 45.47 425 LEU A CA 1
ATOM 3248 C C . LEU A 1 425 ? -28.348 -6.118 5.423 1.00 45.47 425 LEU A C 1
ATOM 3250 O O . LEU A 1 425 ? -28.231 -5.138 6.152 1.00 45.47 425 LEU A O 1
ATOM 3254 N N . ALA A 1 426 ? -27.383 -7.029 5.275 1.00 54.16 426 ALA A N 1
ATOM 3255 C CA . ALA A 1 426 ? -26.062 -6.868 5.865 1.00 54.16 426 ALA A CA 1
ATOM 3256 C C . ALA A 1 426 ? -25.486 -5.508 5.445 1.00 54.16 426 ALA A C 1
ATOM 3258 O O . ALA A 1 426 ? -25.237 -5.264 4.258 1.00 54.16 426 ALA A O 1
ATOM 3259 N N . GLY A 1 427 ? -25.316 -4.615 6.422 1.00 63.69 427 GLY A N 1
ATOM 3260 C CA . GLY A 1 427 ? -24.610 -3.358 6.227 1.00 63.69 427 GLY A CA 1
ATOM 3261 C C . GLY A 1 427 ? -23.218 -3.613 5.646 1.00 63.69 427 GLY A C 1
ATOM 3262 O O . GLY A 1 427 ? -22.666 -4.711 5.743 1.00 63.69 427 GLY A O 1
ATOM 3263 N N . ARG A 1 428 ? -22.643 -2.594 5.012 1.00 74.81 428 ARG A N 1
ATOM 3264 C CA . ARG A 1 428 ? -21.261 -2.619 4.520 1.00 74.81 428 ARG A CA 1
ATOM 3265 C C . ARG A 1 428 ? -20.459 -1.656 5.374 1.00 74.81 428 ARG A C 1
ATOM 3267 O O . ARG A 1 428 ? -20.807 -0.480 5.440 1.00 74.81 428 ARG A O 1
ATOM 3274 N N . GLY A 1 429 ? -19.415 -2.144 6.034 1.00 84.62 429 GLY A N 1
ATOM 3275 C CA . GLY A 1 429 ? -18.677 -1.323 6.982 1.00 84.62 429 GLY A CA 1
ATOM 3276 C C . GLY A 1 429 ? -17.346 -1.909 7.403 1.00 84.62 429 GLY A C 1
ATOM 3277 O O . GLY A 1 429 ? -17.164 -3.120 7.394 1.00 84.62 429 GLY A O 1
ATOM 3278 N N . PHE A 1 430 ? -16.428 -1.034 7.793 1.00 86.25 430 PHE A N 1
ATOM 3279 C CA . PHE A 1 430 ? -15.111 -1.401 8.285 1.00 86.25 430 PHE A CA 1
ATOM 3280 C C . PHE A 1 430 ? -14.828 -0.912 9.707 1.00 86.25 430 PHE A C 1
ATOM 3282 O O . PHE A 1 430 ? -14.038 -1.558 10.379 1.00 86.25 430 PHE A O 1
ATOM 3289 N N . SER A 1 431 ? -15.433 0.177 10.201 1.00 90.56 431 SER A N 1
ATOM 3290 C CA . SER A 1 431 ? -15.127 0.724 11.540 1.00 90.56 431 SER A CA 1
ATOM 3291 C C . SER A 1 431 ? -13.613 0.849 11.802 1.00 90.56 431 SER A C 1
ATOM 3293 O O . SER A 1 431 ? -13.088 0.269 12.760 1.00 90.56 431 SER A O 1
ATOM 3295 N N . TRP A 1 432 ? -12.902 1.547 10.910 1.00 92.06 432 TRP A N 1
ATOM 3296 C CA . TRP A 1 432 ? -11.439 1.638 10.931 1.00 92.06 432 TRP A CA 1
ATOM 3297 C C . TRP A 1 432 ? -10.905 2.490 12.092 1.00 92.06 432 TRP A C 1
ATOM 3299 O O . TRP A 1 432 ? -11.355 3.615 12.304 1.00 92.06 432 TRP A O 1
ATOM 3309 N N . LEU A 1 433 ? -9.871 1.992 12.771 1.00 94.44 433 LEU A N 1
ATOM 3310 C CA . LEU A 1 433 ? -8.994 2.754 13.657 1.00 94.44 433 LEU A CA 1
ATOM 3311 C C . LEU A 1 433 ? -7.621 2.912 13.017 1.00 94.44 433 LEU A C 1
ATOM 3313 O O . LEU A 1 433 ? -7.005 1.936 12.593 1.00 94.44 433 LEU A O 1
ATOM 3317 N N . TRP A 1 434 ? -7.148 4.151 12.961 1.00 94.12 434 TRP A N 1
ATOM 3318 C CA . TRP A 1 434 ? -5.890 4.502 12.320 1.00 94.12 434 TRP A CA 1
ATOM 3319 C C . TRP A 1 434 ? -4.766 4.544 13.354 1.00 94.12 434 TRP A C 1
ATOM 3321 O O . TRP A 1 434 ? -4.853 5.281 14.334 1.00 94.12 434 TRP A O 1
ATOM 3331 N N . HIS A 1 435 ? -3.702 3.785 13.102 1.00 94.81 435 HIS A N 1
ATOM 3332 C CA . HIS A 1 435 ? -2.491 3.761 13.919 1.00 94.81 435 HIS A CA 1
ATOM 3333 C C . HIS A 1 435 ? -1.269 4.131 13.100 1.00 94.81 435 HIS A C 1
ATOM 3335 O O . HIS A 1 435 ? -1.043 3.577 12.020 1.00 94.81 435 HIS A O 1
ATOM 3341 N N . ASP A 1 436 ? -0.469 5.038 13.653 1.00 93.38 436 ASP A N 1
ATOM 3342 C CA . ASP A 1 436 ? 0.837 5.372 13.104 1.00 93.38 436 ASP A CA 1
ATOM 3343 C C . ASP A 1 436 ? 1.844 4.262 13.434 1.00 93.38 436 ASP A C 1
ATOM 3345 O O . ASP A 1 436 ? 2.093 3.928 14.593 1.00 93.38 436 ASP A O 1
ATOM 3349 N N . MET A 1 437 ? 2.414 3.684 12.384 1.00 91.81 437 MET A N 1
ATOM 3350 C CA . MET A 1 437 ? 3.463 2.675 12.408 1.00 91.81 437 MET A CA 1
ATOM 3351 C C . MET A 1 437 ? 4.587 3.090 11.455 1.00 91.81 437 MET A C 1
ATOM 3353 O O . MET A 1 437 ? 4.881 2.423 10.459 1.00 91.81 437 MET A O 1
ATOM 3357 N N . THR A 1 438 ? 5.218 4.222 11.753 1.00 92.56 438 THR A N 1
ATOM 3358 C CA . THR A 1 438 ? 6.409 4.732 11.060 1.00 92.56 438 THR A CA 1
ATOM 3359 C C . THR A 1 438 ? 7.649 3.897 11.397 1.00 92.56 438 THR A C 1
ATOM 3361 O O . THR A 1 438 ? 8.346 4.127 12.384 1.00 92.56 438 THR A O 1
ATOM 3364 N N . THR A 1 439 ? 7.951 2.901 10.560 1.00 90.12 439 THR A N 1
ATOM 3365 C CA . THR A 1 439 ? 9.078 1.979 10.778 1.00 90.12 439 THR A CA 1
ATOM 3366 C C . THR A 1 439 ? 10.404 2.488 10.211 1.00 90.12 439 THR A C 1
ATOM 3368 O O . THR A 1 439 ? 11.457 2.106 10.722 1.00 90.12 439 THR A O 1
ATOM 3371 N N . LEU A 1 440 ? 10.356 3.344 9.181 1.00 90.06 440 LEU A N 1
ATOM 3372 C CA . LEU A 1 440 ? 11.485 3.829 8.365 1.00 90.06 440 LEU A CA 1
ATOM 3373 C C . LEU A 1 440 ? 12.224 2.749 7.541 1.00 90.06 440 LEU A C 1
ATOM 3375 O O . LEU A 1 440 ? 13.135 3.079 6.783 1.00 90.06 440 LEU A O 1
ATOM 3379 N N . ILE A 1 441 ? 11.799 1.483 7.605 1.00 89.25 441 ILE A N 1
ATOM 3380 C CA . ILE A 1 441 ? 12.394 0.362 6.852 1.00 89.25 441 ILE A CA 1
ATOM 3381 C C . ILE A 1 441 ? 12.176 0.551 5.334 1.00 89.25 441 ILE A C 1
ATOM 3383 O O . ILE A 1 441 ? 11.093 0.987 4.935 1.00 89.25 441 ILE A O 1
ATOM 3387 N N . PRO A 1 442 ? 13.148 0.192 4.468 1.00 88.31 442 PRO A N 1
ATOM 3388 C CA . PRO A 1 442 ? 12.956 0.199 3.015 1.00 88.31 442 PRO A CA 1
ATOM 3389 C C . PRO A 1 442 ? 11.864 -0.779 2.538 1.00 88.31 442 PRO A C 1
ATOM 3391 O O . PRO A 1 442 ? 11.661 -1.849 3.105 1.00 88.31 442 PRO A O 1
ATOM 3394 N N . TYR A 1 443 ? 11.197 -0.435 1.435 1.00 88.94 443 TYR A N 1
ATOM 3395 C CA . TYR A 1 443 ? 10.139 -1.238 0.799 1.00 88.94 443 TYR A CA 1
ATOM 3396 C C . TYR A 1 443 ? 10.688 -2.328 -0.132 1.00 88.94 443 TYR A C 1
ATOM 3398 O O . TYR A 1 443 ? 10.293 -2.444 -1.295 1.00 88.94 443 TYR A O 1
ATOM 3406 N N . ASP A 1 444 ? 11.660 -3.107 0.340 1.00 85.12 444 ASP A N 1
ATOM 3407 C CA . ASP A 1 444 ? 12.332 -4.091 -0.506 1.00 85.12 444 ASP A CA 1
ATOM 3408 C C . ASP A 1 444 ? 11.375 -5.200 -0.970 1.00 85.12 444 ASP A C 1
ATOM 3410 O O . ASP A 1 444 ? 11.318 -5.554 -2.150 1.00 85.12 444 ASP A O 1
ATOM 3414 N N . PHE A 1 445 ? 10.578 -5.757 -0.065 1.00 87.06 445 PHE A N 1
ATOM 3415 C CA . PHE A 1 445 ? 9.704 -6.871 -0.422 1.00 87.06 445 PHE A CA 1
ATOM 3416 C C . PHE A 1 445 ? 8.549 -6.436 -1.322 1.00 87.06 445 PHE A C 1
ATOM 3418 O O . PHE A 1 445 ? 8.214 -7.140 -2.275 1.00 87.06 445 PHE A O 1
ATOM 3425 N N . GLU A 1 446 ? 7.971 -5.276 -1.044 1.00 88.31 446 GLU A N 1
ATOM 3426 C CA . GLU A 1 446 ? 6.845 -4.706 -1.773 1.00 88.31 446 GLU A CA 1
ATOM 3427 C C . GLU A 1 446 ? 7.249 -4.345 -3.209 1.00 88.31 446 GLU A C 1
ATOM 3429 O O . GLU A 1 446 ? 6.512 -4.619 -4.155 1.00 88.31 446 GLU A O 1
ATOM 3434 N N . LEU A 1 447 ? 8.467 -3.819 -3.386 1.00 83.69 447 LEU A N 1
ATOM 3435 C CA . LEU A 1 447 ? 9.027 -3.448 -4.688 1.00 83.69 447 LEU A CA 1
ATOM 3436 C C . LEU A 1 447 ? 9.832 -4.571 -5.356 1.00 83.69 447 LEU A C 1
ATOM 3438 O O . LEU A 1 447 ? 10.442 -4.338 -6.393 1.00 83.69 447 LEU A O 1
ATOM 3442 N N . SER A 1 448 ? 9.856 -5.788 -4.806 1.00 81.94 448 SER A N 1
ATOM 3443 C CA . SER A 1 448 ? 10.613 -6.912 -5.391 1.00 81.94 448 SER A CA 1
ATOM 3444 C C . SER A 1 448 ? 10.124 -7.317 -6.788 1.00 81.94 448 SER A C 1
ATOM 3446 O O . SER A 1 448 ? 10.903 -7.809 -7.598 1.00 81.94 448 SER A O 1
ATOM 3448 N N . HIS A 1 449 ? 8.842 -7.091 -7.084 1.00 74.50 449 HIS A N 1
ATOM 3449 C CA . HIS A 1 449 ? 8.241 -7.378 -8.389 1.00 74.50 449 HIS A CA 1
ATOM 3450 C C . HIS A 1 449 ? 8.461 -6.265 -9.421 1.00 74.50 449 HIS A C 1
ATOM 3452 O O . HIS A 1 449 ? 8.263 -6.491 -10.616 1.00 74.50 449 HIS A O 1
ATOM 3458 N N . ALA A 1 450 ? 8.810 -5.061 -8.965 1.00 73.31 450 ALA A N 1
ATOM 3459 C CA . ALA A 1 450 ? 9.110 -3.933 -9.828 1.00 73.31 450 ALA A CA 1
ATOM 3460 C C . ALA A 1 450 ? 10.598 -3.952 -10.188 1.00 73.31 450 ALA A C 1
ATOM 3462 O O . ALA A 1 450 ? 11.451 -4.238 -9.349 1.00 73.31 450 ALA A O 1
ATOM 3463 N N . ASP A 1 451 ? 10.921 -3.619 -11.435 1.00 68.88 451 ASP A N 1
ATOM 3464 C CA . ASP A 1 451 ? 12.316 -3.440 -11.820 1.00 68.88 451 ASP A CA 1
ATOM 3465 C C . ASP A 1 451 ? 12.867 -2.171 -11.157 1.00 68.88 451 ASP A C 1
ATOM 3467 O O . ASP A 1 451 ? 12.515 -1.051 -11.533 1.00 68.88 451 ASP A O 1
ATOM 3471 N N . ARG A 1 452 ? 13.724 -2.357 -10.149 1.00 68.19 452 ARG A N 1
ATOM 3472 C CA . ARG A 1 452 ? 14.346 -1.269 -9.380 1.00 68.19 452 ARG A CA 1
ATOM 3473 C C . ARG A 1 452 ? 15.461 -0.559 -10.143 1.00 68.19 452 ARG A C 1
ATOM 3475 O O . ARG A 1 452 ? 15.827 0.555 -9.778 1.00 68.19 452 ARG A O 1
ATOM 3482 N N . SER A 1 453 ? 15.983 -1.182 -11.200 1.00 67.56 453 SER A N 1
ATOM 3483 C CA . SER A 1 453 ? 17.025 -0.597 -12.050 1.00 67.56 453 SER A CA 1
ATOM 3484 C C . SER A 1 453 ? 16.472 0.442 -13.037 1.00 67.56 453 SER A C 1
ATOM 3486 O O . SER A 1 453 ? 17.226 1.215 -13.632 1.00 67.56 453 SER A O 1
ATOM 3488 N N . SER A 1 454 ? 15.142 0.516 -13.179 1.00 64.88 454 SER A N 1
ATOM 3489 C CA . SER A 1 454 ? 14.457 1.422 -14.096 1.00 64.88 454 SER A CA 1
ATOM 3490 C C . SER A 1 454 ? 13.392 2.259 -13.387 1.00 64.88 454 SER A C 1
ATOM 3492 O O . SER A 1 454 ? 12.464 1.744 -12.771 1.00 64.88 454 SER A O 1
ATOM 3494 N N . ILE A 1 455 ? 13.445 3.582 -13.571 1.00 62.75 455 ILE A N 1
ATOM 3495 C CA . ILE A 1 455 ? 12.404 4.515 -13.094 1.00 62.75 455 ILE A CA 1
ATOM 3496 C C . ILE A 1 455 ? 11.035 4.181 -13.724 1.00 62.75 455 ILE A C 1
ATOM 3498 O O . ILE A 1 455 ? 9.991 4.350 -13.093 1.00 62.75 455 ILE A O 1
ATOM 3502 N N . SER A 1 456 ? 11.033 3.640 -14.949 1.00 54.66 456 SER A N 1
ATOM 3503 C CA . SER A 1 456 ? 9.819 3.146 -15.613 1.00 54.66 456 SER A CA 1
ATOM 3504 C C . SER A 1 456 ? 9.258 1.888 -14.933 1.00 54.66 456 SER A C 1
ATOM 3506 O O . SER A 1 456 ? 8.043 1.714 -14.861 1.00 54.66 456 SER A O 1
ATOM 3508 N N . GLY A 1 457 ? 10.130 1.049 -14.359 1.00 51.66 457 GLY A N 1
ATOM 3509 C CA . GLY A 1 457 ? 9.756 -0.150 -13.605 1.00 51.66 457 GLY A CA 1
ATOM 3510 C C . GLY A 1 457 ? 8.993 0.166 -12.318 1.00 51.66 457 GLY A C 1
ATOM 3511 O O . GLY A 1 457 ? 8.023 -0.521 -12.001 1.00 51.66 457 GLY A O 1
ATOM 3512 N N . VAL A 1 458 ? 9.342 1.264 -11.639 1.00 48.41 458 VAL A N 1
ATOM 3513 C CA . VAL A 1 458 ? 8.648 1.754 -10.429 1.00 48.41 458 VAL A CA 1
ATOM 3514 C C . VAL A 1 458 ? 7.248 2.306 -10.748 1.00 48.41 458 VAL A C 1
ATOM 3516 O O . VAL A 1 458 ? 6.314 2.125 -9.973 1.00 48.41 458 VAL A O 1
ATOM 3519 N N . SER A 1 459 ? 7.056 2.909 -11.928 1.00 48.09 459 SER A N 1
ATOM 3520 C CA . SER A 1 459 ? 5.736 3.338 -12.439 1.00 48.09 459 SER A CA 1
ATOM 3521 C C . SER A 1 459 ? 4.957 2.199 -13.136 1.00 48.09 459 SER A C 1
ATOM 3523 O O . SER A 1 459 ? 3.817 2.362 -13.588 1.00 48.09 459 SER A O 1
ATOM 3525 N N . GLY A 1 460 ? 5.566 1.013 -13.220 1.00 45.66 460 GLY A N 1
ATOM 3526 C CA . GLY A 1 460 ? 5.226 -0.043 -14.167 1.00 45.66 460 GLY A CA 1
ATOM 3527 C C . GLY A 1 460 ? 3.885 -0.741 -13.962 1.00 45.66 460 GLY A C 1
ATOM 3528 O O . GLY A 1 460 ? 3.449 -1.433 -14.870 1.00 45.66 460 GLY A O 1
ATOM 3529 N N . SER A 1 461 ? 3.163 -0.571 -12.850 1.00 45.53 461 SER A N 1
ATOM 3530 C CA . SER A 1 461 ? 1.844 -1.223 -12.724 1.00 45.53 461 SER A CA 1
ATOM 3531 C C . SER A 1 461 ? 0.784 -0.604 -13.650 1.00 45.53 461 SER A C 1
ATOM 3533 O O . SER A 1 461 ? -0.087 -1.318 -14.141 1.00 45.53 461 SER A O 1
ATOM 3535 N N . LEU A 1 462 ? 0.889 0.696 -13.954 1.00 41.78 462 LEU A N 1
ATOM 3536 C CA . LEU A 1 462 ? -0.018 1.375 -14.888 1.00 41.78 462 LEU A CA 1
ATOM 3537 C C . LEU A 1 462 ? 0.510 1.326 -16.326 1.00 41.78 462 LEU A C 1
ATOM 3539 O O . LEU A 1 462 ? -0.247 1.042 -17.246 1.00 41.78 462 LEU A O 1
ATOM 3543 N N . ARG A 1 463 ? 1.823 1.502 -16.518 1.00 43.38 463 ARG A N 1
ATOM 3544 C CA . ARG A 1 463 ? 2.428 1.528 -17.858 1.00 43.38 463 ARG A CA 1
ATOM 3545 C C . ARG A 1 463 ? 2.689 0.157 -18.465 1.00 43.38 463 ARG A C 1
ATOM 3547 O O . ARG A 1 463 ? 2.821 0.080 -19.673 1.00 43.38 463 ARG A O 1
ATOM 3554 N N . LYS A 1 464 ? 2.742 -0.933 -17.691 1.00 43.38 464 LYS A N 1
ATOM 3555 C CA . LYS A 1 464 ? 2.954 -2.275 -18.259 1.00 43.38 464 LYS A CA 1
ATOM 3556 C C . LYS A 1 464 ? 1.742 -2.770 -19.051 1.00 43.38 464 LYS A C 1
ATOM 3558 O O . LYS A 1 464 ? 1.942 -3.521 -19.991 1.00 43.38 464 LYS A O 1
ATOM 3563 N N . ARG A 1 465 ? 0.510 -2.327 -18.752 1.00 39.72 465 ARG A N 1
ATOM 3564 C CA . ARG A 1 465 ? -0.650 -2.626 -19.619 1.00 39.72 465 A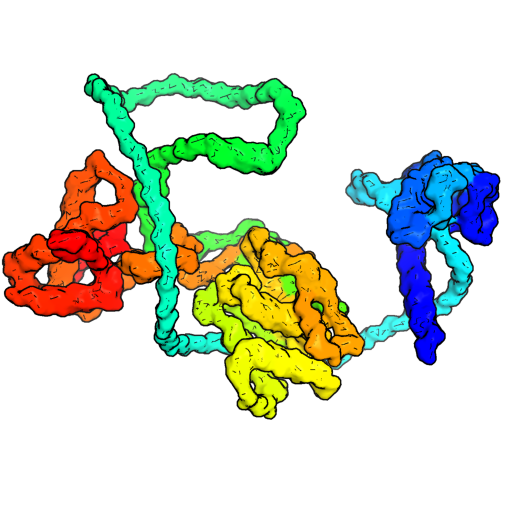RG A CA 1
ATOM 3565 C C . ARG A 1 465 ? -0.560 -1.896 -20.955 1.00 39.72 465 ARG A C 1
ATOM 3567 O O . ARG A 1 465 ? -0.640 -2.556 -21.981 1.00 39.72 465 ARG A O 1
ATOM 3574 N N . ASP A 1 466 ? -0.287 -0.594 -20.936 1.00 36.19 466 ASP A N 1
ATOM 3575 C CA . ASP A 1 466 ? -0.130 0.187 -22.172 1.00 36.19 466 ASP A CA 1
ATOM 3576 C C . ASP A 1 466 ? 1.119 -0.227 -22.963 1.00 36.19 466 ASP A C 1
ATOM 3578 O O . ASP A 1 466 ? 1.121 -0.215 -24.189 1.00 36.19 466 ASP A O 1
ATOM 3582 N N . ALA A 1 467 ? 2.181 -0.651 -22.278 1.00 43.09 467 ALA A N 1
ATOM 3583 C CA . ALA A 1 467 ? 3.408 -1.111 -22.907 1.00 43.09 467 ALA A CA 1
ATOM 3584 C C . ALA A 1 467 ? 3.298 -2.544 -23.449 1.00 43.09 467 ALA A C 1
ATOM 3586 O O . ALA A 1 467 ? 3.858 -2.807 -24.501 1.00 43.09 467 ALA A O 1
ATOM 3587 N N . ILE A 1 468 ? 2.534 -3.450 -22.823 1.00 40.44 468 ILE A N 1
ATOM 3588 C CA . ILE A 1 468 ? 2.197 -4.758 -23.422 1.00 40.44 468 ILE A CA 1
ATOM 3589 C C . ILE A 1 468 ? 1.283 -4.561 -24.640 1.00 40.44 468 ILE A C 1
ATOM 3591 O O . ILE A 1 468 ? 1.451 -5.237 -25.648 1.00 40.44 468 ILE A O 1
ATOM 3595 N N . GLN A 1 469 ? 0.364 -3.593 -24.587 1.00 37.38 469 GLN A N 1
ATOM 3596 C CA . GLN A 1 469 ? -0.518 -3.273 -25.710 1.00 37.38 469 GLN A CA 1
ATOM 3597 C C . GLN A 1 469 ? 0.214 -2.568 -26.871 1.00 37.38 469 GLN A C 1
ATOM 3599 O O . GLN A 1 469 ? -0.221 -2.679 -28.013 1.00 37.38 469 GLN A O 1
ATOM 3604 N N . ASN A 1 470 ? 1.362 -1.934 -26.592 1.00 37.12 470 ASN A N 1
ATOM 3605 C CA . ASN A 1 470 ? 2.265 -1.318 -27.573 1.00 37.12 470 ASN A CA 1
ATOM 3606 C C . ASN A 1 470 ? 3.571 -2.111 -27.822 1.00 37.12 470 ASN A C 1
ATOM 3608 O O . ASN A 1 470 ? 4.475 -1.591 -28.474 1.00 37.12 470 ASN A O 1
ATOM 3612 N N . GLY A 1 471 ? 3.707 -3.338 -27.303 1.00 38.94 471 GLY A N 1
ATOM 3613 C CA . GLY A 1 471 ? 4.887 -4.193 -27.506 1.00 38.94 471 GLY A CA 1
ATOM 3614 C C . GLY A 1 471 ? 6.213 -3.690 -26.906 1.00 38.94 471 GLY A C 1
ATOM 3615 O O . GLY A 1 471 ? 7.269 -4.135 -27.329 1.00 38.94 471 GLY A O 1
ATOM 3616 N N . ILE A 1 472 ? 6.211 -2.763 -25.942 1.00 45.81 472 ILE A N 1
ATOM 3617 C CA . ILE A 1 472 ? 7.426 -2.212 -25.312 1.00 45.81 472 ILE A CA 1
ATOM 3618 C C . ILE A 1 472 ? 7.647 -2.866 -23.941 1.00 45.81 472 ILE A C 1
ATOM 3620 O O . ILE A 1 472 ? 7.442 -2.259 -22.890 1.00 45.81 472 ILE A O 1
ATOM 3624 N N . SER A 1 473 ? 8.109 -4.111 -23.904 1.00 50.81 473 SER A N 1
ATOM 3625 C CA . SER A 1 473 ? 8.813 -4.606 -22.717 1.00 50.81 473 SER A CA 1
ATOM 3626 C C . SER A 1 473 ? 10.283 -4.216 -22.822 1.00 50.81 473 SER A C 1
ATOM 3628 O O . SER A 1 473 ? 11.002 -4.670 -23.709 1.00 50.81 473 SER A O 1
ATOM 3630 N N . THR A 1 474 ? 10.761 -3.365 -21.915 1.00 55.62 474 THR A N 1
ATOM 3631 C CA . THR A 1 474 ? 12.196 -3.084 -21.806 1.00 55.62 474 THR A CA 1
ATOM 3632 C C . THR A 1 474 ? 12.885 -4.309 -21.214 1.00 55.62 474 THR A C 1
ATOM 3634 O O . THR A 1 474 ? 12.841 -4.523 -20.001 1.00 55.62 474 THR A O 1
ATOM 3637 N N . ILE A 1 475 ? 13.480 -5.141 -22.064 1.00 65.50 475 ILE A N 1
ATOM 3638 C CA . ILE A 1 475 ? 14.255 -6.306 -21.632 1.00 65.50 475 ILE A CA 1
ATOM 3639 C C . ILE A 1 475 ? 15.550 -5.837 -20.966 1.00 65.50 475 ILE A C 1
ATOM 3641 O O . ILE A 1 475 ? 16.220 -4.916 -21.436 1.00 65.50 475 ILE A O 1
ATOM 3645 N N . SER A 1 476 ? 15.914 -6.485 -19.859 1.00 69.06 476 SER A N 1
ATOM 3646 C CA . SER A 1 476 ? 17.207 -6.269 -19.208 1.00 69.06 476 SER A CA 1
ATOM 3647 C C . SER A 1 476 ? 18.356 -6.830 -20.057 1.00 69.06 476 SER A C 1
ATOM 3649 O O . SER A 1 476 ? 18.234 -7.897 -20.648 1.00 69.06 476 SER A O 1
ATOM 3651 N N . GLU A 1 477 ? 19.514 -6.164 -20.042 1.00 73.31 477 GLU A N 1
ATOM 3652 C CA . GLU A 1 477 ? 20.756 -6.616 -20.698 1.00 73.31 477 GLU A CA 1
ATOM 3653 C C . GLU A 1 477 ? 21.074 -8.092 -20.402 1.00 73.31 477 GLU A C 1
ATOM 3655 O O . GLU A 1 477 ? 21.393 -8.854 -21.311 1.00 73.31 477 GLU A O 1
ATOM 3660 N N . THR A 1 478 ? 20.932 -8.518 -19.145 1.00 75.38 478 THR A N 1
ATOM 3661 C CA . THR A 1 478 ? 21.220 -9.894 -18.715 1.00 75.38 478 THR A CA 1
ATOM 3662 C C . THR A 1 478 ? 20.236 -10.906 -19.294 1.00 75.38 478 THR A C 1
ATOM 3664 O O . THR A 1 478 ? 20.639 -11.985 -19.724 1.00 75.38 478 THR A O 1
ATOM 3667 N N . ALA A 1 479 ? 18.952 -10.547 -19.366 1.00 77.44 479 ALA A N 1
ATOM 3668 C CA . ALA A 1 479 ? 17.932 -11.380 -19.990 1.00 77.44 479 ALA A CA 1
ATOM 3669 C C . ALA A 1 479 ? 18.190 -11.517 -21.497 1.00 77.44 479 ALA A C 1
ATOM 3671 O O . ALA A 1 479 ? 18.120 -12.623 -22.026 1.00 77.44 479 ALA A O 1
ATOM 3672 N N . ALA A 1 480 ? 18.584 -10.430 -22.168 1.00 82.56 480 ALA A N 1
ATOM 3673 C CA . ALA A 1 480 ? 18.948 -10.472 -23.578 1.00 82.56 480 ALA A CA 1
ATOM 3674 C C . ALA A 1 480 ? 20.184 -11.348 -23.833 1.00 82.56 480 ALA A C 1
ATOM 3676 O O . ALA A 1 480 ? 20.160 -12.171 -24.744 1.00 82.56 480 ALA A O 1
ATOM 3677 N N . LEU A 1 481 ? 21.230 -11.246 -23.004 1.00 84.88 481 LEU A N 1
ATOM 3678 C CA . LEU A 1 481 ? 22.400 -12.130 -23.087 1.00 84.88 481 LEU A CA 1
ATOM 3679 C C . LEU A 1 481 ? 22.028 -13.606 -22.881 1.00 84.88 481 LEU A C 1
ATOM 3681 O O . LEU A 1 481 ? 22.509 -14.463 -23.620 1.00 84.88 481 LEU A O 1
ATOM 3685 N N . HIS A 1 482 ? 21.150 -13.906 -21.921 1.00 85.00 482 HIS A N 1
ATOM 3686 C CA . HIS A 1 482 ? 20.700 -15.272 -21.656 1.00 85.00 482 HIS A CA 1
ATOM 3687 C C . HIS A 1 482 ? 19.879 -15.850 -22.819 1.00 85.00 482 HIS A C 1
ATOM 3689 O O . HIS A 1 482 ? 20.113 -16.985 -23.228 1.00 85.00 482 HIS A O 1
ATOM 3695 N N . VAL A 1 483 ? 18.957 -15.069 -23.393 1.00 87.12 483 VAL A N 1
ATOM 3696 C CA . VAL A 1 483 ? 18.191 -15.486 -24.580 1.00 87.12 483 VAL A CA 1
ATOM 3697 C C . VAL A 1 483 ? 19.128 -15.681 -25.769 1.00 87.12 483 VAL A C 1
ATOM 3699 O O . VAL A 1 483 ? 19.095 -16.723 -26.422 1.00 87.12 483 VAL A O 1
ATOM 3702 N N . LEU A 1 484 ? 20.029 -14.729 -26.021 1.00 87.00 484 LEU A N 1
ATOM 3703 C CA . LEU A 1 484 ? 20.987 -14.840 -27.115 1.00 87.00 484 LEU A CA 1
ATOM 3704 C C . LEU A 1 484 ? 21.900 -16.054 -26.941 1.00 87.00 484 LEU A C 1
ATOM 3706 O O . LEU A 1 484 ? 22.232 -16.676 -27.941 1.00 87.00 484 LEU A O 1
ATOM 3710 N N . ALA A 1 485 ? 22.252 -16.463 -25.719 1.00 86.31 485 ALA A N 1
ATOM 3711 C CA . ALA A 1 485 ? 23.027 -17.681 -25.487 1.00 86.31 485 ALA A CA 1
ATOM 3712 C C . ALA A 1 485 ? 22.327 -18.951 -26.014 1.00 86.31 485 ALA A C 1
ATOM 3714 O O . ALA A 1 485 ? 23.015 -19.816 -26.560 1.00 86.31 485 ALA A O 1
ATOM 3715 N N . SER A 1 486 ? 20.994 -19.036 -25.912 1.00 87.50 486 SER A N 1
ATOM 3716 C CA . SER A 1 486 ? 20.188 -20.179 -26.380 1.00 87.50 486 SER A CA 1
ATOM 3717 C C . SER A 1 486 ? 19.829 -20.158 -27.869 1.00 87.50 486 SER A C 1
ATOM 3719 O O . SER A 1 486 ? 19.439 -21.187 -28.417 1.00 87.50 486 SER A O 1
ATOM 3721 N N . VAL A 1 487 ? 19.975 -19.011 -28.529 1.00 86.94 487 VAL A N 1
ATOM 3722 C CA . VAL A 1 487 ? 19.573 -18.800 -29.924 1.00 86.94 487 VAL A CA 1
ATOM 3723 C C . VAL A 1 487 ? 20.638 -19.314 -30.909 1.00 86.94 487 VAL A C 1
ATOM 3725 O O . VAL A 1 487 ? 21.840 -19.356 -30.618 1.00 86.94 487 VAL A O 1
ATOM 3728 N N . THR A 1 488 ? 20.209 -19.697 -32.118 1.00 89.94 488 THR A N 1
ATOM 3729 C CA . THR A 1 488 ? 21.101 -20.213 -33.174 1.00 89.94 488 THR A CA 1
ATOM 3730 C C . THR A 1 488 ? 22.187 -19.209 -33.598 1.00 89.94 488 THR A C 1
ATOM 3732 O O . THR A 1 488 ? 21.990 -17.994 -33.586 1.00 89.94 488 THR A O 1
ATOM 3735 N N . ALA A 1 489 ? 23.340 -19.703 -34.069 1.00 87.81 489 ALA A N 1
ATOM 3736 C CA . ALA A 1 489 ? 24.446 -18.847 -34.524 1.00 87.81 489 ALA A CA 1
ATOM 3737 C C . ALA A 1 489 ? 24.058 -17.898 -35.679 1.00 87.81 489 ALA A C 1
ATOM 3739 O O . ALA A 1 489 ? 24.570 -16.785 -35.768 1.00 87.81 489 ALA A O 1
ATOM 3740 N N . LYS A 1 490 ? 23.126 -18.311 -36.551 1.00 88.69 490 LYS A N 1
ATOM 3741 C CA . LYS A 1 490 ? 22.603 -17.448 -37.624 1.00 88.69 490 LYS A CA 1
ATOM 3742 C C . LYS A 1 490 ? 21.773 -16.293 -37.073 1.00 88.69 490 LYS A C 1
ATOM 3744 O O . LYS A 1 490 ? 21.936 -15.164 -37.521 1.00 88.69 490 LYS A O 1
ATOM 3749 N N . ALA A 1 491 ? 20.922 -16.564 -36.090 1.00 88.44 491 ALA A N 1
ATOM 3750 C CA . ALA A 1 491 ? 20.138 -15.531 -35.435 1.00 88.44 491 ALA A CA 1
ATOM 3751 C C . ALA A 1 491 ? 21.028 -14.569 -34.630 1.00 88.44 491 ALA A C 1
ATOM 3753 O O . ALA A 1 491 ? 20.848 -13.362 -34.752 1.00 88.44 491 ALA A O 1
ATOM 3754 N N . LYS A 1 492 ? 22.070 -15.045 -33.931 1.00 90.00 492 LYS A N 1
ATOM 3755 C CA . LYS A 1 492 ? 23.071 -14.156 -33.299 1.00 90.00 492 LYS A CA 1
ATOM 3756 C C . LYS A 1 492 ? 23.668 -13.158 -34.296 1.00 90.00 492 LYS A C 1
ATOM 3758 O O . LYS A 1 492 ? 23.702 -11.966 -34.015 1.00 90.00 492 LYS A O 1
ATOM 3763 N N . LYS A 1 493 ? 24.059 -13.624 -35.487 1.00 90.25 493 LYS A N 1
ATOM 3764 C CA . LYS A 1 493 ? 24.567 -12.751 -36.560 1.00 90.25 493 LYS A CA 1
ATOM 3765 C C . LYS A 1 493 ? 23.523 -11.751 -37.054 1.00 90.25 493 LYS A C 1
ATOM 3767 O O . LYS A 1 493 ? 23.859 -10.588 -37.255 1.00 90.25 493 LYS A O 1
ATOM 3772 N N . LEU A 1 494 ? 22.264 -12.176 -37.201 1.00 91.00 494 LEU A N 1
ATOM 3773 C CA . LEU A 1 494 ? 21.159 -11.278 -37.558 1.00 91.00 494 LEU A CA 1
ATOM 3774 C C . LEU A 1 494 ? 20.967 -10.172 -36.514 1.00 91.00 494 LEU A C 1
ATOM 3776 O O . LEU A 1 494 ? 20.817 -9.006 -36.873 1.00 91.00 494 LEU A O 1
ATOM 3780 N N . PHE A 1 495 ? 20.997 -10.535 -35.230 1.00 91.50 495 PHE A N 1
ATOM 3781 C CA . PHE A 1 495 ? 20.872 -9.589 -34.127 1.00 91.50 495 PHE A CA 1
ATOM 3782 C C . PHE A 1 495 ? 22.030 -8.586 -34.119 1.00 91.50 495 PHE A C 1
ATOM 3784 O O . PHE A 1 495 ? 21.783 -7.386 -34.029 1.00 91.50 495 PHE A O 1
ATOM 3791 N N . THR A 1 496 ? 23.275 -9.049 -34.287 1.00 91.12 496 THR A N 1
ATOM 3792 C CA . THR A 1 496 ? 24.462 -8.182 -34.383 1.00 91.12 496 THR A CA 1
ATOM 3793 C C . THR A 1 496 ? 24.338 -7.182 -35.532 1.00 91.12 496 THR A C 1
ATOM 3795 O O . THR A 1 496 ? 24.533 -5.989 -35.315 1.00 91.12 496 THR A O 1
ATOM 3798 N N . LEU A 1 497 ? 23.936 -7.640 -36.723 1.00 90.56 497 LEU A N 1
ATOM 3799 C CA . LEU A 1 497 ? 23.730 -6.780 -37.893 1.00 90.56 497 LEU A CA 1
ATOM 3800 C C . LEU A 1 497 ? 22.669 -5.708 -37.620 1.00 90.56 497 LEU A C 1
ATOM 3802 O O . LEU A 1 497 ? 22.883 -4.526 -37.896 1.00 90.56 497 LEU A O 1
ATOM 3806 N N . MET A 1 498 ? 21.525 -6.106 -37.059 1.00 90.25 498 MET A N 1
ATOM 3807 C CA . MET A 1 498 ? 20.431 -5.180 -36.765 1.00 90.25 498 MET A CA 1
ATOM 3808 C C . MET A 1 498 ? 20.839 -4.141 -35.712 1.00 90.25 498 MET A C 1
ATOM 3810 O O . MET A 1 498 ? 20.572 -2.950 -35.866 1.00 90.25 498 MET A O 1
ATOM 3814 N N . ALA A 1 499 ? 21.538 -4.582 -34.670 1.00 90.19 499 ALA A N 1
ATOM 3815 C CA . ALA A 1 499 ? 22.030 -3.745 -33.588 1.00 90.19 499 ALA A CA 1
ATOM 3816 C C . ALA A 1 499 ? 23.093 -2.731 -34.059 1.00 90.19 499 ALA A C 1
ATOM 3818 O O . ALA A 1 499 ? 23.034 -1.563 -33.672 1.00 90.19 499 ALA A O 1
ATOM 3819 N N . GLU A 1 500 ? 24.028 -3.129 -34.926 1.00 90.44 500 GLU A N 1
ATOM 3820 C CA . GLU A 1 500 ? 25.022 -2.219 -35.516 1.00 90.44 500 GLU A CA 1
ATOM 3821 C C . GLU A 1 500 ? 24.357 -1.120 -36.349 1.00 90.44 500 GLU A C 1
ATOM 3823 O O . GLU A 1 500 ? 24.629 0.064 -36.144 1.00 90.44 500 GLU A O 1
ATOM 3828 N N . ARG A 1 501 ? 23.402 -1.486 -37.211 1.00 88.56 501 ARG A N 1
ATOM 3829 C CA . ARG A 1 501 ? 22.651 -0.524 -38.033 1.00 88.56 501 ARG A CA 1
ATOM 3830 C C . ARG A 1 501 ? 21.803 0.432 -37.200 1.00 88.56 501 ARG A C 1
ATOM 3832 O O . ARG A 1 501 ? 21.729 1.624 -37.511 1.00 88.56 501 ARG A O 1
ATOM 3839 N N . GLN A 1 502 ? 21.196 -0.060 -36.122 1.00 88.75 502 GLN A N 1
ATOM 3840 C CA . GLN A 1 502 ? 20.446 0.786 -35.199 1.00 88.75 502 GLN A CA 1
ATOM 3841 C C . GLN A 1 502 ? 21.383 1.776 -34.487 1.00 88.75 502 GLN A C 1
ATOM 3843 O O . GLN A 1 502 ? 21.049 2.954 -34.380 1.00 88.75 502 GLN A O 1
ATOM 3848 N N . LEU A 1 503 ? 22.583 1.356 -34.064 1.00 87.50 503 LEU A N 1
ATOM 3849 C CA . LEU A 1 503 ? 23.573 2.264 -33.471 1.00 87.50 503 LEU A CA 1
ATOM 3850 C C . LEU A 1 503 ? 24.095 3.311 -34.452 1.00 87.50 503 LEU A C 1
ATOM 3852 O O . LEU A 1 503 ? 24.228 4.470 -34.061 1.00 87.50 503 LEU A O 1
ATOM 3856 N N . GLU A 1 504 ? 24.386 2.931 -35.695 1.00 88.06 504 GLU A N 1
ATOM 3857 C CA . GLU A 1 504 ? 24.804 3.868 -36.745 1.00 88.06 504 GLU A CA 1
ATOM 3858 C C . GLU A 1 504 ? 23.742 4.946 -36.968 1.00 88.06 504 GLU A C 1
ATOM 3860 O O . GLU A 1 504 ? 24.057 6.136 -36.988 1.00 88.06 504 GLU A O 1
ATOM 3865 N N . THR A 1 505 ? 22.473 4.535 -37.039 1.00 85.94 505 THR A N 1
ATOM 3866 C CA . THR A 1 505 ? 21.329 5.442 -37.198 1.00 85.94 505 THR A CA 1
ATOM 3867 C C . THR A 1 505 ? 21.176 6.361 -35.986 1.00 85.94 505 THR A C 1
ATOM 3869 O O . THR A 1 505 ? 21.007 7.568 -36.148 1.00 85.94 505 THR A O 1
ATOM 3872 N N . ILE A 1 506 ? 21.321 5.827 -34.766 1.00 82.69 506 ILE A N 1
ATOM 3873 C CA . ILE A 1 506 ? 21.302 6.622 -33.530 1.00 82.69 506 ILE A CA 1
ATOM 3874 C C . ILE A 1 506 ? 22.432 7.655 -33.537 1.00 82.69 506 ILE A C 1
ATOM 3876 O O . ILE A 1 506 ? 22.199 8.814 -33.212 1.00 82.69 506 ILE A O 1
ATOM 3880 N N . VAL A 1 507 ? 23.658 7.262 -33.899 1.00 81.44 507 VAL A N 1
ATOM 3881 C CA . VAL A 1 507 ? 24.811 8.173 -33.963 1.00 81.44 507 VAL A CA 1
ATOM 3882 C C . VAL A 1 507 ? 24.587 9.255 -35.019 1.00 81.44 507 VAL A C 1
ATOM 3884 O O . VAL A 1 507 ? 24.808 10.425 -34.719 1.00 81.44 507 VAL A O 1
ATOM 3887 N N . ALA A 1 508 ? 24.085 8.905 -36.203 1.00 79.44 508 ALA A N 1
ATOM 3888 C CA . ALA A 1 508 ? 23.790 9.868 -37.264 1.00 79.44 508 ALA A CA 1
ATOM 3889 C C . ALA A 1 508 ? 22.691 10.875 -36.873 1.00 79.44 508 ALA A C 1
ATOM 3891 O O . ALA A 1 508 ? 22.753 12.038 -37.263 1.00 79.44 508 ALA A O 1
ATOM 3892 N N . ALA A 1 509 ? 21.718 10.449 -36.067 1.00 71.38 509 ALA A N 1
ATOM 3893 C CA . ALA A 1 509 ? 20.575 11.254 -35.645 1.00 71.38 509 ALA A CA 1
ATOM 3894 C C . ALA A 1 509 ? 20.802 12.076 -34.356 1.00 71.38 509 ALA A C 1
ATOM 3896 O O . ALA A 1 509 ? 19.909 12.811 -33.934 1.00 71.38 509 ALA A O 1
ATOM 3897 N N . THR A 1 510 ? 21.989 12.015 -33.732 1.00 56.91 510 THR A N 1
ATOM 3898 C CA . THR A 1 510 ? 22.304 12.777 -32.497 1.00 56.91 510 THR A CA 1
ATOM 3899 C C . THR A 1 510 ? 22.297 14.312 -32.645 1.00 56.91 510 THR A C 1
ATOM 3901 O O . THR A 1 510 ? 22.582 15.014 -31.677 1.00 56.91 510 THR A O 1
ATOM 3904 N N . SER A 1 511 ? 21.934 14.866 -33.805 1.00 52.66 511 SER A N 1
ATOM 3905 C CA . SER A 1 511 ? 21.819 16.312 -34.033 1.00 52.66 511 SER A CA 1
ATOM 3906 C C . SER A 1 511 ? 20.423 16.909 -33.794 1.00 52.66 511 SER A C 1
ATOM 3908 O O . SER A 1 511 ? 20.335 18.133 -33.698 1.00 52.66 511 SER A O 1
ATOM 3910 N N . SER A 1 512 ? 19.339 16.128 -33.653 1.00 48.03 512 SER A N 1
ATOM 3911 C CA . SER A 1 512 ? 17.993 16.723 -33.502 1.00 48.03 512 SER A CA 1
ATOM 3912 C C . SER A 1 512 ? 16.880 15.747 -33.072 1.00 48.03 512 SER A C 1
ATOM 3914 O O . SER A 1 512 ? 16.131 15.267 -33.919 1.00 48.03 512 SER A O 1
ATOM 3916 N N . GLY A 1 513 ? 16.689 15.503 -31.768 1.00 50.03 513 GLY A N 1
ATOM 3917 C CA . GLY A 1 513 ? 15.438 14.898 -31.277 1.00 50.03 513 GLY A CA 1
ATOM 3918 C C . GLY A 1 513 ? 15.475 14.328 -29.849 1.00 50.03 513 GLY A C 1
ATOM 3919 O O . GLY A 1 513 ? 16.549 13.975 -29.360 1.00 50.03 513 GLY A O 1
ATOM 3920 N N . PRO A 1 514 ? 14.320 14.251 -29.154 1.00 47.88 514 PRO A N 1
ATOM 3921 C CA . PRO A 1 514 ? 14.206 13.597 -27.852 1.00 47.88 514 PRO A CA 1
ATOM 3922 C C . PRO A 1 514 ? 14.446 12.082 -27.975 1.00 47.88 514 PRO A C 1
ATOM 3924 O O . PRO A 1 514 ? 13.816 11.400 -28.772 1.00 47.88 514 PRO A O 1
ATOM 3927 N N . VAL A 1 515 ? 15.352 11.564 -27.144 1.00 54.38 515 VAL A N 1
ATOM 3928 C CA . VAL A 1 515 ? 15.943 10.206 -27.187 1.00 54.38 515 VAL A CA 1
ATOM 3929 C C . VAL A 1 515 ? 14.954 9.070 -26.835 1.00 54.38 515 VAL A C 1
ATOM 3931 O O . VAL A 1 515 ? 15.331 7.900 -26.849 1.00 54.38 515 VAL A O 1
ATOM 3934 N N . ASP A 1 516 ? 13.700 9.388 -26.503 1.00 53.69 516 ASP A N 1
ATOM 3935 C CA . ASP A 1 516 ? 12.725 8.415 -25.976 1.00 53.69 516 ASP A CA 1
ATOM 3936 C C . ASP A 1 516 ? 11.939 7.672 -27.075 1.00 53.69 516 ASP A C 1
ATOM 3938 O O . ASP A 1 516 ? 11.521 6.531 -26.866 1.00 53.69 516 ASP A O 1
ATOM 3942 N N . ASP A 1 517 ? 11.812 8.245 -28.277 1.00 63.78 517 ASP A N 1
ATOM 3943 C CA . ASP A 1 517 ? 11.137 7.582 -29.398 1.00 63.78 517 ASP A CA 1
ATOM 3944 C C . ASP A 1 517 ? 12.113 6.668 -30.150 1.00 63.78 517 ASP A C 1
ATOM 3946 O O . ASP A 1 517 ? 12.611 6.987 -31.230 1.00 63.78 517 ASP A O 1
ATOM 3950 N N . LEU A 1 518 ? 12.363 5.479 -29.593 1.00 70.00 518 LEU A N 1
ATOM 3951 C CA . LEU A 1 518 ? 13.195 4.439 -30.223 1.00 70.00 518 LEU A CA 1
ATOM 3952 C C . LEU A 1 518 ? 12.709 4.040 -31.630 1.00 70.00 518 LEU A C 1
ATOM 3954 O O . LEU A 1 518 ? 13.496 3.537 -32.430 1.00 70.00 518 LEU A O 1
ATOM 3958 N N . GLN A 1 519 ? 11.439 4.315 -31.947 1.00 71.38 519 GLN A N 1
ATOM 3959 C CA . GLN A 1 519 ? 10.844 4.134 -33.274 1.00 71.38 519 GLN A CA 1
ATOM 3960 C C . GLN A 1 519 ? 11.526 4.982 -34.357 1.00 71.38 519 GLN A C 1
ATOM 3962 O O . GLN A 1 519 ? 11.569 4.568 -35.512 1.00 71.38 519 GLN A O 1
ATOM 3967 N N . GLN A 1 520 ? 12.104 6.136 -34.006 1.00 72.75 520 GLN A N 1
ATOM 3968 C CA . GLN A 1 520 ? 12.834 6.986 -34.957 1.00 72.75 520 GLN A CA 1
ATOM 3969 C C . GLN A 1 520 ? 14.127 6.326 -35.457 1.00 72.75 520 GLN A C 1
ATOM 3971 O O . GLN A 1 520 ? 14.633 6.677 -36.520 1.00 72.75 520 GLN A O 1
ATOM 3976 N N . TYR A 1 521 ? 14.648 5.352 -34.708 1.00 78.06 521 TYR A N 1
ATOM 3977 C CA . TYR A 1 521 ? 15.847 4.589 -35.053 1.00 78.06 521 TYR A CA 1
ATOM 3978 C C . TYR A 1 521 ? 15.520 3.205 -35.628 1.00 78.06 521 TYR A C 1
ATOM 3980 O O . TYR A 1 521 ? 16.393 2.336 -35.674 1.00 78.06 521 TYR A O 1
ATOM 3988 N N . ALA A 1 522 ? 14.265 2.974 -36.022 1.00 84.19 522 ALA A N 1
ATOM 3989 C CA . ALA A 1 522 ? 13.834 1.702 -36.572 1.00 84.19 522 ALA A CA 1
ATOM 3990 C C . ALA A 1 522 ? 14.382 1.467 -37.987 1.00 84.19 522 ALA A C 1
ATOM 3992 O O . ALA A 1 522 ? 14.598 2.390 -38.773 1.00 84.19 522 ALA A O 1
ATOM 3993 N N . ILE A 1 523 ? 14.587 0.195 -38.314 1.00 87.44 523 ILE A N 1
ATOM 3994 C CA . ILE A 1 523 ? 15.078 -0.279 -39.606 1.00 87.44 523 ILE A CA 1
ATOM 3995 C C . ILE A 1 523 ? 13.890 -0.859 -40.375 1.00 87.44 523 ILE A C 1
ATOM 3997 O O . ILE A 1 523 ? 13.099 -1.626 -39.825 1.00 87.44 523 ILE A O 1
ATOM 4001 N N . GLY A 1 524 ? 13.755 -0.505 -41.652 1.00 89.62 524 GLY A N 1
ATOM 4002 C CA . GLY A 1 524 ? 12.735 -1.090 -42.523 1.00 89.62 524 GLY A CA 1
ATOM 4003 C C . GLY A 1 524 ? 12.968 -2.584 -42.770 1.00 89.62 524 GLY A C 1
ATOM 4004 O O . GLY A 1 524 ? 14.104 -3.039 -42.909 1.00 89.62 524 GLY A O 1
ATOM 4005 N N . TYR A 1 525 ? 11.889 -3.357 -42.874 1.00 90.38 525 TYR A N 1
ATOM 4006 C CA . TYR A 1 525 ? 11.963 -4.792 -43.152 1.00 90.38 525 TYR A CA 1
ATOM 4007 C C . TYR A 1 525 ? 12.749 -5.096 -44.435 1.00 90.38 525 TYR A C 1
ATOM 4009 O O . TYR A 1 525 ? 13.620 -5.965 -44.447 1.00 90.38 525 TYR A O 1
ATOM 4017 N N . ASP A 1 526 ? 12.498 -4.331 -45.499 1.00 89.19 526 ASP A N 1
ATOM 4018 C CA . ASP A 1 526 ? 13.128 -4.549 -46.803 1.00 89.19 526 ASP A CA 1
ATOM 4019 C C . ASP A 1 526 ? 14.640 -4.294 -46.771 1.00 89.19 526 ASP A C 1
ATOM 4021 O O . ASP A 1 526 ? 15.414 -5.034 -47.385 1.00 89.19 526 ASP A O 1
ATOM 4025 N N . THR A 1 527 ? 15.086 -3.276 -46.028 1.00 90.12 527 THR A N 1
ATOM 4026 C CA . THR A 1 527 ? 16.515 -2.963 -45.892 1.00 90.12 527 THR A CA 1
ATOM 4027 C C . THR A 1 527 ? 17.228 -4.007 -45.040 1.00 90.12 527 THR A C 1
ATOM 4029 O O . THR A 1 527 ? 18.325 -4.439 -45.402 1.00 90.12 527 THR A O 1
ATOM 4032 N N . LEU A 1 528 ? 16.586 -4.481 -43.966 1.00 90.38 528 LEU A N 1
ATOM 4033 C CA . LEU A 1 528 ? 17.087 -5.595 -43.162 1.00 90.38 528 LEU A CA 1
ATOM 4034 C C . LEU A 1 528 ? 17.186 -6.881 -43.995 1.00 90.38 528 LEU A C 1
ATOM 4036 O O . LEU A 1 528 ? 18.191 -7.583 -43.913 1.00 90.38 528 LEU A O 1
ATOM 4040 N N . TYR A 1 529 ? 16.182 -7.180 -44.823 1.00 90.81 529 TYR A N 1
ATOM 4041 C CA . TYR A 1 529 ? 16.171 -8.370 -45.674 1.00 90.81 529 TYR A CA 1
ATOM 4042 C C . TYR A 1 529 ? 17.287 -8.350 -46.720 1.00 90.81 529 TYR A C 1
ATOM 4044 O O . TYR A 1 529 ? 17.978 -9.356 -46.905 1.00 90.81 529 TYR A O 1
ATOM 4052 N N . GLN A 1 530 ? 17.523 -7.204 -47.365 1.00 91.25 530 GLN A N 1
ATOM 4053 C CA . GLN A 1 530 ? 18.635 -7.060 -48.305 1.00 91.25 530 GLN A CA 1
ATOM 4054 C C . GLN A 1 530 ? 19.990 -7.261 -47.616 1.00 91.25 530 GLN A C 1
ATOM 4056 O O . GLN A 1 530 ? 20.804 -8.032 -48.122 1.00 91.25 530 GLN A O 1
ATOM 4061 N N . ALA A 1 531 ? 20.205 -6.654 -46.446 1.00 90.56 531 ALA A N 1
ATOM 4062 C CA . ALA A 1 531 ? 21.440 -6.821 -45.677 1.00 90.56 531 ALA A CA 1
ATOM 4063 C C . ALA A 1 531 ? 21.628 -8.266 -45.168 1.00 90.56 531 ALA A C 1
ATOM 4065 O O . ALA A 1 531 ? 22.709 -8.842 -45.257 1.00 90.56 531 ALA A O 1
ATOM 4066 N N . ALA A 1 532 ? 20.557 -8.917 -44.710 1.00 90.69 532 ALA A N 1
ATOM 4067 C CA . ALA A 1 532 ? 20.610 -10.317 -44.291 1.00 90.69 532 ALA A CA 1
ATOM 4068 C C . ALA A 1 532 ? 20.942 -11.268 -45.457 1.00 90.69 532 ALA A C 1
ATOM 4070 O O . ALA A 1 532 ? 21.546 -12.323 -45.244 1.00 90.69 532 ALA A O 1
ATOM 4071 N N . ARG A 1 533 ? 20.562 -10.907 -46.690 1.00 91.31 533 ARG A N 1
ATOM 4072 C CA . ARG A 1 533 ? 20.886 -11.669 -47.900 1.00 91.31 533 ARG A CA 1
ATOM 4073 C C . ARG A 1 533 ? 22.329 -11.452 -48.355 1.00 91.31 533 ARG A C 1
ATOM 4075 O O . ARG A 1 533 ? 22.946 -12.419 -48.798 1.00 91.31 533 ARG A O 1
ATOM 4082 N N . THR A 1 534 ? 22.870 -10.233 -48.250 1.00 91.06 534 THR A N 1
ATOM 4083 C CA . THR A 1 534 ? 24.285 -9.964 -48.578 1.00 91.06 534 THR A CA 1
ATOM 4084 C C . THR A 1 534 ? 25.229 -10.711 -47.647 1.00 91.06 534 THR A C 1
ATOM 4086 O O . THR A 1 534 ? 26.232 -11.252 -48.105 1.00 91.06 534 THR A O 1
ATOM 4089 N N . ASP A 1 535 ? 24.855 -10.825 -46.374 1.00 88.94 535 ASP A N 1
ATOM 4090 C CA . ASP A 1 535 ? 25.685 -11.449 -45.338 1.00 88.94 535 ASP A CA 1
ATOM 4091 C C . ASP A 1 535 ? 25.417 -12.960 -45.201 1.00 88.94 535 ASP A C 1
ATOM 4093 O O . ASP A 1 535 ? 25.900 -13.618 -44.278 1.00 88.94 535 ASP A O 1
ATOM 4097 N N . PHE A 1 536 ? 24.646 -13.531 -46.137 1.00 88.25 536 PHE A N 1
ATOM 4098 C CA . PHE A 1 536 ? 24.281 -14.951 -46.196 1.00 88.25 536 PHE A CA 1
ATOM 4099 C C . PHE A 1 536 ? 23.606 -15.485 -44.914 1.00 88.25 536 PHE A C 1
ATOM 4101 O O . PHE A 1 536 ? 23.693 -16.676 -44.597 1.00 88.25 536 PHE A O 1
ATOM 4108 N N . ILE A 1 537 ? 22.896 -14.623 -44.181 1.00 88.31 537 ILE A N 1
ATOM 4109 C CA . ILE A 1 537 ? 22.192 -14.964 -42.937 1.00 88.31 537 ILE A CA 1
ATOM 4110 C C . ILE A 1 537 ? 20.866 -15.670 -43.252 1.00 88.31 537 ILE A C 1
ATOM 4112 O O . ILE A 1 537 ? 20.590 -16.749 -42.717 1.00 88.31 537 ILE A O 1
ATOM 4116 N N . ALA A 1 538 ? 20.073 -15.095 -44.162 1.00 87.75 538 ALA A N 1
ATOM 4117 C CA . ALA A 1 538 ? 18.793 -15.639 -44.611 1.00 87.75 538 ALA A CA 1
ATOM 4118 C C . ALA A 1 538 ? 18.739 -15.716 -46.144 1.00 87.75 538 ALA A C 1
ATOM 4120 O O . ALA A 1 538 ? 19.014 -14.744 -46.842 1.00 87.75 538 ALA A O 1
ATOM 4121 N N . THR A 1 539 ? 18.376 -16.884 -46.677 1.00 86.31 539 THR A N 1
ATOM 4122 C CA . THR A 1 539 ? 18.283 -17.123 -48.129 1.00 86.31 539 THR A CA 1
ATOM 4123 C C . THR A 1 539 ? 16.929 -16.712 -48.705 1.00 86.31 539 THR A C 1
ATOM 4125 O O . THR A 1 539 ? 16.872 -16.166 -49.803 1.00 86.31 539 THR A O 1
ATOM 4128 N N . ASN A 1 540 ? 15.850 -16.933 -47.948 1.00 89.50 540 ASN A N 1
ATOM 4129 C CA . ASN A 1 540 ? 14.464 -16.677 -48.342 1.00 89.50 540 ASN A CA 1
ATOM 4130 C C . ASN A 1 540 ? 13.753 -15.818 -47.283 1.00 89.50 540 ASN A C 1
ATOM 4132 O O . ASN A 1 540 ? 14.102 -15.881 -46.104 1.00 89.50 540 ASN A O 1
ATOM 4136 N N . ASP A 1 541 ? 12.719 -15.077 -47.690 1.00 88.88 541 ASP A N 1
ATOM 4137 C CA . ASP A 1 541 ? 11.885 -14.242 -46.804 1.00 88.88 541 ASP A CA 1
ATOM 4138 C C . ASP A 1 541 ? 11.328 -15.034 -45.607 1.00 88.88 541 ASP A C 1
ATOM 4140 O O . ASP A 1 541 ? 11.482 -14.640 -44.453 1.00 88.88 541 ASP A O 1
ATOM 4144 N N . THR A 1 542 ? 10.803 -16.237 -45.860 1.00 90.38 542 THR A N 1
ATOM 4145 C CA . THR A 1 542 ? 10.275 -17.133 -44.820 1.00 90.38 542 THR A CA 1
ATOM 4146 C C . THR A 1 542 ? 11.320 -17.497 -43.765 1.00 90.38 542 THR A C 1
ATOM 4148 O O . THR A 1 542 ? 10.993 -17.599 -42.586 1.00 90.38 542 THR A O 1
ATOM 4151 N N . ALA A 1 543 ? 12.584 -17.664 -44.169 1.00 88.19 543 ALA A N 1
ATOM 4152 C CA . ALA A 1 543 ? 13.664 -17.969 -43.236 1.00 88.19 543 ALA A CA 1
ATOM 4153 C C . ALA A 1 543 ? 13.984 -16.760 -42.346 1.00 88.19 543 ALA A C 1
ATOM 4155 O O . ALA A 1 543 ? 14.183 -16.936 -41.149 1.00 88.19 543 ALA A O 1
ATOM 4156 N N . LEU A 1 544 ? 13.973 -15.538 -42.896 1.00 90.25 544 LEU A N 1
ATOM 4157 C CA . LEU A 1 544 ? 14.153 -14.322 -42.098 1.00 90.25 544 LEU A CA 1
ATOM 4158 C C . LEU A 1 544 ? 12.993 -14.124 -41.113 1.00 90.25 544 LEU A C 1
ATOM 4160 O O . LEU A 1 544 ? 13.232 -13.838 -39.943 1.00 90.25 544 LEU A O 1
ATOM 4164 N N . ARG A 1 545 ? 11.744 -14.318 -41.558 1.00 90.31 545 ARG A N 1
ATOM 4165 C CA . ARG A 1 545 ? 10.559 -14.219 -40.686 1.00 90.31 545 ARG A CA 1
ATOM 4166 C C . ARG A 1 545 ? 10.582 -15.231 -39.548 1.00 90.31 545 ARG A C 1
ATOM 4168 O O . ARG A 1 545 ? 10.179 -14.880 -38.449 1.00 90.31 545 ARG A O 1
ATOM 4175 N N . ALA A 1 546 ? 11.071 -16.448 -39.786 1.00 90.31 546 ALA A N 1
ATOM 4176 C CA . ALA A 1 546 ? 11.220 -17.451 -38.733 1.00 90.31 546 ALA A CA 1
ATOM 4177 C C . ALA A 1 546 ? 12.216 -16.998 -37.649 1.00 90.31 546 ALA A C 1
ATOM 4179 O O . ALA A 1 546 ? 11.902 -17.090 -36.467 1.00 90.31 546 ALA A O 1
ATOM 4180 N N . LEU A 1 547 ? 13.369 -16.441 -38.046 1.00 89.88 547 LEU A N 1
ATOM 4181 C CA . LEU A 1 547 ? 14.356 -15.901 -37.099 1.00 89.88 547 LEU A CA 1
ATOM 4182 C C . LEU A 1 547 ? 13.823 -14.674 -36.339 1.00 89.88 547 LEU A C 1
ATOM 4184 O O . LEU A 1 547 ? 14.056 -14.533 -35.144 1.00 89.88 547 LEU A O 1
ATOM 4188 N N . LEU A 1 548 ? 13.086 -13.786 -37.016 1.00 89.50 548 LEU A N 1
ATOM 4189 C CA . LEU A 1 548 ? 12.443 -12.635 -36.371 1.00 89.50 548 LEU A CA 1
ATOM 4190 C C . LEU A 1 548 ? 11.294 -13.049 -35.443 1.00 89.50 548 LEU A C 1
ATOM 4192 O O . LEU A 1 548 ? 11.060 -12.369 -34.449 1.00 89.50 548 LEU A O 1
ATOM 4196 N N . GLY A 1 549 ? 10.595 -14.145 -35.747 1.00 87.12 549 GLY A N 1
ATOM 4197 C CA . GLY A 1 549 ? 9.570 -14.730 -34.882 1.00 87.12 549 GLY A CA 1
ATOM 4198 C C . GLY A 1 549 ? 10.146 -15.144 -33.531 1.00 87.12 549 GLY A C 1
ATOM 4199 O O . GLY A 1 549 ? 9.641 -14.705 -32.506 1.00 87.12 549 GLY A O 1
ATOM 4200 N N . GLU A 1 550 ? 11.278 -15.856 -33.536 1.00 88.19 550 GLU A N 1
ATOM 4201 C CA . GLU A 1 550 ? 12.000 -16.238 -32.311 1.00 88.19 550 GLU A CA 1
ATOM 4202 C C . GLU A 1 550 ? 12.385 -15.008 -31.468 1.00 88.19 550 GLU A C 1
ATOM 4204 O O . GLU A 1 550 ? 12.257 -15.012 -30.246 1.00 88.19 550 GLU A O 1
ATOM 4209 N N . PHE A 1 551 ? 12.795 -13.907 -32.107 1.00 88.81 551 PHE A N 1
ATOM 4210 C CA . PHE A 1 551 ? 13.098 -12.666 -31.390 1.00 88.81 551 PHE A CA 1
ATOM 4211 C C . PHE A 1 551 ? 11.874 -11.929 -30.851 1.00 88.81 551 PHE A C 1
ATOM 4213 O O . PHE A 1 551 ? 11.986 -11.291 -29.806 1.00 88.81 551 PHE A O 1
ATOM 4220 N N . ARG A 1 552 ? 10.727 -12.004 -31.529 1.00 87.19 552 ARG A N 1
ATOM 4221 C CA . ARG A 1 552 ? 9.465 -11.427 -31.042 1.00 87.19 552 ARG A CA 1
ATOM 4222 C C . ARG A 1 552 ? 8.895 -12.213 -29.874 1.00 87.19 552 ARG A C 1
ATOM 4224 O O . ARG A 1 552 ? 8.435 -11.599 -28.924 1.00 87.19 552 ARG A O 1
ATOM 4231 N N . ASP A 1 553 ? 8.992 -13.539 -29.909 1.00 85.00 553 ASP A N 1
ATOM 4232 C CA . ASP A 1 553 ? 8.530 -14.408 -28.818 1.00 85.00 553 ASP A CA 1
ATOM 4233 C C . ASP A 1 553 ? 9.293 -14.148 -27.507 1.00 85.00 553 ASP A C 1
ATOM 4235 O O . ASP A 1 553 ? 8.783 -14.388 -26.412 1.00 85.00 553 ASP A O 1
ATOM 4239 N N . HIS A 1 554 ? 10.517 -13.628 -27.620 1.00 84.19 554 HIS A N 1
ATOM 4240 C CA . HIS A 1 554 ? 11.348 -13.202 -26.498 1.00 84.19 554 HIS A CA 1
ATOM 4241 C C . HIS A 1 554 ? 11.385 -11.683 -26.291 1.00 84.19 554 HIS A C 1
ATOM 4243 O O . HIS A 1 554 ? 12.225 -11.221 -25.523 1.00 84.19 554 HIS A O 1
ATOM 4249 N N . ASP A 1 555 ? 10.525 -10.920 -26.974 1.00 78.31 555 ASP A N 1
ATOM 4250 C CA . ASP A 1 555 ? 10.423 -9.455 -26.949 1.00 78.31 555 ASP A CA 1
ATOM 4251 C C . ASP A 1 555 ? 11.730 -8.683 -27.290 1.00 78.31 555 ASP A C 1
ATOM 4253 O O . ASP A 1 555 ? 11.866 -7.488 -27.009 1.00 78.31 555 ASP A O 1
ATOM 4257 N N . LEU A 1 556 ? 12.734 -9.343 -27.882 1.00 84.38 556 LEU A N 1
ATOM 4258 C CA . LEU A 1 556 ? 14.035 -8.741 -28.223 1.00 84.38 556 LEU A CA 1
ATOM 4259 C C . LEU A 1 556 ? 13.938 -7.742 -29.374 1.00 84.38 556 LEU A C 1
ATOM 4261 O O . LEU A 1 556 ? 14.770 -6.839 -29.488 1.00 84.38 556 LEU A O 1
ATOM 4265 N N . VAL A 1 557 ? 12.945 -7.925 -30.240 1.00 87.25 557 VAL A N 1
ATOM 4266 C CA . VAL A 1 557 ? 12.687 -7.073 -31.396 1.00 87.25 557 VAL A CA 1
ATOM 4267 C C . VAL A 1 557 ? 11.214 -6.726 -31.426 1.00 87.25 557 VAL A C 1
ATOM 4269 O O . VAL A 1 557 ? 10.360 -7.611 -31.452 1.00 87.25 557 VAL A O 1
ATOM 4272 N N . VAL A 1 558 ? 10.931 -5.430 -31.493 1.00 85.31 558 VAL A N 1
ATOM 4273 C CA . VAL A 1 558 ? 9.574 -4.906 -31.626 1.00 85.31 558 VAL A CA 1
ATOM 4274 C C . VAL A 1 558 ? 9.383 -4.452 -33.063 1.00 85.31 558 VAL A C 1
ATOM 4276 O O . VAL A 1 558 ? 10.277 -3.853 -33.665 1.00 85.31 558 VAL A O 1
ATOM 4279 N N . GLY A 1 559 ? 8.224 -4.786 -33.625 1.00 84.94 559 GLY A N 1
ATOM 4280 C CA . GLY A 1 559 ? 7.815 -4.352 -34.951 1.00 84.94 559 GLY A CA 1
ATOM 4281 C C . GLY A 1 559 ? 6.589 -3.458 -34.874 1.00 84.94 559 GLY A C 1
ATOM 4282 O O . GLY A 1 559 ? 5.681 -3.719 -34.087 1.00 84.94 559 GLY A O 1
ATOM 4283 N N . ALA A 1 560 ? 6.543 -2.428 -35.712 1.00 83.00 560 ALA A N 1
ATOM 4284 C CA . ALA A 1 560 ? 5.329 -1.663 -35.966 1.00 83.00 560 ALA A CA 1
ATOM 4285 C C . ALA A 1 560 ? 5.095 -1.553 -37.469 1.00 83.00 560 ALA A C 1
ATOM 4287 O O . ALA A 1 560 ? 6.029 -1.469 -38.267 1.00 83.00 560 ALA A O 1
ATOM 4288 N N . GLN A 1 561 ? 3.827 -1.540 -37.865 1.00 81.25 561 GLN A N 1
ATOM 4289 C CA . GLN A 1 561 ? 3.460 -1.342 -39.257 1.00 81.25 561 GLN A CA 1
ATOM 4290 C C . GLN A 1 561 ? 3.373 0.158 -39.549 1.00 81.25 561 GLN A C 1
ATOM 4292 O O . GLN A 1 561 ? 2.547 0.862 -38.967 1.00 81.25 561 GLN A O 1
ATOM 4297 N N . GLN A 1 562 ? 4.220 0.662 -40.448 1.00 72.88 562 GLN A N 1
ATOM 4298 C CA . GLN A 1 562 ? 4.247 2.081 -40.792 1.00 72.88 562 GLN A CA 1
ATOM 4299 C C . GLN A 1 562 ? 3.369 2.334 -42.024 1.00 72.88 562 GLN A C 1
ATOM 4301 O O . GLN A 1 562 ? 3.837 2.415 -43.161 1.00 72.88 562 GLN A O 1
ATOM 4306 N N . GLY A 1 563 ? 2.055 2.425 -41.799 1.00 73.38 563 GLY A N 1
ATOM 4307 C CA . GLY A 1 563 ? 1.076 2.691 -42.859 1.00 73.38 563 GLY A CA 1
ATOM 4308 C C . GLY A 1 563 ? 1.181 1.704 -44.031 1.00 73.38 563 GLY A C 1
ATOM 4309 O O . GLY A 1 563 ? 1.229 0.491 -43.831 1.00 73.38 563 GLY A O 1
ATOM 4310 N N . SER A 1 564 ? 1.221 2.222 -45.264 1.00 60.22 564 SER A N 1
ATOM 4311 C CA . SER A 1 564 ? 1.372 1.425 -46.492 1.00 60.22 564 SER A CA 1
ATOM 4312 C C . SER A 1 564 ? 2.825 1.073 -46.841 1.00 60.22 564 SER A C 1
ATOM 4314 O O . SER A 1 564 ? 3.050 0.428 -47.861 1.00 60.22 564 SER A O 1
ATOM 4316 N N . SER A 1 565 ? 3.809 1.529 -46.056 1.00 56.81 565 SER A N 1
ATOM 4317 C CA . SER A 1 565 ? 5.230 1.549 -46.442 1.00 56.81 565 SER A CA 1
ATOM 4318 C C . SER A 1 565 ? 6.072 0.414 -45.842 1.00 56.81 565 SER A C 1
ATOM 4320 O O . SER A 1 565 ? 7.292 0.527 -45.764 1.00 56.81 565 SER A O 1
ATOM 4322 N N . GLY A 1 566 ? 5.443 -0.696 -45.459 1.00 72.19 566 GLY A N 1
ATOM 4323 C CA . GLY A 1 566 ? 6.137 -1.858 -44.902 1.00 72.19 566 GLY A CA 1
ATOM 4324 C C . GLY A 1 566 ? 6.280 -1.821 -43.378 1.00 72.19 566 GLY A C 1
ATOM 4325 O O . GLY A 1 566 ? 5.825 -0.905 -42.691 1.00 72.19 566 GLY A O 1
ATOM 4326 N N . GLU A 1 567 ? 6.851 -2.893 -42.839 1.00 85.62 567 GLU A N 1
ATOM 4327 C CA . GLU A 1 567 ? 7.074 -3.078 -41.404 1.00 85.62 567 GLU A CA 1
ATOM 4328 C C . GLU A 1 567 ? 8.422 -2.471 -40.991 1.00 85.62 567 GLU A C 1
ATOM 4330 O O . GLU A 1 567 ? 9.425 -2.654 -41.683 1.00 85.62 567 GLU A O 1
ATOM 4335 N N . ILE A 1 568 ? 8.449 -1.757 -39.866 1.00 88.81 568 ILE A N 1
ATOM 4336 C CA . ILE A 1 568 ? 9.674 -1.240 -39.247 1.00 88.81 568 ILE A CA 1
ATOM 4337 C C . ILE A 1 568 ? 9.991 -2.033 -37.981 1.00 88.81 568 ILE A C 1
ATOM 4339 O O . ILE A 1 568 ? 9.088 -2.422 -37.242 1.00 88.81 568 ILE A O 1
ATOM 4343 N N . LEU A 1 569 ? 11.276 -2.277 -37.740 1.00 89.19 569 LEU A N 1
ATOM 4344 C CA . LEU A 1 569 ? 11.787 -3.117 -36.658 1.00 89.19 569 LEU A CA 1
ATOM 4345 C C . LEU A 1 569 ? 12.825 -2.345 -35.844 1.00 89.19 569 LEU A C 1
ATOM 4347 O O . LEU A 1 569 ? 13.707 -1.703 -36.416 1.00 89.19 569 LEU A O 1
ATOM 4351 N N . TRP A 1 570 ? 12.768 -2.435 -34.518 1.00 89.12 570 TRP A N 1
ATOM 4352 C CA . TRP A 1 570 ? 13.801 -1.878 -33.641 1.00 89.12 570 TRP A CA 1
ATOM 4353 C C . TRP A 1 570 ? 14.025 -2.753 -32.408 1.00 89.12 570 TRP A C 1
ATOM 4355 O O . TRP A 1 570 ? 13.151 -3.510 -31.981 1.00 89.12 570 TRP A O 1
ATOM 4365 N N . ILE A 1 571 ? 15.212 -2.633 -31.815 1.00 89.69 571 ILE A N 1
ATOM 4366 C CA . ILE A 1 571 ? 15.533 -3.232 -30.518 1.00 89.69 571 ILE A CA 1
ATOM 4367 C C . ILE A 1 571 ? 15.098 -2.241 -29.429 1.00 89.69 571 ILE A C 1
ATOM 4369 O O . ILE A 1 571 ? 15.579 -1.099 -29.439 1.00 89.69 571 ILE A O 1
ATOM 4373 N N . PRO A 1 572 ? 14.232 -2.630 -28.471 1.00 81.31 572 PRO A N 1
ATOM 4374 C CA . PRO A 1 572 ? 13.743 -1.767 -27.396 1.00 81.31 572 PRO A CA 1
ATOM 4375 C C . PRO A 1 572 ? 14.791 -1.607 -26.275 1.00 81.31 572 PRO A C 1
ATOM 4377 O O . PRO A 1 572 ? 14.507 -1.792 -25.092 1.00 81.31 572 PRO A O 1
ATOM 4380 N N . MET A 1 573 ? 16.034 -1.275 -26.638 1.00 78.25 573 MET A N 1
ATOM 4381 C CA . MET A 1 573 ? 17.142 -1.064 -25.706 1.00 78.25 573 MET A CA 1
ATOM 4382 C C . MET A 1 573 ? 17.818 0.289 -25.928 1.00 78.25 573 MET A C 1
ATOM 4384 O O . MET A 1 573 ? 17.930 0.785 -27.046 1.00 78.25 573 MET A O 1
ATOM 4388 N N . ARG A 1 574 ? 18.339 0.870 -24.843 1.00 76.56 574 ARG A N 1
ATOM 4389 C CA . ARG A 1 574 ? 19.119 2.114 -24.903 1.00 76.56 574 ARG A CA 1
ATOM 4390 C C . ARG A 1 574 ? 20.459 1.902 -25.609 1.00 76.56 574 ARG A C 1
ATOM 4392 O O . ARG A 1 574 ? 21.073 0.844 -25.471 1.00 76.56 574 ARG A O 1
ATOM 4399 N N . LYS A 1 575 ? 20.959 2.964 -26.254 1.00 80.31 575 LYS A N 1
ATOM 4400 C CA . LYS A 1 575 ? 22.248 3.003 -26.972 1.00 80.31 575 LYS A CA 1
ATOM 4401 C C . LYS A 1 575 ? 23.405 2.400 -26.169 1.00 80.31 575 LYS A C 1
ATOM 4403 O O . LYS A 1 575 ? 24.129 1.556 -26.680 1.00 80.31 575 LYS A O 1
ATOM 4408 N N . GLU A 1 576 ? 23.568 2.823 -24.917 1.00 79.19 576 GLU A N 1
ATOM 4409 C CA . GLU A 1 576 ? 24.673 2.391 -24.048 1.00 79.19 576 GLU A CA 1
ATOM 4410 C C . GLU A 1 576 ? 24.643 0.881 -23.779 1.00 79.19 576 GLU A C 1
ATOM 4412 O O . GLU A 1 576 ? 25.666 0.204 -23.854 1.00 79.19 576 GLU A O 1
ATOM 4417 N N . ARG A 1 577 ? 23.446 0.339 -23.525 1.00 78.75 577 ARG A N 1
ATOM 4418 C CA . ARG A 1 577 ? 23.230 -1.083 -23.222 1.00 78.75 577 ARG A CA 1
ATOM 4419 C C . ARG A 1 577 ? 23.397 -1.939 -24.470 1.00 78.75 577 ARG A C 1
ATOM 4421 O O . ARG A 1 577 ? 24.015 -2.992 -24.406 1.00 78.75 577 ARG A O 1
ATOM 4428 N N . LEU A 1 578 ? 22.905 -1.458 -25.609 1.00 84.38 578 LEU A N 1
ATOM 4429 C CA . LEU A 1 578 ? 23.063 -2.119 -26.901 1.00 84.38 578 LEU A CA 1
ATOM 4430 C C . LEU A 1 578 ? 24.545 -2.165 -27.319 1.00 84.38 578 LEU A C 1
ATOM 4432 O O . LEU A 1 578 ? 25.030 -3.219 -27.723 1.00 84.38 578 LEU A O 1
ATOM 4436 N N . ALA A 1 579 ? 25.297 -1.078 -27.118 1.00 85.44 579 ALA A N 1
ATOM 4437 C CA . ALA A 1 579 ? 26.739 -1.049 -27.366 1.00 85.44 579 ALA A CA 1
ATOM 4438 C C . ALA A 1 579 ? 27.518 -2.030 -26.469 1.00 85.44 579 ALA A C 1
ATOM 4440 O O . ALA A 1 579 ? 28.406 -2.730 -26.957 1.00 85.44 579 ALA A O 1
ATOM 4441 N N . LYS A 1 580 ? 27.164 -2.123 -25.179 1.00 83.88 580 LYS A N 1
ATOM 4442 C CA . LYS A 1 580 ? 27.765 -3.082 -24.238 1.00 83.88 580 LYS A CA 1
ATOM 4443 C C . LYS A 1 580 ? 27.412 -4.536 -24.577 1.00 83.88 58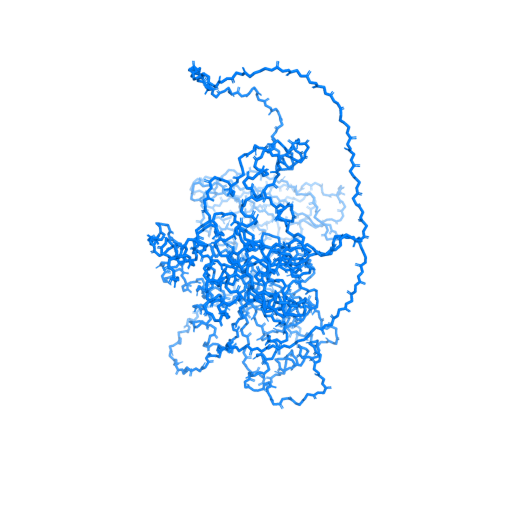0 LYS A C 1
ATOM 4445 O O . LYS A 1 580 ? 28.270 -5.413 -24.533 1.00 83.88 580 LYS A O 1
ATOM 4450 N N . LEU A 1 581 ? 26.171 -4.802 -24.982 1.00 86.25 581 LEU A N 1
ATOM 4451 C CA . LEU A 1 581 ? 25.753 -6.130 -25.429 1.00 86.25 581 LEU A CA 1
ATOM 4452 C C . LEU A 1 581 ? 26.566 -6.546 -26.671 1.00 86.25 581 LEU A C 1
ATOM 4454 O O . LEU A 1 581 ? 27.133 -7.637 -26.701 1.00 86.25 581 LEU A O 1
ATOM 4458 N N . LEU A 1 582 ? 26.727 -5.648 -27.650 1.00 87.94 582 LEU A N 1
ATOM 4459 C CA . LEU A 1 582 ? 27.531 -5.915 -28.846 1.00 87.94 582 LEU A CA 1
ATOM 4460 C C . LEU A 1 582 ? 29.007 -6.175 -28.549 1.00 87.94 582 LEU A C 1
ATOM 4462 O O . LEU A 1 582 ? 29.581 -7.086 -29.145 1.00 87.94 582 LEU A O 1
ATOM 4466 N N . SER A 1 583 ? 29.635 -5.415 -27.646 1.00 86.75 583 SER A N 1
ATOM 4467 C CA . SER A 1 583 ? 31.026 -5.691 -27.265 1.00 86.75 583 SER A CA 1
ATOM 4468 C C . SER A 1 583 ? 31.163 -7.065 -26.605 1.00 86.75 583 SER A C 1
ATOM 4470 O O . SER A 1 583 ? 32.118 -7.790 -26.884 1.00 86.75 583 SER A O 1
ATOM 4472 N N . THR A 1 584 ? 30.178 -7.461 -25.798 1.00 86.12 584 THR A N 1
ATOM 4473 C CA . THR A 1 584 ? 30.144 -8.775 -25.143 1.00 86.12 584 THR A CA 1
ATOM 4474 C C . THR A 1 584 ? 29.995 -9.907 -26.165 1.00 86.12 584 THR A C 1
ATOM 4476 O O . THR A 1 584 ? 30.748 -10.876 -26.109 1.00 86.12 584 THR A O 1
ATOM 4479 N N . LEU A 1 585 ? 29.103 -9.763 -27.156 1.00 83.75 585 LEU A N 1
ATOM 4480 C CA . LEU A 1 585 ? 28.928 -10.757 -28.225 1.00 83.75 585 LEU A CA 1
ATOM 4481 C C . LEU A 1 585 ? 30.179 -10.911 -29.092 1.00 83.75 585 LEU A C 1
ATOM 4483 O O . LEU A 1 585 ? 30.585 -12.038 -29.363 1.00 83.75 585 LEU A O 1
ATOM 4487 N N . LYS A 1 586 ? 30.824 -9.800 -29.467 1.00 80.44 586 LYS A N 1
ATOM 4488 C CA . LYS A 1 586 ? 32.072 -9.811 -30.252 1.00 80.44 586 LYS A CA 1
ATOM 4489 C C . LYS A 1 586 ? 33.249 -10.450 -29.516 1.00 80.44 586 LYS A C 1
ATOM 4491 O O . LYS A 1 586 ? 34.189 -10.887 -30.159 1.00 80.44 586 LYS A O 1
ATOM 4496 N N . THR A 1 587 ? 33.207 -10.483 -28.185 1.00 74.06 587 THR A N 1
ATOM 4497 C CA . THR A 1 587 ? 34.235 -11.136 -27.358 1.00 74.06 587 THR A CA 1
ATOM 4498 C C . THR A 1 587 ? 33.968 -12.641 -27.193 1.00 74.06 587 THR A C 1
ATOM 4500 O O . THR A 1 587 ? 34.853 -13.375 -26.766 1.00 74.06 587 THR A O 1
ATOM 4503 N N . SER A 1 588 ? 32.746 -13.099 -27.491 1.00 59.75 588 SER A N 1
ATOM 4504 C CA . SER A 1 588 ? 32.304 -14.492 -27.312 1.00 59.75 588 SER A CA 1
ATOM 4505 C C . SER A 1 588 ? 32.366 -15.365 -28.575 1.00 59.75 588 SER A C 1
ATOM 4507 O O . SER A 1 588 ? 32.164 -16.576 -28.468 1.00 59.75 588 SER A O 1
ATOM 4509 N N . GLU A 1 589 ? 32.613 -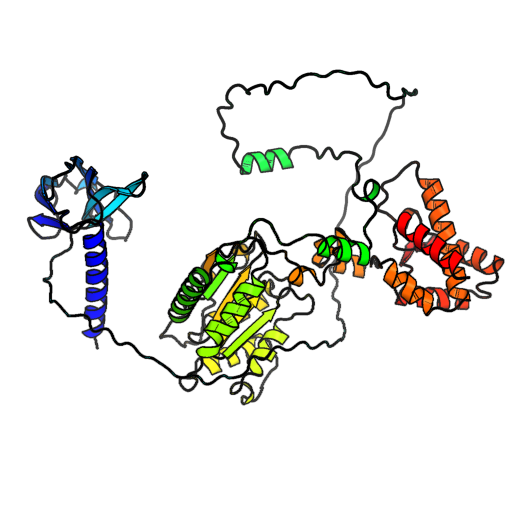14.763 -29.745 1.00 49.47 589 GLU A N 1
ATOM 4510 C CA . GLU A 1 589 ? 33.031 -15.457 -30.980 1.00 49.47 589 GLU A CA 1
ATOM 4511 C C . GLU A 1 589 ? 34.547 -15.671 -30.980 1.00 49.47 589 GLU A C 1
ATOM 4513 O O . GLU A 1 589 ? 34.971 -16.750 -31.459 1.00 49.47 589 GLU A O 1
#

Sequence (589 aa):
MRFLSALTAAASVALVSAQEAARFGIVNVTPTGLLSANESITIKYNSTLAQYQPLYVDFYLEGEFSNGNAAPNLLISRNTYDANQTILIQNATVPNLDLLGNVTYGLWAWVTYNQDGLTEIGGISSSSIEPLLETKTKTISCKDRLDARAVHVTSSFSTIMSDSESVASDSTSGSSSENETSNAPPTPSASKRRRQQRVAQQPGEMIVQTAFDAYFKHMASRAQTSTNIYSSLIPPLSAEEYADASSSFGPQKIQSELLVSQTSRASLFQRLLLELQEGFNIICYGYGSKRTLLNDFAIESCSYVGNVVVVNAFQPHFGLKDLLSCIEKIPGVDSLTLPSSSVENQSRRICDFFARPSSKQHLYLIIHNIDSPALRLSKAQTCLSMLALNPKIHIVASVDHINASLLWSSSEQSTRKDAQEVGVLAGRGFSWLWHDMTTLIPYDFELSHADRSSISGVSGSLRKRDAIQNGISTISETAALHVLASVTAKAKKLFTLMAERQLETIVAATSSGPVDDLQQYAIGYDTLYQAARTDFIATNDTALRALLGEFRDHDLVVGAQQGSSGEILWIPMRKERLAKLLSTLKTSE

InterPro domains:
  IPR007220 Origin recognition complex, subunit 2 [PTHR14052] (162-586)
  IPR056772 Origin recognition complex subunit 2, RecA-like domain [PF04084] (263-437)
  IPR056773 Origin recognition complex subunit 2, winged-helix domain [PF24882] (517-576)

pLDDT: mean 72.95, std 22.25, range [21.39, 96.5]

Mean predicted aligned error: 19.86 Å

Radius of gyration: 35.82 Å; Cα contacts (8 Å, |Δi|>4): 704; chains: 1; bounding box: 71×72×96 Å